Protein AF-A0A964AT27-F1 (afdb_monomer)

Sequence (491 aa):
MLPLLLLAPALAAPRFVADTEGDAELAEAVWQAAVYCTARAPRTHDTVTIARDLDPTRLAGRMDYDADGLFHISLRPGSSPYVLAHEVAHAWVHDGPPALVEGRTEALNLCVVENLPDRIPWVDGLQTDLERMPDLRTWVDPEPSSRGYDVVGQGLEAAARLFRALTRVLPREQLWSDRYVAWAPLEEDLLALGPQGERVVDALRGGAEAQRQLLIDPDHDGAINLVEAWQGTDPRRWDTDGDGWWDGAPPHPPEAVPLPGDGRHVCVPWIRADGAPADVLVRGNLRGFNHRTLTFRDRRPSETVRLTPELTRLDGGLWLEVAASDVVPNPFCHQGPRTLVIGRDTAAGTPLEELLRAVEQAQERADGLLSWDGRQVRVAVEEVPQDTVMLRAGSFQDPSPQVIVPEDRVRGGERTMRTLGALVVAWHRLGLSGDITHQSPAAAWALVFALLPDAQRGALVNATAREIRQWRRRAEACADGWAGLLSGEAC

Nearest PDB structures (foldseek):
  5nie-assembly1_A  TM=4.614E-01  e=4.318E-03  Homo sapiens
  1h19-assembly1_A  TM=4.049E-01  e=6.903E-03  Homo sapiens
  3cho-assembly1_A  TM=4.087E-01  e=1.048E-02  Homo sapiens
  7s62-assembly1_A  TM=1.628E-01  e=7.468E+00  Xenopus laevis

Solvent-accessible surface area (backbone atoms only — not comparable to full-atom values): 27031 Å² total; per-residue (Å²): 134,82,82,81,80,78,79,68,80,78,74,83,74,55,45,57,46,44,82,51,89,62,52,27,63,50,51,50,52,38,50,52,34,40,28,67,71,46,79,50,79,64,58,47,33,72,52,27,40,39,44,62,76,36,61,83,88,77,48,63,52,43,67,43,69,59,99,59,22,37,40,38,36,37,23,15,70,86,56,52,57,51,48,54,41,35,45,58,33,30,50,75,35,75,73,55,51,49,34,53,27,54,4,46,17,43,42,47,28,51,55,24,37,73,73,34,54,92,73,31,64,89,77,90,78,82,70,87,64,53,93,61,31,53,33,59,87,76,42,67,87,67,74,80,84,79,74,52,73,63,31,59,52,21,32,50,44,51,20,27,50,50,33,57,47,43,65,76,76,48,55,63,68,69,75,54,36,92,88,65,43,51,69,67,63,53,44,53,61,32,44,73,61,39,79,66,20,43,52,52,49,51,26,59,72,57,36,35,68,38,37,38,66,38,57,42,47,79,48,29,25,45,44,26,38,53,50,24,68,73,73,73,51,49,66,74,37,37,41,60,89,68,85,59,51,42,46,84,61,72,96,71,64,92,81,46,42,57,44,43,56,86,35,53,79,35,59,52,57,45,18,28,74,88,68,45,44,34,51,30,26,34,36,30,34,49,69,71,35,79,41,71,73,48,77,45,70,55,90,45,56,48,51,66,47,58,45,50,85,73,59,40,68,41,30,14,46,38,28,41,38,76,72,61,93,63,59,38,76,30,78,26,21,46,72,59,101,54,37,39,37,29,29,44,89,80,40,79,89,48,57,53,66,58,41,48,54,20,30,53,60,19,43,64,48,36,59,80,49,32,85,81,86,83,71,65,49,36,34,39,36,38,94,56,99,49,97,56,73,44,69,42,78,36,48,97,93,48,63,68,54,32,32,39,35,30,49,79,73,60,60,70,59,71,70,54,33,43,52,48,11,15,41,48,47,24,38,54,56,30,57,70,44,74,45,70,84,46,64,36,75,43,42,23,56,30,45,24,55,71,43,42,57,74,89,59,38,65,70,51,64,82,67,68,52,75,61,25,57,48,43,44,50,5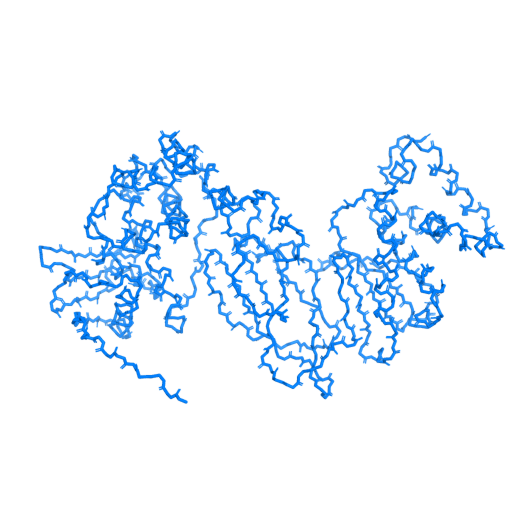1,19,70,56,12,89,54,25,55,34,25,54,50,70,69,50,90,96

Secondary structure (DSSP, 8-state):
----------PPPPEEEESSTTHHHHHHHHHHHHHHHHS----EEEEEEEE----TTT-SEEEEEETTEEEEEEE-TT--HHHHHHHHHTTTS-SS-HHHHHHHHHHHHHHHHHH-TTTS----------TT---TTT-----SSSS-HHHHHHHHHHHHHHHHHHTTTS-HHHHT-TT---HHHHHHHHHTTTHHHHHHHHHHHT-HHHHHHHH--SS-SS--HHHHHHHT--TT-SSSSSSSSPTTPPP--TT-EEE-TT---EE--EEETTSSBPEEEEEE-GGGS-EEEEEEE-S-TT-EE---TTGGGSSS-EEEEE--SSEEE-SSEEE-SSEEEEE-TT-TT--HHHHHHHHHHHHHHHHTTS---S--EEEEEE--S--S-EEEPP-SS----EEEEEGGGS-S-HHHHHHHHHHHHHHHHHHHT--GGG-SHHHHHHHHHHHS-HHHHHHHHTT--HHHHHHHHHHHHSTTHHHHHHHT---

Foldseek 3Di:
DDDDPPDDPPPDDAQEDEPDPPLRVLLSLLQVLLCVLQVDHAFDDNYAYEYQPDDPVFDQKEFDADPRFTRYIYGHVPRFSLVSSLRSLCSQAPDAQPLLRLQLSLVSSQSSCQVPVVRGPDDPDQDLDLPQEFLSQPDDDDGCPDRHPVHNSSSSNLSNLVVLLVVVPADSCLSRDPPDDYDVSVLVRLCVVPPLSVQVNVLSVVTSVSSNQQRHQQQLALQGNSNCVVVVADSNDQPRVLPQHGPPWDDDPPQKFWADLVFDWAAPFKQAPVQAFFFKFKWWCFNNHIDGTDGDGDPHLQDTDTDDPVRSNTRITMIIDTPDPGIDTRPQWDDDSQEIEGEPSPLVPQPSVLLVVLLVLLVVLVVVQAPDPSHHAAEYEDQDPDCDWAWDADDPRGRRIYIYHYSVQSDDDNLSSNLSSQLSNLRNLLVVLPDVVCRDPLNSLLSSLSSDDPVSNVVCVVVDDPSNVVNQVQQVVAPSRVHCVSPVHDD

Radius of gyration: 28.77 Å; Cα contacts (8 Å, |Δi|>4): 868; chains: 1; bounding box: 73×60×75 Å

Mean predicted aligned error: 9.56 Å

Structure (mmCIF, N/CA/C/O backbone):
data_AF-A0A964AT27-F1
#
_entry.id   AF-A0A964AT27-F1
#
loop_
_atom_site.group_PDB
_atom_site.id
_atom_site.type_symbol
_atom_site.label_atom_id
_atom_site.label_alt_id
_atom_site.label_comp_id
_atom_site.label_asym_id
_atom_site.label_entity_id
_atom_site.label_seq_id
_atom_site.pdbx_PDB_ins_code
_atom_site.Cartn_x
_atom_site.Cartn_y
_atom_site.Cartn_z
_atom_site.occupancy
_atom_site.B_iso_or_equiv
_atom_site.auth_seq_id
_atom_site.auth_comp_id
_atom_site.auth_asym_id
_atom_site.auth_atom_id
_atom_site.pdbx_PDB_model_num
ATOM 1 N N . MET A 1 1 ? 16.444 -33.700 -0.868 1.00 34.09 1 MET A N 1
ATOM 2 C CA . MET A 1 1 ? 16.674 -33.773 -2.326 1.00 34.09 1 MET A CA 1
ATOM 3 C C . MET A 1 1 ? 17.124 -32.395 -2.7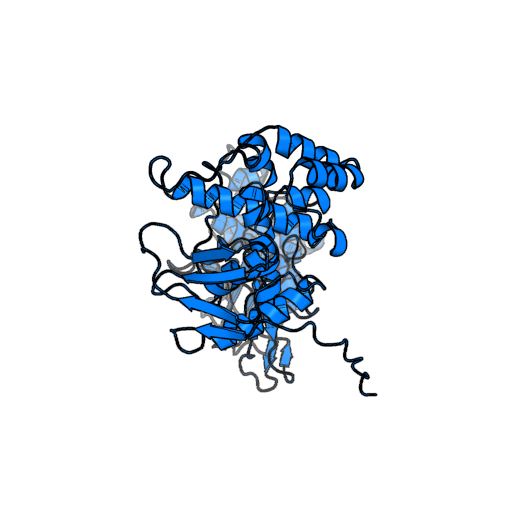72 1.00 34.09 1 MET A C 1
ATOM 5 O O . MET A 1 1 ? 16.331 -31.472 -2.688 1.00 34.09 1 MET A O 1
ATOM 9 N N . LEU A 1 2 ? 18.405 -32.238 -3.115 1.00 25.48 2 LEU A N 1
ATOM 10 C CA . LEU A 1 2 ? 18.949 -31.001 -3.688 1.00 25.48 2 LEU A CA 1
ATOM 11 C C . LEU A 1 2 ? 18.346 -30.818 -5.094 1.00 25.48 2 LEU A C 1
ATOM 13 O O . LEU A 1 2 ? 18.384 -31.790 -5.854 1.00 25.48 2 LEU A O 1
ATOM 17 N N . PRO A 1 3 ? 17.806 -29.647 -5.472 1.00 40.00 3 PRO A N 1
ATOM 18 C CA . PRO A 1 3 ? 17.416 -29.424 -6.851 1.00 40.00 3 PRO A CA 1
ATOM 19 C C . PRO A 1 3 ? 18.688 -29.255 -7.688 1.00 40.00 3 PRO A C 1
ATOM 21 O O . PRO A 1 3 ? 19.580 -28.471 -7.365 1.00 40.00 3 PRO A O 1
ATOM 24 N N . LEU A 1 4 ? 18.783 -30.056 -8.745 1.00 36.56 4 LEU A N 1
ATOM 25 C CA . LEU A 1 4 ? 19.836 -29.986 -9.743 1.00 36.56 4 LEU A CA 1
ATOM 26 C C . LEU A 1 4 ? 19.625 -28.687 -10.542 1.00 36.56 4 LEU A C 1
ATOM 28 O O . LEU A 1 4 ? 18.728 -28.614 -11.380 1.00 36.56 4 LEU A O 1
ATOM 32 N N . LEU A 1 5 ? 20.410 -27.650 -10.245 1.00 38.19 5 LEU A N 1
ATOM 33 C CA . LEU A 1 5 ? 20.507 -26.442 -11.064 1.00 38.19 5 LEU A CA 1
ATOM 34 C C . LEU A 1 5 ? 21.049 -26.839 -12.443 1.00 38.19 5 LEU A C 1
ATOM 36 O O . LEU A 1 5 ? 22.233 -27.139 -12.600 1.00 38.19 5 LEU A O 1
ATOM 40 N N . LEU A 1 6 ? 20.172 -26.867 -13.445 1.00 39.88 6 LEU A N 1
ATOM 41 C CA . LEU A 1 6 ? 20.575 -26.863 -14.845 1.00 39.88 6 LEU A CA 1
ATOM 42 C C . LEU A 1 6 ? 21.239 -25.507 -15.122 1.00 39.88 6 LEU A C 1
ATOM 44 O O . LEU A 1 6 ? 20.559 -24.492 -15.248 1.00 39.88 6 LEU A O 1
ATOM 48 N N . LEU A 1 7 ? 22.572 -25.494 -15.172 1.00 39.44 7 LEU A N 1
ATOM 49 C CA . LEU A 1 7 ? 23.363 -24.372 -15.674 1.00 39.44 7 LEU A CA 1
ATOM 50 C C . LEU A 1 7 ? 23.006 -24.156 -17.150 1.00 39.44 7 LEU A C 1
ATOM 52 O O . LEU A 1 7 ? 23.488 -24.874 -18.028 1.00 39.44 7 LEU A O 1
ATOM 56 N N . ALA A 1 8 ? 22.146 -23.175 -17.422 1.00 43.12 8 ALA A N 1
ATOM 57 C CA . ALA A 1 8 ? 22.093 -22.556 -18.739 1.00 43.12 8 ALA A CA 1
ATOM 58 C C . ALA A 1 8 ? 23.494 -21.997 -19.068 1.00 43.12 8 ALA A C 1
ATOM 60 O O . ALA A 1 8 ? 24.193 -21.553 -18.150 1.00 43.12 8 ALA A O 1
ATOM 61 N N . PRO A 1 9 ? 23.947 -22.023 -20.336 1.00 42.28 9 PRO A N 1
ATOM 62 C CA . PRO A 1 9 ? 25.187 -21.354 -20.703 1.00 42.28 9 PRO A CA 1
ATOM 63 C C . PRO A 1 9 ? 25.069 -19.883 -20.298 1.00 42.28 9 PRO A C 1
ATOM 65 O O . PRO A 1 9 ? 24.112 -19.215 -20.690 1.00 42.28 9 PRO A O 1
ATOM 68 N N . ALA A 1 10 ? 26.007 -19.401 -19.481 1.00 50.16 10 ALA A N 1
ATOM 69 C CA . ALA A 1 10 ? 26.086 -17.992 -19.129 1.00 50.16 10 ALA A CA 1
ATOM 70 C C . ALA A 1 10 ? 26.188 -17.192 -20.435 1.00 50.16 10 ALA A C 1
ATOM 72 O O . ALA A 1 10 ? 27.186 -17.293 -21.151 1.00 50.16 10 ALA A O 1
ATOM 73 N N . LEU A 1 11 ? 25.130 -16.458 -20.780 1.00 58.59 11 LEU A N 1
ATOM 74 C CA . LEU A 1 11 ? 25.191 -15.447 -21.828 1.00 58.59 11 LEU A CA 1
ATOM 75 C C . LEU A 1 11 ? 26.300 -14.475 -21.408 1.00 58.59 11 LEU A C 1
ATOM 77 O O . LEU A 1 11 ? 26.249 -13.940 -20.300 1.00 58.59 11 LEU A O 1
ATOM 81 N N . ALA A 1 12 ? 27.348 -14.350 -22.226 1.00 64.88 12 ALA A N 1
ATOM 82 C CA . ALA A 1 12 ? 28.563 -13.642 -21.839 1.00 64.88 12 ALA A CA 1
ATOM 83 C C . ALA A 1 12 ? 28.234 -12.184 -21.483 1.00 64.88 12 ALA A C 1
ATOM 85 O O . ALA A 1 12 ? 27.707 -11.443 -22.311 1.00 64.88 12 ALA A O 1
ATOM 86 N N . ALA A 1 13 ? 28.505 -11.802 -20.237 1.00 79.06 13 ALA A N 1
ATOM 87 C CA . ALA A 1 13 ? 28.407 -10.418 -19.798 1.00 79.06 13 ALA A CA 1
ATOM 88 C C . ALA A 1 13 ? 29.579 -9.607 -20.361 1.00 79.06 13 ALA A C 1
ATOM 90 O O . ALA A 1 13 ? 30.673 -10.165 -20.512 1.00 79.06 13 ALA A O 1
ATOM 91 N N . PRO A 1 14 ? 29.389 -8.307 -20.637 1.00 92.94 14 PRO A N 1
ATOM 92 C CA . PRO A 1 14 ? 30.503 -7.441 -20.970 1.00 92.94 14 PRO A CA 1
ATOM 93 C C . PRO A 1 14 ? 31.406 -7.267 -19.748 1.00 92.94 14 PRO A C 1
ATOM 95 O O . PRO A 1 14 ? 30.966 -7.340 -18.597 1.00 92.94 14 PRO A O 1
ATOM 98 N N . ARG A 1 15 ? 32.684 -6.984 -19.988 1.00 95.44 15 ARG A N 1
ATOM 99 C CA . ARG A 1 15 ? 33.593 -6.564 -18.926 1.00 95.44 15 ARG A CA 1
ATOM 100 C C . ARG A 1 15 ? 33.341 -5.093 -18.605 1.00 95.44 15 ARG A C 1
ATOM 102 O O . ARG A 1 15 ? 33.688 -4.222 -19.400 1.00 95.44 15 ARG A O 1
ATOM 109 N N . PHE A 1 16 ? 32.820 -4.804 -17.419 1.00 97.19 16 PHE A N 1
ATOM 110 C CA . PHE A 1 16 ? 32.715 -3.427 -16.944 1.00 97.19 16 PHE A CA 1
ATOM 111 C C . PHE A 1 16 ? 34.063 -2.909 -16.427 1.00 97.19 16 PHE A C 1
ATOM 113 O O . PHE A 1 16 ? 34.794 -3.606 -15.719 1.00 97.19 16 PHE A O 1
ATOM 120 N N . VAL A 1 17 ? 34.402 -1.672 -16.788 1.00 97.50 17 VAL A N 1
ATOM 121 C CA . VAL A 1 17 ? 35.583 -0.949 -16.299 1.00 97.50 17 VAL A CA 1
ATOM 122 C C . VAL A 1 17 ? 35.122 0.412 -15.806 1.00 97.50 17 VAL A C 1
ATOM 124 O O . VAL A 1 17 ? 34.594 1.192 -16.588 1.00 97.50 17 VAL A O 1
ATOM 127 N N . ALA A 1 18 ? 35.315 0.696 -14.522 1.00 97.00 18 ALA A N 1
ATOM 128 C CA . ALA A 1 18 ? 34.834 1.923 -13.902 1.00 97.00 18 ALA A CA 1
ATOM 129 C C . ALA A 1 18 ? 35.968 2.704 -13.240 1.00 97.00 18 ALA A C 1
ATOM 131 O O . ALA A 1 18 ? 36.867 2.105 -12.646 1.00 97.00 18 ALA A O 1
ATOM 132 N N . ASP A 1 19 ? 35.877 4.032 -13.286 1.00 92.31 19 ASP A N 1
ATOM 133 C CA . ASP A 1 19 ? 36.806 4.920 -12.573 1.00 92.31 19 ASP A CA 1
ATOM 134 C C . ASP A 1 19 ? 36.536 4.956 -11.060 1.00 92.31 19 ASP A C 1
ATOM 136 O O . ASP A 1 19 ? 37.418 5.274 -10.263 1.00 92.31 19 ASP A O 1
ATOM 140 N N . THR A 1 20 ? 35.303 4.640 -10.657 1.00 93.81 20 THR A N 1
ATOM 141 C CA . THR A 1 20 ? 34.868 4.635 -9.256 1.00 93.81 20 THR A CA 1
ATOM 142 C C . THR A 1 20 ? 34.854 3.211 -8.711 1.00 93.81 20 THR A C 1
ATOM 144 O O . THR A 1 20 ? 34.340 2.290 -9.348 1.00 93.81 20 THR A O 1
ATOM 147 N N . GLU A 1 21 ? 35.420 3.027 -7.517 1.00 92.81 21 GLU A N 1
ATOM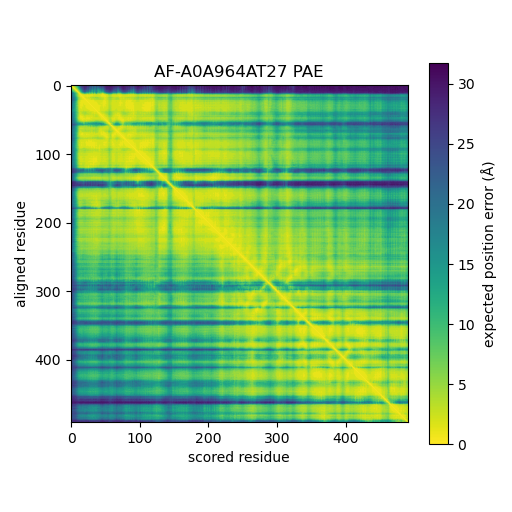 148 C CA . GLU A 1 21 ? 35.462 1.732 -6.836 1.00 92.81 21 GLU A CA 1
ATOM 149 C C . GLU A 1 21 ? 34.044 1.174 -6.621 1.00 92.81 21 GLU A C 1
ATOM 151 O O . GLU A 1 21 ? 33.142 1.885 -6.185 1.00 92.81 21 GLU A O 1
ATOM 156 N N . GLY A 1 22 ? 33.847 -0.107 -6.941 1.00 93.81 22 GLY A N 1
ATOM 157 C CA . GLY A 1 22 ? 32.572 -0.811 -6.775 1.00 93.81 22 GLY A CA 1
ATOM 158 C C . GLY A 1 22 ? 31.575 -0.668 -7.933 1.00 93.81 22 GLY A C 1
ATOM 159 O O . GLY A 1 22 ? 30.778 -1.582 -8.128 1.00 93.81 22 GLY A O 1
ATOM 160 N N . ASP A 1 23 ? 31.644 0.388 -8.754 1.00 96.19 23 ASP A N 1
ATOM 161 C CA . ASP A 1 23 ? 30.680 0.604 -9.853 1.00 96.19 23 ASP A CA 1
ATOM 162 C C . ASP A 1 23 ? 30.728 -0.527 -10.898 1.00 96.19 23 ASP A C 1
ATOM 164 O O . ASP A 1 23 ? 29.687 -0.995 -11.349 1.00 96.19 23 ASP A O 1
ATOM 168 N N . ALA A 1 24 ? 31.921 -1.025 -11.246 1.00 96.94 24 ALA A N 1
ATOM 169 C CA . ALA A 1 24 ? 32.057 -2.140 -12.189 1.00 96.94 24 ALA A CA 1
ATOM 170 C C . ALA A 1 24 ? 31.456 -3.450 -11.644 1.00 96.94 24 ALA A C 1
ATOM 172 O O . ALA A 1 24 ? 30.762 -4.160 -12.369 1.00 96.94 24 ALA A O 1
ATOM 173 N N . GLU A 1 25 ? 31.683 -3.751 -10.361 1.00 96.50 25 GLU A N 1
ATOM 174 C CA . GLU A 1 25 ? 31.128 -4.944 -9.707 1.00 96.50 25 GLU A CA 1
ATOM 175 C C . GLU A 1 25 ? 29.599 -4.849 -9.589 1.00 96.50 25 GLU A C 1
ATOM 177 O O . GLU A 1 25 ? 28.880 -5.829 -9.793 1.00 96.50 25 GLU A O 1
ATOM 182 N N . LEU A 1 26 ? 29.086 -3.656 -9.275 1.00 95.75 26 LEU A N 1
ATOM 183 C CA . LEU A 1 26 ? 27.655 -3.389 -9.239 1.00 95.75 26 LEU A CA 1
ATOM 184 C C . LEU A 1 26 ? 27.026 -3.533 -10.630 1.00 95.75 26 LEU A C 1
ATOM 186 O O . LEU A 1 26 ? 26.003 -4.200 -10.749 1.00 95.75 26 LEU A O 1
ATOM 190 N N . ALA A 1 27 ? 27.637 -2.969 -11.673 1.00 96.75 27 ALA A N 1
ATOM 191 C CA . ALA A 1 27 ? 27.141 -3.070 -13.043 1.00 96.75 27 ALA A CA 1
ATOM 192 C C . ALA A 1 27 ? 27.114 -4.521 -13.553 1.00 96.75 27 ALA A C 1
ATOM 194 O O . ALA A 1 27 ? 26.152 -4.924 -14.204 1.00 96.75 27 ALA A O 1
ATOM 195 N N . GLU A 1 28 ? 28.113 -5.337 -13.203 1.00 96.00 28 GLU A N 1
ATOM 196 C CA . GLU A 1 28 ? 28.112 -6.767 -13.525 1.00 96.00 28 GLU A CA 1
ATOM 197 C C . GLU A 1 28 ? 26.962 -7.505 -12.823 1.00 96.00 28 GLU A C 1
ATOM 199 O O . GLU A 1 28 ? 26.237 -8.273 -13.461 1.00 96.00 28 GLU A O 1
ATOM 204 N N . ALA A 1 29 ? 26.733 -7.231 -11.534 1.00 95.94 29 ALA A N 1
ATOM 205 C CA . ALA A 1 29 ? 25.603 -7.800 -10.801 1.00 95.94 29 ALA A CA 1
ATOM 206 C C . ALA A 1 29 ? 24.257 -7.371 -11.413 1.00 95.94 29 ALA A C 1
ATOM 208 O O . ALA A 1 29 ? 23.385 -8.215 -11.635 1.00 95.94 29 ALA A O 1
ATOM 209 N N . VAL A 1 30 ? 24.110 -6.080 -11.731 1.00 96.19 30 VAL A N 1
ATOM 210 C CA . VAL A 1 30 ? 22.935 -5.511 -12.409 1.00 96.19 30 VAL A CA 1
ATOM 211 C C . VAL A 1 30 ? 22.689 -6.204 -13.743 1.00 96.19 30 VAL A C 1
ATOM 213 O O . VAL A 1 30 ? 21.564 -6.615 -14.010 1.00 96.19 30 VAL A O 1
ATOM 216 N N . TRP A 1 31 ? 23.727 -6.389 -14.560 1.00 96.31 31 TRP A N 1
ATOM 217 C CA . TRP A 1 31 ? 23.613 -7.066 -15.848 1.00 96.31 31 TRP A CA 1
ATOM 218 C C . TRP A 1 31 ? 23.075 -8.490 -15.693 1.00 96.31 31 TRP A C 1
ATOM 220 O O . TRP A 1 31 ? 22.147 -8.883 -16.400 1.00 96.31 31 TRP A O 1
ATOM 230 N N . GLN A 1 32 ? 23.612 -9.263 -14.743 1.00 95.38 32 GLN A N 1
ATOM 231 C CA . GLN A 1 32 ? 23.130 -10.622 -14.474 1.00 95.38 32 GLN A CA 1
ATOM 232 C C . GLN A 1 32 ? 21.668 -10.633 -14.020 1.00 95.38 32 GLN A C 1
ATOM 234 O O . GLN A 1 32 ? 20.879 -11.449 -14.503 1.00 95.38 32 GLN A O 1
ATOM 239 N N . ALA A 1 33 ? 21.286 -9.709 -13.137 1.00 94.81 33 ALA A N 1
ATOM 240 C CA . ALA A 1 33 ? 19.902 -9.558 -12.705 1.00 94.81 33 ALA A CA 1
ATOM 241 C C . ALA A 1 33 ? 18.984 -9.164 -13.875 1.00 94.81 33 ALA A C 1
ATOM 243 O O . ALA A 1 33 ? 17.913 -9.742 -14.029 1.00 94.81 33 ALA A O 1
ATOM 244 N N . ALA A 1 34 ? 19.416 -8.267 -14.762 1.00 94.62 34 ALA A N 1
ATOM 245 C CA . ALA A 1 34 ? 18.650 -7.865 -15.939 1.00 94.62 34 ALA A CA 1
ATOM 246 C C . ALA A 1 34 ? 18.485 -9.020 -16.944 1.00 94.62 34 ALA A C 1
ATOM 248 O O . ALA A 1 34 ? 17.384 -9.240 -17.458 1.00 94.62 34 ALA A O 1
ATOM 249 N N . VAL A 1 35 ? 19.522 -9.838 -17.166 1.00 94.69 35 VAL A N 1
ATOM 250 C CA . VAL A 1 35 ? 19.409 -11.090 -17.939 1.00 94.69 35 VAL A CA 1
ATOM 251 C C . VAL A 1 35 ? 18.407 -12.036 -17.275 1.00 94.69 35 VAL A C 1
ATOM 253 O O . VAL A 1 35 ? 17.549 -12.600 -17.958 1.00 94.69 35 VAL A O 1
ATOM 256 N N . TYR A 1 36 ? 18.454 -12.181 -15.949 1.00 93.00 36 TYR A N 1
ATOM 257 C CA . TYR A 1 36 ? 17.492 -12.988 -15.199 1.00 93.00 36 TYR A CA 1
ATOM 258 C C . TYR A 1 36 ? 16.059 -12.445 -15.276 1.00 93.00 36 TYR A C 1
ATOM 260 O O . TYR A 1 36 ? 15.126 -13.241 -15.354 1.00 93.00 36 TYR A O 1
ATOM 268 N N . CYS A 1 37 ? 15.862 -11.129 -15.301 1.00 91.00 37 CYS A N 1
ATOM 269 C CA . CYS A 1 37 ? 14.553 -10.480 -15.404 1.00 91.00 37 CYS A CA 1
ATOM 270 C C . CYS A 1 37 ? 13.947 -10.596 -16.808 1.00 91.00 37 CYS A C 1
ATOM 272 O O . CYS A 1 37 ? 12.735 -10.734 -16.961 1.00 91.00 37 CYS A O 1
ATOM 274 N N . THR A 1 38 ? 14.787 -10.595 -17.843 1.00 91.94 38 THR A N 1
ATOM 275 C CA . THR A 1 38 ? 14.348 -10.513 -19.247 1.00 91.94 38 THR A CA 1
ATOM 276 C C . THR A 1 38 ? 14.437 -11.838 -19.996 1.00 91.94 38 THR A C 1
ATOM 278 O O . THR A 1 38 ? 13.727 -12.035 -20.973 1.00 91.94 38 THR A O 1
ATOM 281 N N . ALA A 1 39 ? 15.258 -12.784 -19.520 1.00 90.94 39 ALA A N 1
ATOM 282 C CA . ALA A 1 39 ? 15.632 -14.036 -20.197 1.00 90.94 39 ALA A CA 1
ATOM 283 C C . ALA A 1 39 ? 16.355 -13.775 -21.527 1.00 90.94 39 ALA A C 1
ATOM 285 O O . ALA A 1 39 ? 16.362 -14.617 -22.423 1.00 90.94 39 ALA A O 1
ATOM 286 N N . ARG A 1 40 ? 16.975 -12.597 -21.650 1.00 89.00 40 ARG A N 1
ATOM 287 C CA . ARG A 1 40 ? 17.676 -12.142 -22.845 1.00 89.00 40 ARG A CA 1
ATOM 288 C C . ARG A 1 40 ? 18.924 -11.372 -22.437 1.00 89.00 40 ARG A C 1
ATOM 290 O O . ARG A 1 40 ? 18.892 -10.605 -21.484 1.00 89.00 40 ARG A O 1
ATOM 297 N N . ALA A 1 41 ? 19.995 -11.530 -23.203 1.00 89.69 41 ALA A N 1
ATOM 298 C CA . ALA A 1 41 ? 21.124 -10.609 -23.179 1.00 89.69 41 ALA A CA 1
ATOM 299 C C . ALA A 1 41 ? 21.070 -9.728 -24.441 1.00 89.69 41 ALA A C 1
ATOM 301 O O . ALA A 1 41 ? 20.839 -10.262 -25.534 1.00 89.69 41 ALA A O 1
ATOM 302 N N . PRO A 1 42 ? 21.216 -8.400 -24.324 1.00 89.69 42 PRO A N 1
ATOM 303 C CA . PRO A 1 42 ? 21.265 -7.506 -25.466 1.00 89.69 42 PRO A CA 1
ATOM 304 C C . PRO A 1 42 ? 22.660 -7.527 -26.099 1.00 89.69 42 PRO A C 1
ATOM 306 O O . PRO A 1 42 ? 23.589 -8.157 -25.593 1.00 89.69 42 PRO A O 1
ATOM 309 N N . ARG A 1 43 ? 22.801 -6.834 -27.233 1.00 87.88 43 ARG A N 1
ATOM 310 C CA . ARG A 1 43 ? 24.113 -6.586 -27.838 1.00 87.88 43 ARG A CA 1
ATOM 311 C C . ARG A 1 43 ? 24.893 -5.582 -26.995 1.00 87.88 43 ARG A C 1
ATOM 313 O O . ARG A 1 43 ? 24.315 -4.638 -26.460 1.00 87.88 43 ARG A O 1
ATOM 320 N N . THR A 1 44 ? 26.192 -5.809 -26.884 1.00 91.88 44 THR A N 1
ATOM 321 C CA . THR A 1 44 ? 27.121 -4.980 -26.121 1.00 91.88 44 THR A CA 1
ATOM 322 C C . THR A 1 44 ? 28.528 -5.184 -26.653 1.00 91.88 44 THR A C 1
ATOM 324 O O . THR A 1 44 ? 28.858 -6.265 -27.149 1.00 91.88 44 THR A O 1
ATOM 327 N N . HIS A 1 45 ? 29.371 -4.173 -26.472 1.00 93.81 45 HIS A N 1
ATOM 328 C CA . HIS A 1 45 ? 30.812 -4.329 -26.620 1.00 93.81 45 HIS A CA 1
ATOM 329 C C . HIS A 1 45 ? 31.368 -5.284 -25.564 1.00 93.81 45 HIS A C 1
ATOM 331 O O . HIS A 1 45 ? 30.818 -5.400 -24.467 1.00 93.81 45 HIS A O 1
ATOM 337 N N . ASP A 1 46 ? 32.513 -5.904 -25.864 1.00 93.50 46 ASP A N 1
ATOM 338 C CA . ASP A 1 46 ? 33.244 -6.768 -24.925 1.00 93.50 46 ASP A CA 1
ATOM 339 C C . ASP A 1 46 ? 33.653 -6.024 -23.645 1.00 93.50 46 ASP A C 1
ATOM 341 O O . ASP A 1 46 ? 33.833 -6.632 -22.589 1.00 93.50 46 ASP A O 1
ATOM 345 N N . THR A 1 47 ? 33.853 -4.707 -23.738 1.00 95.69 47 THR A N 1
ATOM 346 C CA . THR A 1 47 ? 34.187 -3.838 -22.609 1.00 95.69 47 THR A CA 1
ATOM 347 C C . THR A 1 47 ? 33.270 -2.626 -22.597 1.00 95.69 47 THR A C 1
ATOM 349 O O . THR A 1 47 ? 33.183 -1.910 -23.591 1.00 95.69 47 THR A O 1
ATOM 352 N N . VAL A 1 48 ? 32.640 -2.377 -21.451 1.00 97.06 48 VAL A N 1
ATOM 353 C CA . VAL A 1 48 ? 31.810 -1.194 -21.203 1.00 97.06 48 VAL A CA 1
ATOM 354 C C . VAL A 1 48 ? 32.494 -0.340 -20.146 1.00 97.06 48 VAL A C 1
ATOM 356 O O . VAL A 1 48 ? 32.859 -0.831 -19.076 1.00 97.06 48 VAL A O 1
ATOM 359 N N . THR A 1 49 ? 32.690 0.939 -20.447 1.00 97.69 49 THR A N 1
ATOM 360 C CA . THR A 1 49 ? 33.338 1.881 -19.524 1.00 97.69 49 THR A CA 1
ATOM 361 C C . THR A 1 49 ? 32.307 2.665 -18.717 1.00 97.69 49 THR A C 1
ATOM 363 O O . THR A 1 49 ? 31.257 3.015 -19.243 1.00 97.69 49 THR A O 1
ATOM 366 N N . ILE A 1 50 ? 32.594 2.940 -17.444 1.00 97.50 50 ILE A N 1
ATOM 367 C CA . ILE A 1 50 ? 31.723 3.700 -16.541 1.00 97.50 50 ILE A CA 1
ATOM 368 C C . ILE A 1 50 ? 32.517 4.869 -15.959 1.00 97.50 50 ILE A C 1
ATOM 370 O O . ILE A 1 50 ? 33.516 4.664 -15.262 1.00 97.50 50 ILE A O 1
ATOM 374 N N . ALA A 1 51 ? 32.052 6.088 -16.211 1.00 95.25 51 ALA A N 1
ATOM 375 C CA . ALA A 1 51 ? 32.644 7.312 -15.686 1.00 95.25 51 ALA A CA 1
ATOM 376 C C . ALA A 1 51 ? 31.615 8.126 -14.896 1.00 95.25 51 ALA A C 1
ATOM 378 O O . ALA A 1 51 ? 30.413 8.053 -15.142 1.00 95.25 51 ALA A O 1
ATOM 379 N N . ARG A 1 52 ? 32.087 8.918 -13.927 1.00 92.81 52 ARG A N 1
ATOM 380 C CA . ARG A 1 52 ? 31.262 9.866 -13.157 1.00 92.81 52 ARG A CA 1
ATOM 381 C C . ARG A 1 52 ? 31.608 11.305 -13.529 1.00 92.81 52 ARG A C 1
ATOM 383 O O . ARG A 1 52 ? 32.084 12.071 -12.695 1.00 92.81 52 ARG A O 1
ATOM 390 N N . ASP A 1 53 ? 31.438 11.641 -14.800 1.00 88.31 53 ASP A N 1
ATOM 391 C CA . ASP A 1 53 ? 31.913 12.875 -15.434 1.00 88.31 53 ASP A CA 1
ATOM 392 C C . ASP A 1 53 ? 30.787 13.743 -16.026 1.00 88.31 53 ASP A C 1
ATOM 394 O O . ASP A 1 53 ? 31.051 14.775 -16.648 1.00 88.31 53 ASP A O 1
ATOM 398 N N . LEU A 1 54 ? 29.526 13.361 -15.805 1.00 84.69 54 LEU A N 1
ATOM 399 C CA . LEU A 1 54 ? 28.375 14.060 -16.363 1.00 84.69 54 LEU A CA 1
ATOM 400 C C . LEU A 1 54 ? 28.126 15.405 -15.659 1.00 84.69 54 LEU A C 1
ATOM 402 O O . LEU A 1 54 ? 28.179 15.503 -14.429 1.00 84.69 54 LEU A O 1
ATOM 406 N N . ASP A 1 55 ? 27.793 16.437 -16.444 1.00 74.94 55 ASP A N 1
ATOM 407 C CA . ASP A 1 55 ? 27.436 17.767 -15.934 1.00 74.94 55 ASP A CA 1
ATOM 408 C C . ASP A 1 55 ? 26.248 17.668 -14.951 1.00 74.94 55 ASP A C 1
ATOM 410 O O . ASP A 1 55 ? 25.159 17.223 -15.338 1.00 74.94 55 ASP A O 1
ATOM 414 N N . PRO A 1 56 ? 26.410 18.113 -13.687 1.00 65.25 56 PRO A N 1
ATOM 415 C CA . PRO A 1 56 ? 25.383 17.990 -12.658 1.00 65.25 56 PRO A CA 1
ATOM 416 C C . PRO A 1 56 ? 24.102 18.783 -12.931 1.00 65.25 56 PRO A C 1
ATOM 418 O O . PRO A 1 56 ? 23.110 18.575 -12.234 1.00 65.25 56 PRO A O 1
ATOM 421 N N . THR A 1 57 ? 24.097 19.661 -13.935 1.00 61.66 57 THR A N 1
ATOM 422 C CA . THR A 1 57 ? 22.946 20.492 -14.312 1.00 61.66 57 THR A CA 1
ATOM 423 C C . THR A 1 57 ? 22.054 19.888 -15.402 1.00 61.66 57 THR A C 1
ATOM 425 O O . THR A 1 57 ? 21.097 20.540 -15.812 1.00 61.66 57 THR A O 1
ATOM 428 N N . ARG A 1 58 ? 22.347 18.673 -15.895 1.00 61.84 58 ARG A N 1
ATOM 429 C CA . ARG A 1 58 ? 21.623 18.076 -17.036 1.00 61.84 58 ARG A CA 1
ATOM 430 C C . ARG A 1 58 ? 20.856 16.802 -16.689 1.00 61.84 58 ARG A C 1
ATOM 432 O O . ARG A 1 58 ? 19.636 16.844 -16.592 1.00 61.84 58 ARG A O 1
ATOM 439 N N . LEU A 1 59 ? 21.561 15.687 -16.492 1.00 68.12 59 LEU A N 1
ATOM 440 C CA . LEU A 1 59 ? 20.988 14.341 -16.331 1.00 68.12 59 LEU A CA 1
ATOM 441 C C . LEU A 1 59 ? 21.638 13.615 -15.146 1.00 68.12 59 LEU A C 1
ATOM 443 O O . LEU A 1 59 ? 22.660 14.071 -14.624 1.00 68.12 59 LEU A O 1
ATOM 447 N N . ALA A 1 60 ? 20.989 12.581 -14.608 1.00 76.62 60 ALA A N 1
ATOM 448 C CA . ALA A 1 60 ? 21.547 11.781 -13.509 1.00 76.62 60 ALA A CA 1
ATOM 449 C C . ALA A 1 60 ? 22.536 10.724 -14.033 1.00 76.62 60 ALA A C 1
ATOM 451 O O . ALA A 1 60 ? 23.550 10.451 -13.379 1.00 76.62 60 ALA A O 1
ATOM 452 N N . GLY A 1 61 ? 22.267 10.217 -15.234 1.00 84.94 61 GLY A N 1
ATOM 453 C CA . GLY A 1 61 ? 23.126 9.356 -16.024 1.00 84.94 61 GLY A CA 1
ATOM 454 C C . GLY A 1 61 ? 22.842 9.515 -17.519 1.00 84.94 61 GLY A C 1
ATOM 455 O O . GLY A 1 61 ? 21.971 10.291 -17.920 1.00 84.94 61 GLY A O 1
ATOM 456 N N . ARG A 1 62 ? 23.680 8.875 -18.330 1.00 87.44 62 ARG A N 1
ATOM 457 C CA . ARG A 1 62 ? 23.556 8.742 -19.777 1.00 87.44 62 ARG A CA 1
ATOM 458 C C . ARG A 1 62 ? 24.288 7.473 -20.203 1.00 87.44 62 ARG A C 1
ATOM 460 O O . ARG A 1 62 ? 25.411 7.230 -19.756 1.00 87.44 62 ARG A O 1
ATOM 467 N N . MET A 1 63 ? 23.715 6.740 -21.144 1.00 88.12 63 MET A N 1
ATOM 468 C CA . MET A 1 63 ? 24.391 5.677 -21.884 1.00 88.12 63 MET A CA 1
ATOM 469 C C . MET A 1 63 ? 24.866 6.156 -23.263 1.00 88.12 63 MET A C 1
ATOM 471 O O . MET A 1 63 ? 24.289 7.063 -23.859 1.00 88.12 63 MET A O 1
ATOM 475 N N . ASP A 1 64 ? 25.910 5.524 -23.789 1.00 90.38 64 ASP A N 1
ATOM 476 C CA . ASP A 1 64 ? 26.317 5.664 -25.183 1.00 90.38 64 ASP A CA 1
ATOM 477 C C . ASP A 1 64 ? 26.415 4.271 -25.831 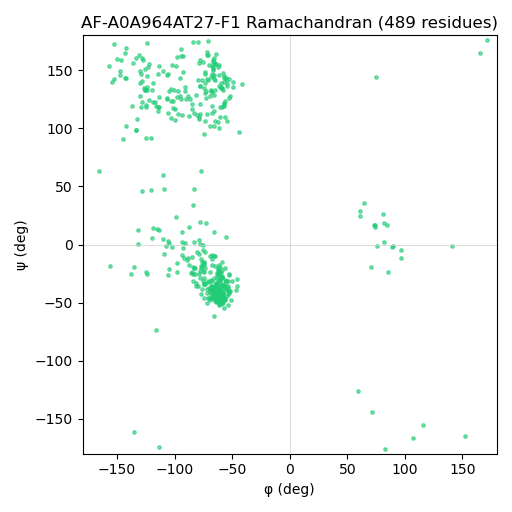1.00 90.38 64 ASP A C 1
ATOM 479 O O . ASP A 1 64 ? 26.986 3.323 -25.273 1.00 90.38 64 ASP A O 1
ATOM 483 N N . TYR A 1 65 ? 25.831 4.155 -27.024 1.00 89.19 65 TYR A N 1
ATOM 484 C CA . TYR A 1 65 ? 25.712 2.919 -27.794 1.00 89.19 65 TYR A CA 1
ATOM 485 C C . TYR A 1 65 ? 26.043 3.150 -29.270 1.00 89.19 65 TYR A C 1
ATOM 487 O O . TYR A 1 65 ? 25.942 4.263 -29.790 1.00 89.19 65 TYR A O 1
ATOM 495 N N . ASP A 1 66 ? 26.441 2.083 -29.954 1.00 90.12 66 ASP A N 1
ATOM 496 C CA . ASP A 1 66 ? 26.615 2.059 -31.404 1.00 90.12 66 ASP A CA 1
ATOM 497 C C . ASP A 1 66 ? 26.005 0.780 -32.013 1.00 90.12 66 ASP A C 1
ATOM 499 O O . ASP A 1 66 ? 25.162 0.120 -31.405 1.00 90.12 66 ASP A O 1
ATOM 503 N N . ALA A 1 67 ? 26.406 0.429 -33.239 1.00 86.81 67 ALA A N 1
ATOM 504 C CA . ALA A 1 67 ? 25.904 -0.755 -33.935 1.00 86.81 67 ALA A CA 1
ATOM 505 C C . ALA A 1 67 ? 26.220 -2.089 -33.221 1.00 86.81 67 ALA A C 1
ATOM 507 O O . ALA A 1 67 ? 25.488 -3.066 -33.419 1.00 86.81 67 ALA A O 1
ATOM 508 N N . ASP A 1 68 ? 27.274 -2.124 -32.403 1.00 86.81 68 ASP A N 1
ATOM 509 C CA . ASP A 1 68 ? 27.712 -3.291 -31.633 1.00 86.81 68 ASP A CA 1
ATOM 510 C C . ASP A 1 68 ? 27.119 -3.295 -30.206 1.00 86.81 68 ASP A C 1
ATOM 512 O O . ASP A 1 68 ? 27.148 -4.318 -29.517 1.00 86.81 68 ASP A O 1
ATOM 516 N N . GLY A 1 69 ? 26.471 -2.198 -29.798 1.00 89.19 69 GLY A N 1
ATOM 517 C CA . GLY A 1 69 ? 25.669 -2.078 -28.580 1.00 89.19 69 GLY A CA 1
ATOM 518 C C . GLY A 1 69 ? 26.245 -1.083 -27.577 1.00 89.19 69 GLY A C 1
ATOM 519 O O . GLY A 1 6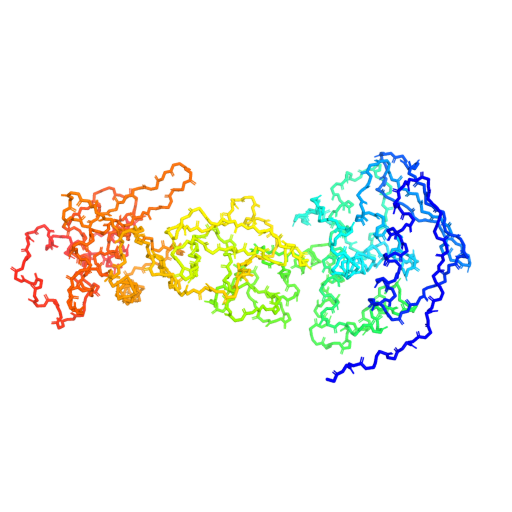9 ? 26.952 -0.148 -27.945 1.00 89.19 69 GLY A O 1
ATOM 520 N N . LEU A 1 70 ? 25.919 -1.273 -26.296 1.00 93.12 70 LEU A N 1
ATOM 521 C CA . LEU A 1 70 ? 26.416 -0.432 -25.203 1.00 93.12 70 LEU A CA 1
ATOM 522 C C . LEU A 1 70 ? 27.953 -0.481 -25.132 1.00 93.12 70 LEU A C 1
ATOM 524 O O . LEU A 1 70 ? 28.531 -1.569 -25.164 1.00 93.12 70 LEU A O 1
ATOM 528 N N . PHE A 1 71 ? 28.600 0.680 -24.985 1.00 95.06 71 PHE A N 1
ATOM 529 C CA . PHE A 1 71 ? 30.057 0.768 -24.785 1.00 95.06 71 PHE A CA 1
ATOM 530 C C . PHE A 1 71 ? 30.488 1.751 -23.686 1.00 95.06 71 PHE A C 1
ATOM 532 O O . PHE A 1 71 ? 31.603 1.637 -23.160 1.00 95.06 71 PHE A O 1
ATOM 539 N N . HIS A 1 72 ? 29.632 2.700 -23.301 1.00 96.19 72 HIS A N 1
ATOM 540 C CA . HIS A 1 72 ? 29.953 3.671 -22.256 1.00 96.19 72 HIS A CA 1
ATOM 541 C C . HIS A 1 72 ? 28.723 4.083 -21.440 1.00 96.19 72 HIS A C 1
ATOM 543 O O . HIS A 1 72 ? 27.613 4.164 -21.961 1.00 96.19 72 HIS A O 1
ATOM 549 N N . ILE A 1 73 ? 28.940 4.344 -20.151 1.00 95.75 73 ILE A N 1
ATOM 550 C CA . ILE A 1 73 ? 27.968 4.906 -19.216 1.00 95.75 73 ILE A CA 1
ATOM 551 C C . ILE A 1 73 ? 28.622 6.109 -18.529 1.00 95.75 73 ILE A C 1
ATOM 553 O O . ILE A 1 73 ? 29.652 5.970 -17.866 1.00 95.75 73 ILE A O 1
ATOM 557 N N . SER A 1 74 ? 27.998 7.279 -18.644 1.00 93.50 74 SER A N 1
ATOM 558 C CA . SER A 1 74 ? 28.380 8.494 -17.924 1.00 93.50 74 SER A CA 1
ATOM 559 C C . SER A 1 74 ? 27.362 8.774 -16.820 1.00 93.50 74 SER A C 1
ATOM 561 O O . SER A 1 74 ? 26.169 8.900 -17.077 1.00 93.50 74 SER A O 1
ATOM 563 N N . LEU A 1 75 ? 27.812 8.930 -15.582 1.00 92.38 75 LEU A N 1
ATOM 564 C CA . LEU A 1 75 ? 26.972 9.266 -14.435 1.00 92.38 75 LEU A CA 1
ATOM 565 C C . LEU A 1 75 ? 27.313 10.650 -13.896 1.00 92.38 75 LEU A C 1
ATOM 567 O O . LEU A 1 75 ? 28.449 11.120 -13.971 1.00 92.38 75 LEU A O 1
ATOM 571 N N . ARG A 1 76 ? 26.341 11.296 -13.259 1.00 90.00 76 ARG A N 1
ATOM 572 C CA . ARG A 1 76 ? 26.617 12.480 -12.448 1.00 90.00 76 ARG A CA 1
ATOM 573 C C . ARG A 1 76 ? 27.469 12.097 -11.224 1.00 90.00 76 ARG A C 1
ATOM 575 O O . ARG A 1 76 ? 27.228 11.055 -10.597 1.00 90.00 76 ARG A O 1
ATOM 582 N N . PRO A 1 77 ? 28.430 12.944 -10.813 1.00 89.31 77 PRO A N 1
ATOM 583 C CA . PRO A 1 77 ? 29.098 12.786 -9.527 1.00 89.31 77 PRO A CA 1
ATOM 584 C C . PRO A 1 77 ? 28.086 12.666 -8.377 1.00 89.31 77 PRO A C 1
ATOM 586 O O . PRO A 1 77 ? 27.192 13.499 -8.237 1.00 89.31 77 PRO A O 1
ATOM 589 N N . GLY A 1 78 ? 28.225 11.625 -7.552 1.00 86.12 78 GLY A N 1
ATOM 590 C CA . GLY A 1 78 ? 27.329 11.365 -6.420 1.00 86.12 78 GLY A CA 1
ATOM 591 C C . GLY A 1 78 ? 26.005 10.662 -6.754 1.00 86.12 78 GLY A C 1
ATOM 592 O O . GLY A 1 78 ? 25.223 10.435 -5.834 1.00 86.12 78 GLY A O 1
ATOM 593 N N . SER A 1 79 ? 25.747 10.287 -8.016 1.00 86.81 79 SER A N 1
ATOM 594 C CA . SER A 1 79 ? 24.578 9.465 -8.377 1.00 86.81 79 SER A CA 1
ATOM 595 C C . SER A 1 79 ? 24.533 8.152 -7.590 1.00 86.81 79 SER A C 1
ATOM 597 O O . SER A 1 79 ? 25.566 7.520 -7.353 1.00 86.81 79 SER A O 1
ATOM 599 N N . SER A 1 80 ? 23.334 7.724 -7.207 1.00 87.69 80 SER A N 1
ATOM 600 C CA . SER A 1 80 ? 23.124 6.509 -6.420 1.00 87.69 80 SER A CA 1
ATOM 601 C C . SER A 1 80 ? 23.370 5.228 -7.238 1.00 87.69 80 SER A C 1
ATOM 603 O O . SER A 1 80 ? 23.335 5.264 -8.472 1.00 87.69 80 SER A O 1
ATOM 605 N N . PRO A 1 81 ? 23.551 4.072 -6.570 1.00 90.75 81 PRO A N 1
ATOM 606 C CA . PRO A 1 81 ? 23.517 2.752 -7.209 1.00 90.75 81 PRO A CA 1
ATOM 607 C C . PRO A 1 81 ? 22.288 2.514 -8.100 1.00 90.75 81 PRO A C 1
ATOM 609 O O . PRO A 1 81 ? 22.388 1.819 -9.105 1.00 90.75 81 PRO A O 1
ATOM 612 N N . TYR A 1 82 ? 21.146 3.118 -7.754 1.00 88.25 82 TYR A N 1
ATOM 613 C CA . TYR A 1 82 ? 19.904 3.026 -8.523 1.00 88.25 82 TYR A CA 1
ATOM 614 C C . TYR A 1 82 ? 20.031 3.645 -9.912 1.00 88.25 82 TYR A C 1
ATOM 616 O O . TYR A 1 82 ? 19.592 3.054 -10.890 1.00 88.25 82 TYR A O 1
ATOM 624 N N . VAL A 1 83 ? 20.664 4.820 -10.003 1.00 89.38 83 VAL A N 1
ATOM 625 C CA . VAL A 1 83 ? 20.884 5.491 -11.289 1.00 89.38 83 VAL A CA 1
ATOM 626 C C . VAL A 1 83 ? 21.806 4.646 -12.160 1.00 89.38 83 VAL A C 1
ATOM 628 O O . VAL A 1 83 ? 21.502 4.438 -13.324 1.00 89.38 83 VAL A O 1
ATOM 631 N N . LEU A 1 84 ? 22.887 4.085 -11.604 1.00 93.75 84 LEU A N 1
ATOM 632 C CA . LEU A 1 84 ? 23.740 3.168 -12.369 1.00 93.75 84 LEU A CA 1
ATOM 633 C C . LEU A 1 84 ? 22.946 1.957 -12.881 1.00 93.75 84 LEU A C 1
ATOM 635 O O . LEU A 1 84 ? 23.103 1.570 -14.036 1.00 93.75 84 LEU A O 1
ATOM 639 N N . ALA A 1 85 ? 22.091 1.370 -12.043 1.00 93.88 85 ALA A N 1
ATOM 640 C CA . ALA A 1 85 ? 21.276 0.233 -12.448 1.00 93.88 85 ALA A CA 1
ATOM 641 C C . ALA A 1 85 ? 20.293 0.586 -13.581 1.00 93.88 85 ALA A C 1
ATOM 643 O O . ALA A 1 85 ? 20.183 -0.170 -14.548 1.00 93.88 85 ALA A O 1
ATOM 644 N N . HIS A 1 86 ? 19.674 1.769 -13.506 1.00 92.12 86 HIS A N 1
ATOM 645 C CA . HIS A 1 86 ? 18.836 2.330 -14.564 1.00 92.12 86 HIS A CA 1
ATOM 646 C C . HIS A 1 86 ? 19.621 2.502 -15.877 1.00 92.12 86 HIS A C 1
ATOM 648 O O . HIS A 1 86 ? 19.196 2.007 -16.919 1.00 92.12 86 HIS A O 1
ATOM 654 N N . GLU A 1 87 ? 20.815 3.104 -15.834 1.00 93.62 87 GLU A N 1
ATOM 655 C CA . GLU A 1 87 ? 21.628 3.306 -17.042 1.00 93.62 87 GLU A CA 1
ATOM 656 C C . GLU A 1 87 ? 22.087 1.990 -17.688 1.00 93.62 87 GLU A C 1
ATOM 658 O O . GLU A 1 87 ? 22.121 1.871 -18.912 1.00 93.62 87 GLU A O 1
ATOM 663 N N . VAL A 1 88 ? 22.403 0.962 -16.892 1.00 95.31 88 VAL A N 1
ATOM 664 C CA . VAL A 1 88 ? 22.722 -0.372 -17.431 1.00 95.31 88 VAL A CA 1
ATOM 665 C C . VAL A 1 88 ? 21.488 -1.009 -18.084 1.00 95.31 88 VAL A C 1
ATOM 667 O O . VAL A 1 88 ? 21.614 -1.678 -19.114 1.00 95.31 88 VAL A O 1
ATOM 670 N N . ALA A 1 89 ? 20.288 -0.797 -17.532 1.00 93.50 89 ALA A N 1
ATOM 671 C CA . ALA A 1 89 ? 19.045 -1.342 -18.076 1.00 93.50 89 ALA A CA 1
ATOM 672 C C . ALA A 1 89 ? 18.722 -0.808 -19.487 1.00 93.50 89 ALA A C 1
ATOM 674 O O . ALA A 1 89 ? 18.136 -1.543 -20.291 1.00 93.50 89 ALA A O 1
ATOM 675 N N . HIS A 1 90 ? 19.201 0.386 -19.858 1.00 92.44 90 HIS A N 1
ATOM 676 C CA . HIS A 1 90 ? 19.079 0.891 -21.230 1.00 92.44 90 HIS A CA 1
ATOM 677 C C . HIS A 1 90 ? 19.781 0.020 -22.287 1.00 92.44 90 HIS A C 1
ATOM 679 O O . HIS A 1 90 ? 19.415 0.070 -23.464 1.00 92.44 90 HIS A O 1
ATOM 685 N N . ALA A 1 91 ? 20.704 -0.874 -21.908 1.00 92.38 91 ALA A N 1
ATOM 686 C CA . ALA A 1 91 ? 21.238 -1.866 -22.847 1.00 92.38 91 ALA A CA 1
ATOM 687 C C . ALA A 1 91 ? 20.124 -2.727 -23.478 1.00 92.38 91 ALA A C 1
ATOM 689 O O . ALA A 1 91 ? 20.232 -3.149 -24.630 1.00 92.38 91 ALA A O 1
ATOM 690 N N . TRP A 1 92 ? 19.020 -2.960 -22.757 1.00 91.50 92 TRP A N 1
ATOM 691 C CA . TRP A 1 92 ? 17.851 -3.669 -23.280 1.00 91.50 92 TRP A CA 1
ATOM 692 C C . TRP A 1 92 ? 16.900 -2.767 -24.062 1.00 91.50 92 TRP A C 1
ATOM 694 O O . TRP A 1 92 ? 16.238 -3.270 -24.974 1.00 91.50 92 TRP A O 1
ATOM 704 N N . VAL A 1 93 ? 16.811 -1.486 -23.690 1.00 88.44 93 VAL A N 1
ATOM 705 C CA . VAL A 1 93 ? 15.810 -0.529 -24.174 1.00 88.44 93 VAL A CA 1
ATOM 706 C C . VAL A 1 93 ? 16.447 0.857 -24.349 1.00 88.44 93 VAL A C 1
ATOM 708 O O . VAL A 1 93 ? 16.639 1.584 -23.380 1.00 88.44 93 VAL A O 1
ATOM 711 N N . HIS A 1 94 ? 16.765 1.234 -25.589 1.00 87.44 94 HIS A N 1
ATOM 712 C CA . HIS A 1 94 ? 17.438 2.512 -25.895 1.00 87.44 94 HIS A CA 1
ATOM 713 C C . HIS A 1 94 ? 16.884 3.246 -27.124 1.00 87.44 94 HIS A C 1
ATOM 715 O O . HIS A 1 94 ? 16.976 4.468 -27.186 1.00 87.44 94 HIS A O 1
ATOM 721 N N . ASP A 1 95 ? 16.273 2.541 -28.080 1.00 85.88 95 ASP A N 1
ATOM 722 C CA . ASP A 1 95 ? 15.792 3.146 -29.326 1.00 85.88 95 ASP A CA 1
ATOM 723 C C . ASP A 1 95 ? 14.274 3.288 -29.328 1.00 85.88 95 ASP A C 1
ATOM 725 O O . ASP A 1 95 ? 13.601 2.276 -29.426 1.00 85.88 95 ASP A O 1
ATOM 729 N N . GLY A 1 96 ? 13.711 4.500 -29.307 1.00 89.38 96 GLY A N 1
ATOM 730 C CA . GLY A 1 96 ? 12.278 4.730 -29.547 1.00 89.38 96 GLY A CA 1
ATOM 731 C C . GLY A 1 96 ? 11.717 5.977 -28.852 1.00 89.38 96 GLY A C 1
ATOM 732 O O . GLY A 1 96 ? 12.486 6.845 -28.442 1.00 89.38 96 GLY A O 1
ATOM 733 N N . PRO A 1 97 ? 10.379 6.123 -28.744 1.00 90.88 97 PRO A N 1
ATOM 734 C CA . PRO A 1 97 ? 9.765 7.250 -28.045 1.00 90.88 97 PRO A CA 1
ATOM 735 C C . PRO A 1 97 ? 10.213 7.320 -26.573 1.00 90.88 97 PRO A C 1
ATOM 737 O O . PRO A 1 97 ? 10.142 6.287 -25.903 1.00 90.88 97 PRO A O 1
ATOM 740 N N . PRO A 1 98 ? 10.573 8.506 -26.039 1.00 87.88 98 PRO A N 1
ATOM 741 C CA . PRO A 1 98 ? 11.106 8.656 -24.680 1.00 87.88 98 PRO A CA 1
ATOM 742 C C . PRO A 1 98 ? 10.255 7.981 -23.602 1.00 87.88 98 PRO A C 1
ATOM 744 O O . PRO A 1 98 ? 10.762 7.177 -22.835 1.00 87.88 98 PRO A O 1
ATOM 747 N N . ALA A 1 99 ? 8.934 8.187 -23.611 1.00 89.94 99 ALA A N 1
ATOM 748 C CA . ALA A 1 99 ? 8.031 7.542 -22.652 1.00 89.94 99 ALA A CA 1
ATOM 749 C C . ALA A 1 99 ? 8.126 6.004 -22.649 1.00 89.94 99 ALA A C 1
ATOM 751 O O . ALA A 1 99 ? 7.982 5.369 -21.609 1.00 89.94 99 ALA A O 1
ATOM 752 N N . LEU A 1 100 ? 8.329 5.392 -23.820 1.00 91.56 100 LEU A N 1
ATOM 753 C CA . LEU A 1 100 ? 8.427 3.939 -23.938 1.00 91.56 100 LEU A CA 1
ATOM 754 C C . LEU A 1 100 ? 9.808 3.429 -23.543 1.00 91.56 100 LEU A C 1
ATOM 756 O O . LEU A 1 100 ? 9.897 2.344 -22.976 1.00 91.56 100 LEU A O 1
ATOM 760 N N . VAL A 1 101 ? 10.859 4.190 -23.854 1.00 90.50 101 VAL A N 1
ATOM 761 C CA . VAL A 1 101 ? 12.231 3.863 -23.459 1.00 90.50 101 VAL A CA 1
ATOM 762 C C . VAL A 1 101 ? 12.353 3.946 -21.943 1.00 90.50 101 VAL A C 1
ATOM 764 O O . VAL A 1 101 ? 12.551 2.927 -21.293 1.00 90.50 101 VAL A O 1
ATOM 767 N N . GLU A 1 102 ? 12.120 5.128 -21.381 1.00 88.56 102 GLU A N 1
ATOM 768 C CA . GLU A 1 102 ? 12.310 5.424 -19.961 1.00 88.56 102 GLU A CA 1
ATOM 769 C C . GLU A 1 102 ? 11.401 4.576 -19.069 1.00 88.56 102 GLU A C 1
ATOM 771 O O . GLU A 1 102 ? 11.861 3.954 -18.114 1.00 88.56 102 GLU A O 1
ATOM 776 N N . GLY A 1 103 ? 10.111 4.467 -19.410 1.00 90.12 103 GLY A N 1
ATOM 777 C CA . GLY A 1 103 ? 9.164 3.687 -18.613 1.00 90.12 103 GLY A CA 1
ATOM 778 C C . GLY A 1 103 ? 9.505 2.197 -18.573 1.00 90.12 103 GLY A C 1
ATOM 779 O O . GLY A 1 103 ? 9.415 1.555 -17.525 1.00 90.12 103 GLY A O 1
ATOM 780 N N . ARG A 1 104 ? 9.935 1.633 -19.706 1.00 91.06 104 ARG A N 1
ATOM 781 C CA . ARG A 1 104 ? 10.299 0.216 -19.798 1.00 91.06 104 ARG A CA 1
ATOM 782 C C . ARG A 1 104 ? 11.664 -0.069 -19.177 1.00 91.06 104 ARG A C 1
ATOM 784 O O . ARG A 1 104 ? 11.808 -1.108 -18.532 1.00 91.06 104 ARG A O 1
ATOM 791 N N . THR A 1 105 ? 12.637 0.827 -19.351 1.00 90.94 105 THR A N 1
ATOM 792 C CA . THR A 1 105 ? 13.924 0.777 -18.642 1.00 90.94 105 THR A CA 1
ATOM 793 C C . THR A 1 105 ? 13.690 0.787 -17.145 1.00 90.94 105 THR A C 1
ATOM 795 O O . THR A 1 105 ? 14.233 -0.062 -16.442 1.00 90.94 105 THR A O 1
ATOM 798 N N . GLU A 1 106 ? 12.817 1.670 -16.666 1.00 88.06 106 GLU A N 1
ATOM 799 C CA . GLU A 1 106 ? 12.490 1.729 -15.253 1.00 88.06 106 GLU A CA 1
ATOM 800 C C . GLU A 1 106 ? 11.840 0.422 -14.793 1.00 88.06 106 GLU A C 1
ATOM 802 O O . GLU A 1 106 ? 12.339 -0.196 -13.863 1.00 88.06 106 GLU A O 1
ATOM 807 N N . ALA A 1 107 ? 10.837 -0.109 -15.500 1.00 88.00 107 ALA A N 1
ATOM 808 C CA . ALA A 1 107 ? 10.256 -1.414 -15.163 1.00 88.00 107 ALA A CA 1
ATOM 809 C C . ALA A 1 107 ? 11.297 -2.554 -15.072 1.00 88.00 107 ALA A C 1
ATOM 811 O O . ALA A 1 107 ? 11.170 -3.434 -14.216 1.00 88.00 107 ALA A O 1
ATOM 812 N N . LEU A 1 108 ? 12.339 -2.540 -15.915 1.00 91.19 108 LEU A N 1
ATOM 813 C CA . LEU A 1 108 ? 13.443 -3.501 -15.833 1.00 91.19 108 LEU A CA 1
ATOM 814 C C . LEU A 1 108 ? 14.307 -3.244 -14.598 1.00 91.19 108 LEU A C 1
ATOM 816 O O . LEU A 1 108 ? 14.626 -4.178 -13.861 1.00 91.19 108 LEU A O 1
ATOM 820 N N . ASN A 1 109 ? 14.659 -1.982 -14.368 1.00 89.38 109 ASN A N 1
ATOM 821 C CA . ASN A 1 109 ? 15.429 -1.549 -13.216 1.00 89.38 109 ASN A CA 1
ATOM 822 C C . ASN A 1 109 ? 14.750 -1.968 -11.900 1.00 89.38 109 ASN A C 1
ATOM 824 O O . ASN A 1 109 ? 15.428 -2.441 -10.994 1.00 89.38 109 ASN A O 1
ATOM 828 N N . LEU A 1 110 ? 13.414 -1.925 -11.809 1.00 82.06 110 LEU A N 1
ATOM 829 C CA . LEU A 1 110 ? 12.714 -2.380 -10.600 1.00 82.06 110 LEU A CA 1
ATOM 830 C C . LEU A 1 110 ? 12.927 -3.873 -10.349 1.00 82.06 110 LEU A C 1
ATOM 832 O O . LEU A 1 110 ? 13.291 -4.264 -9.242 1.00 82.06 110 LEU A O 1
ATOM 836 N N . CYS A 1 111 ? 12.782 -4.701 -11.387 1.00 87.19 111 CYS A N 1
ATOM 837 C CA . CYS A 1 111 ? 13.059 -6.131 -11.270 1.00 87.19 111 CYS A CA 1
ATOM 838 C C . CYS A 1 111 ? 14.522 -6.384 -10.859 1.00 87.19 111 CYS A C 1
ATOM 840 O O . CYS A 1 111 ? 14.799 -7.258 -10.037 1.00 87.19 111 CYS A O 1
ATOM 842 N N . VAL A 1 112 ? 15.473 -5.600 -11.378 1.00 90.56 112 VAL A N 1
ATOM 843 C CA . VAL A 1 112 ? 16.884 -5.673 -10.968 1.00 90.56 112 VAL A CA 1
ATOM 844 C C . VAL A 1 112 ? 17.051 -5.345 -9.484 1.00 90.56 112 VAL A C 1
ATOM 846 O O . VAL A 1 112 ? 17.706 -6.103 -8.768 1.00 90.56 112 VAL A O 1
ATOM 849 N N . VAL A 1 113 ? 16.456 -4.248 -9.013 1.00 85.00 113 VAL A N 1
ATOM 850 C CA . VAL A 1 113 ? 16.530 -3.804 -7.613 1.00 85.00 113 VAL A CA 1
ATOM 851 C C . VAL A 1 113 ? 15.962 -4.864 -6.670 1.00 85.00 113 VAL A C 1
ATOM 853 O O . VAL A 1 113 ? 16.578 -5.162 -5.647 1.00 85.00 113 VAL A O 1
ATOM 856 N N . GLU A 1 114 ? 14.851 -5.503 -7.041 1.00 79.94 114 GLU A N 1
ATOM 857 C CA . GLU A 1 114 ? 14.262 -6.609 -6.276 1.00 79.94 114 GLU A CA 1
ATOM 858 C C . GLU A 1 114 ? 15.188 -7.829 -6.162 1.00 79.94 114 GLU A C 1
ATOM 860 O O . GLU A 1 114 ? 15.166 -8.528 -5.149 1.00 79.94 114 GLU A O 1
ATOM 865 N N . ASN A 1 115 ? 16.028 -8.077 -7.172 1.00 86.38 115 ASN A N 1
ATOM 866 C CA . ASN A 1 115 ? 16.990 -9.183 -7.181 1.00 86.38 115 ASN A CA 1
ATOM 867 C C . ASN A 1 115 ? 18.356 -8.811 -6.576 1.00 86.38 115 ASN A C 1
ATOM 869 O O . ASN A 1 115 ? 19.154 -9.701 -6.280 1.00 86.38 115 ASN A O 1
ATOM 873 N N . LEU A 1 116 ? 18.635 -7.521 -6.362 1.00 87.88 116 LEU A N 1
ATOM 874 C CA . LEU A 1 116 ? 19.884 -7.011 -5.783 1.00 87.88 116 LEU A CA 1
ATOM 875 C C . LEU A 1 116 ? 19.656 -6.054 -4.604 1.00 87.88 116 LEU A C 1
ATOM 877 O O . LEU A 1 116 ? 20.329 -5.017 -4.512 1.00 87.88 116 LEU A O 1
ATOM 881 N N . PRO A 1 117 ? 18.772 -6.386 -3.648 1.00 75.81 117 PRO A N 1
ATOM 882 C CA . PRO A 1 117 ? 18.353 -5.419 -2.650 1.00 75.81 117 PRO A CA 1
ATOM 883 C C . PRO A 1 117 ? 19.536 -4.963 -1.778 1.00 75.81 117 PRO A C 1
ATOM 885 O O . PRO A 1 117 ? 19.525 -3.837 -1.296 1.00 75.81 117 PRO A O 1
ATOM 888 N N . ASP A 1 118 ? 20.566 -5.799 -1.561 1.00 81.50 118 ASP A N 1
ATOM 889 C CA . ASP A 1 118 ? 21.731 -5.467 -0.710 1.00 81.50 118 ASP A CA 1
ATOM 890 C C . ASP A 1 118 ? 22.693 -4.475 -1.349 1.00 81.50 118 ASP A C 1
ATOM 892 O O . ASP A 1 118 ? 23.488 -3.846 -0.652 1.00 81.50 118 ASP A O 1
ATOM 896 N N . ARG A 1 119 ? 22.633 -4.352 -2.673 1.00 85.75 119 ARG A N 1
ATOM 897 C CA . ARG A 1 119 ? 23.582 -3.565 -3.456 1.00 85.75 119 ARG A CA 1
ATOM 898 C C . ARG A 1 119 ? 22.982 -2.255 -3.946 1.00 85.75 119 ARG A C 1
ATOM 900 O O . ARG A 1 119 ? 23.722 -1.298 -4.152 1.00 85.75 119 ARG A O 1
ATOM 907 N N . ILE A 1 120 ? 21.660 -2.203 -4.107 1.00 84.44 120 ILE A N 1
ATOM 908 C CA . ILE A 1 120 ? 20.948 -1.024 -4.595 1.00 84.44 120 ILE A CA 1
ATOM 909 C C . ILE A 1 120 ? 19.948 -0.585 -3.520 1.00 84.44 120 ILE A C 1
ATOM 911 O O . ILE A 1 120 ? 18.830 -1.101 -3.474 1.00 84.44 120 ILE A O 1
ATOM 915 N N . PRO A 1 121 ? 20.349 0.325 -2.609 1.00 69.88 121 PRO A N 1
ATOM 916 C CA . PRO A 1 121 ? 19.442 0.841 -1.601 1.00 69.88 121 PRO A CA 1
ATOM 917 C C . PRO A 1 121 ? 18.346 1.678 -2.259 1.00 69.88 121 PRO A C 1
ATOM 919 O O . PRO A 1 121 ? 18.559 2.311 -3.296 1.00 69.88 121 PRO A O 1
ATOM 922 N N . TRP A 1 122 ? 17.184 1.690 -1.616 1.00 62.50 122 TRP A N 1
ATOM 923 C CA . TRP A 1 122 ? 16.048 2.504 -2.021 1.00 62.50 122 TRP A CA 1
ATOM 924 C C . TRP A 1 122 ? 16.427 3.990 -2.084 1.00 62.50 122 TRP A C 1
ATOM 926 O O . TRP A 1 122 ? 17.172 4.482 -1.232 1.00 62.50 122 TRP A O 1
ATOM 936 N N . VAL A 1 123 ? 15.927 4.693 -3.100 1.00 56.28 123 VAL A N 1
ATOM 937 C CA . VAL A 1 123 ? 16.217 6.112 -3.324 1.00 56.28 123 VAL A CA 1
ATOM 938 C C . VAL A 1 123 ? 14.929 6.919 -3.207 1.00 56.28 123 VAL A C 1
ATOM 940 O O . VAL A 1 123 ? 13.967 6.688 -3.936 1.00 56.28 123 VAL A O 1
ATOM 943 N N . ASP A 1 124 ? 14.951 7.892 -2.298 1.00 44.97 124 ASP A N 1
ATOM 944 C CA . ASP A 1 124 ? 13.963 8.963 -2.187 1.00 44.97 124 ASP A CA 1
ATOM 945 C C . ASP A 1 124 ? 13.905 9.789 -3.483 1.00 44.97 124 ASP A C 1
ATOM 947 O O . ASP A 1 124 ? 14.945 10.214 -3.990 1.00 44.97 124 ASP A O 1
ATOM 951 N N . GLY A 1 125 ? 12.703 10.111 -3.980 1.00 49.38 125 GLY A N 1
ATOM 952 C CA . GLY A 1 125 ? 12.557 11.236 -4.920 1.00 49.38 125 GLY A CA 1
ATOM 953 C C . GLY A 1 125 ? 11.586 11.100 -6.090 1.00 49.38 125 GLY A C 1
ATOM 954 O O . GLY A 1 125 ? 11.443 12.072 -6.827 1.00 49.38 125 GLY A O 1
ATOM 955 N N . LEU A 1 126 ? 10.891 9.974 -6.276 1.00 53.50 126 LEU A N 1
ATOM 956 C CA . LEU A 1 126 ? 9.842 9.923 -7.304 1.00 53.50 126 LEU A CA 1
ATOM 957 C C . LEU A 1 126 ? 8.657 10.811 -6.892 1.00 53.50 126 LEU A C 1
ATOM 959 O O . LEU A 1 126 ? 8.172 10.721 -5.756 1.00 53.50 126 LEU A O 1
ATOM 963 N N . GLN A 1 127 ? 8.261 11.708 -7.798 1.00 59.81 127 GLN A N 1
ATOM 964 C CA . GLN A 1 127 ? 7.117 12.605 -7.638 1.00 59.81 127 GLN A CA 1
ATOM 965 C C . GLN A 1 127 ? 5.837 11.765 -7.571 1.00 59.81 127 GLN A C 1
ATOM 967 O O . GLN A 1 127 ? 5.650 10.865 -8.376 1.00 59.81 127 GLN A O 1
ATOM 972 N N . THR A 1 128 ? 4.956 12.035 -6.611 1.00 65.00 128 THR A N 1
ATOM 973 C CA . THR A 1 128 ? 3.633 11.383 -6.544 1.00 65.00 128 THR A CA 1
ATOM 974 C C . THR A 1 128 ? 2.580 12.133 -7.358 1.00 65.00 128 THR A C 1
ATOM 976 O O . THR A 1 128 ? 1.534 11.586 -7.691 1.00 65.00 128 THR A O 1
ATOM 979 N N . ASP A 1 129 ? 2.862 13.391 -7.694 1.00 76.88 129 ASP A N 1
ATOM 980 C CA . ASP A 1 129 ? 1.970 14.258 -8.447 1.00 76.88 129 ASP A CA 1
ATOM 981 C C . ASP A 1 129 ? 2.229 14.163 -9.959 1.00 76.88 129 ASP A C 1
ATOM 983 O O . ASP A 1 129 ? 3.376 14.207 -10.402 1.00 76.88 129 ASP A O 1
ATOM 987 N N . LEU A 1 130 ? 1.147 14.079 -10.736 1.00 88.00 130 LEU A N 1
ATOM 988 C CA . LEU A 1 130 ? 1.125 14.035 -12.200 1.00 88.00 130 LEU A CA 1
ATOM 989 C C . LEU A 1 130 ? 0.368 15.232 -12.822 1.00 88.00 130 LEU A C 1
ATOM 991 O O . LEU A 1 130 ? 0.026 15.197 -14.002 1.00 88.00 130 LEU A O 1
ATOM 995 N N . GLU A 1 131 ? 0.064 16.296 -12.068 1.00 87.94 131 GLU A N 1
ATOM 996 C CA . GLU A 1 131 ? -0.696 17.479 -12.524 1.00 87.94 131 GLU A CA 1
ATOM 997 C C . GLU A 1 131 ? -0.149 18.156 -13.792 1.00 87.94 131 GLU A C 1
ATOM 999 O O . GLU A 1 131 ? -0.898 18.744 -14.573 1.00 87.94 131 GLU A O 1
ATOM 1004 N N . ARG A 1 132 ? 1.164 18.101 -13.996 1.00 87.31 132 ARG A N 1
ATOM 1005 C CA . ARG A 1 132 ? 1.909 18.742 -15.086 1.00 87.31 132 ARG A CA 1
ATOM 1006 C C . ARG A 1 132 ? 2.531 17.730 -16.050 1.00 87.31 132 ARG A C 1
ATOM 1008 O O . ARG A 1 132 ? 3.372 18.133 -16.862 1.00 87.31 132 ARG A O 1
ATOM 1015 N N . MET A 1 133 ? 2.143 16.453 -15.984 1.00 89.25 133 MET A N 1
ATOM 1016 C CA . MET A 1 133 ? 2.681 15.432 -16.881 1.00 89.25 133 MET A CA 1
ATOM 1017 C C . MET A 1 133 ? 2.390 15.785 -18.354 1.00 89.25 133 MET A C 1
ATOM 1019 O O . MET A 1 133 ? 1.298 16.268 -18.679 1.00 89.25 133 MET A O 1
ATOM 1023 N N . PRO A 1 134 ? 3.347 15.576 -19.274 1.00 90.44 134 PRO A N 1
ATOM 1024 C CA . PRO A 1 134 ? 3.094 15.712 -20.700 1.00 90.44 134 PRO A CA 1
ATOM 1025 C C . PRO A 1 134 ? 2.226 14.555 -21.214 1.00 90.44 134 PRO A C 1
ATOM 1027 O O . PRO A 1 134 ? 2.099 13.513 -20.577 1.00 90.44 134 PRO A O 1
ATOM 1030 N N . ASP A 1 135 ? 1.676 14.714 -22.418 1.00 92.94 135 ASP A N 1
ATOM 1031 C CA . ASP A 1 135 ? 1.119 13.583 -23.161 1.00 92.94 135 ASP A CA 1
ATOM 1032 C C . ASP A 1 135 ? 2.265 12.653 -23.572 1.00 92.94 135 ASP A C 1
ATOM 1034 O O . ASP A 1 135 ? 3.091 13.019 -24.410 1.00 92.94 135 ASP A O 1
ATOM 1038 N N . LEU A 1 136 ? 2.292 11.444 -23.012 1.00 93.19 136 LEU A N 1
ATOM 1039 C CA . LEU A 1 136 ? 3.344 10.452 -23.222 1.00 93.19 136 LEU A CA 1
ATOM 1040 C C . LEU A 1 136 ? 3.562 10.122 -24.705 1.00 93.19 136 LEU A C 1
ATOM 1042 O O . LEU A 1 136 ? 4.690 9.851 -25.114 1.00 93.19 136 LEU A O 1
ATOM 1046 N N . ARG A 1 137 ? 2.516 10.177 -25.539 1.00 93.38 137 ARG A N 1
ATOM 1047 C CA . ARG A 1 137 ? 2.602 9.817 -26.963 1.00 93.38 137 ARG A CA 1
ATOM 1048 C C . ARG A 1 137 ? 3.322 10.850 -27.803 1.00 93.38 137 ARG A C 1
ATOM 1050 O O . ARG A 1 137 ? 3.958 10.503 -28.796 1.00 93.38 137 ARG A O 1
ATOM 1057 N N . THR A 1 138 ? 3.155 12.114 -27.437 1.00 91.00 138 THR A N 1
ATOM 1058 C CA . THR A 1 138 ? 3.742 13.257 -28.144 1.00 91.00 138 THR A CA 1
ATOM 1059 C C . THR A 1 138 ? 4.923 13.850 -27.384 1.00 91.00 138 THR A C 1
ATOM 1061 O O . THR A 1 138 ? 5.532 14.816 -27.848 1.00 91.00 138 THR A O 1
ATOM 1064 N N . TRP A 1 139 ? 5.266 13.263 -26.233 1.00 87.31 139 TRP A N 1
ATOM 1065 C CA . TRP A 1 139 ? 6.402 13.662 -25.430 1.00 87.31 139 TRP A CA 1
ATOM 1066 C C . TRP A 1 139 ? 7.697 13.398 -26.195 1.00 87.31 139 TRP A C 1
ATOM 1068 O O . TRP A 1 139 ? 8.149 12.271 -26.378 1.00 87.31 139 TRP A O 1
ATOM 1078 N N . VAL A 1 140 ? 8.272 14.495 -26.664 1.00 78.38 140 VAL A N 1
ATOM 1079 C CA . VAL A 1 140 ? 9.649 14.586 -27.127 1.00 78.38 140 VAL A CA 1
ATOM 1080 C C . VAL A 1 140 ? 10.461 15.147 -25.976 1.00 78.38 140 VAL A C 1
ATOM 1082 O O . VAL A 1 140 ? 10.068 16.172 -25.416 1.00 78.38 140 VAL A O 1
ATOM 1085 N N . ASP A 1 141 ? 11.534 14.450 -25.612 1.00 65.62 141 ASP A N 1
ATOM 1086 C CA . ASP A 1 141 ? 12.438 14.823 -24.529 1.00 65.62 141 ASP A CA 1
ATOM 1087 C C . ASP A 1 141 ? 12.947 16.258 -24.753 1.00 65.62 141 ASP A C 1
ATOM 1089 O O . ASP A 1 141 ? 13.706 16.506 -25.697 1.00 65.62 141 ASP A O 1
ATOM 1093 N N . PRO A 1 142 ? 12.468 17.256 -23.988 1.00 53.47 142 PRO A N 1
ATOM 1094 C CA . PRO A 1 142 ? 13.035 18.577 -24.066 1.00 53.47 142 PRO A CA 1
ATOM 1095 C C . PRO A 1 142 ? 14.244 18.575 -23.139 1.00 53.47 142 PRO A C 1
ATOM 1097 O O . PRO A 1 142 ? 14.070 18.493 -21.921 1.00 53.47 142 PRO A O 1
ATOM 1100 N N . GLU A 1 143 ? 15.449 18.766 -23.689 1.00 53.19 143 GLU A N 1
ATOM 1101 C CA . GLU A 1 143 ? 16.579 19.195 -22.861 1.00 53.19 143 GLU A CA 1
ATOM 1102 C C . GLU A 1 143 ? 16.082 20.278 -21.872 1.00 53.19 143 GLU A C 1
ATOM 1104 O O . GLU A 1 143 ? 15.298 21.137 -22.304 1.00 53.19 143 GLU A O 1
ATOM 1109 N N . PRO A 1 144 ? 16.496 20.270 -20.584 1.00 51.50 144 PRO A N 1
ATOM 1110 C CA . PRO A 1 144 ? 15.840 20.965 -19.456 1.00 51.50 144 PRO A CA 1
ATOM 1111 C C . PRO A 1 144 ? 15.587 22.488 -19.566 1.00 51.50 144 PRO A C 1
ATOM 1113 O O . PRO A 1 144 ? 15.159 23.131 -18.609 1.00 51.50 144 PRO A O 1
ATOM 1116 N N . SER A 1 145 ? 15.843 23.122 -20.702 1.00 46.47 145 SER A N 1
ATOM 1117 C CA . SER A 1 145 ? 15.983 24.562 -20.878 1.00 46.47 145 SER A CA 1
ATOM 1118 C C . SER A 1 145 ? 14.694 25.360 -21.146 1.00 46.47 145 SER A C 1
ATOM 1120 O O . SER A 1 145 ? 14.790 26.532 -21.503 1.00 46.47 145 SER A O 1
ATOM 1122 N N . SER A 1 146 ? 13.479 24.831 -20.926 1.00 45.69 146 SER A N 1
ATOM 1123 C CA . SER A 1 146 ? 12.275 25.704 -20.972 1.00 45.69 146 SER A CA 1
ATOM 1124 C C . SER A 1 146 ? 11.013 25.267 -20.214 1.00 45.69 146 SER A C 1
ATOM 1126 O O . SER A 1 146 ? 10.169 26.123 -19.951 1.00 45.69 146 SER A O 1
ATOM 1128 N N . ARG A 1 147 ? 10.845 23.988 -19.837 1.00 49.75 147 ARG A N 1
ATOM 1129 C CA . ARG A 1 147 ? 9.596 23.491 -19.205 1.00 49.75 147 ARG A CA 1
ATOM 1130 C C . ARG A 1 147 ? 9.652 23.284 -17.684 1.00 49.75 147 ARG A C 1
ATOM 1132 O O . ARG A 1 147 ? 8.618 23.011 -17.078 1.00 49.75 147 ARG A O 1
ATOM 1139 N N . GLY A 1 148 ? 10.808 23.523 -17.061 1.00 57.19 148 GLY A N 1
ATOM 1140 C CA . GLY A 1 148 ? 11.034 23.276 -15.635 1.00 57.19 148 GLY A CA 1
ATOM 1141 C C . GLY A 1 148 ? 11.197 21.781 -15.343 1.00 57.19 148 GLY A C 1
ATOM 1142 O O . GLY A 1 148 ? 10.559 20.949 -15.983 1.00 57.19 148 GLY A O 1
ATOM 1143 N N . TYR A 1 149 ? 12.064 21.452 -14.384 1.00 61.00 149 TYR A N 1
ATOM 1144 C CA . TYR A 1 149 ? 12.384 20.075 -13.981 1.00 61.00 149 TYR A CA 1
ATOM 1145 C C . TYR A 1 149 ? 11.142 19.226 -13.647 1.00 61.00 149 TYR A C 1
ATOM 1147 O O . TYR A 1 149 ? 11.164 18.014 -13.841 1.00 61.00 149 TYR A O 1
ATOM 1155 N N . ASP A 1 150 ? 10.040 19.862 -13.239 1.00 72.44 150 ASP A N 1
ATOM 1156 C CA . ASP A 1 150 ? 8.797 19.182 -12.870 1.00 72.44 150 ASP A CA 1
ATOM 1157 C C . ASP A 1 150 ? 8.133 18.443 -14.042 1.00 72.44 150 ASP A C 1
ATOM 1159 O O . ASP A 1 150 ? 7.689 17.320 -13.870 1.00 72.44 150 ASP A O 1
ATOM 1163 N N . VAL A 1 151 ? 8.076 19.016 -15.252 1.00 76.25 151 VAL A N 1
ATOM 1164 C CA . VAL A 1 151 ? 7.348 18.378 -16.376 1.00 76.25 151 VAL A CA 1
ATOM 1165 C C . VAL A 1 151 ? 8.059 17.112 -16.854 1.00 76.25 151 VAL A C 1
ATOM 1167 O O . VAL A 1 151 ? 7.412 16.119 -17.178 1.00 76.25 151 VAL A O 1
ATOM 1170 N N . VAL A 1 152 ? 9.393 17.145 -16.897 1.00 77.56 152 VAL A N 1
ATOM 1171 C CA . VAL A 1 152 ? 10.209 15.984 -17.280 1.00 77.56 152 VAL A CA 1
ATOM 1172 C C . VAL A 1 152 ? 10.109 14.902 -16.206 1.00 77.56 152 VAL A C 1
ATOM 1174 O O . VAL A 1 152 ? 9.834 13.754 -16.540 1.00 77.56 152 VAL A O 1
ATOM 1177 N N . GLY A 1 153 ? 10.233 15.273 -14.925 1.00 79.00 153 GLY A N 1
ATOM 1178 C CA . GLY A 1 153 ? 10.078 14.343 -13.803 1.00 79.00 153 GLY A CA 1
ATOM 1179 C C . GLY A 1 153 ? 8.721 13.635 -13.794 1.00 79.00 153 GLY A C 1
ATOM 1180 O O . GLY A 1 153 ? 8.673 12.412 -13.692 1.00 79.00 153 GLY A O 1
ATOM 1181 N N . GLN A 1 154 ? 7.627 14.371 -14.001 1.00 85.38 154 GLN A N 1
ATOM 1182 C CA . GLN A 1 154 ? 6.285 13.782 -14.042 1.00 85.38 154 GLN A CA 1
ATOM 1183 C C . GLN A 1 154 ? 6.040 12.934 -15.297 1.00 85.38 154 GLN A C 1
ATOM 1185 O O . GLN A 1 154 ? 5.300 11.957 -15.236 1.00 85.38 154 GLN A O 1
ATOM 1190 N N . GLY A 1 155 ? 6.661 13.270 -16.434 1.00 86.88 155 GLY A N 1
ATOM 1191 C CA . GLY A 1 155 ? 6.630 12.429 -17.636 1.00 86.88 155 GLY A CA 1
ATOM 1192 C C . GLY A 1 155 ? 7.339 11.089 -17.432 1.00 86.88 155 GLY A C 1
ATOM 1193 O O . GLY A 1 155 ? 6.785 10.049 -17.788 1.00 86.88 155 GLY A O 1
ATOM 1194 N N . LEU A 1 156 ? 8.520 11.114 -16.804 1.00 84.38 156 LEU A N 1
ATOM 1195 C CA . LEU A 1 156 ? 9.270 9.916 -16.418 1.00 84.38 156 LEU A CA 1
ATOM 1196 C C . LEU A 1 156 ? 8.482 9.061 -15.422 1.00 84.38 156 LEU A C 1
ATOM 1198 O O . LEU A 1 156 ? 8.333 7.860 -15.640 1.00 84.38 156 LEU A O 1
ATOM 1202 N N . GLU A 1 157 ? 7.915 9.672 -14.377 1.00 85.44 157 GLU A N 1
ATOM 1203 C CA . GLU A 1 157 ? 7.093 8.943 -13.410 1.00 85.44 157 GLU A CA 1
ATOM 1204 C C . GLU A 1 157 ? 5.874 8.321 -14.092 1.00 85.44 157 GLU A C 1
ATOM 1206 O O . GLU A 1 157 ? 5.639 7.128 -13.935 1.00 85.44 157 GLU A O 1
ATOM 1211 N N . ALA A 1 158 ? 5.118 9.079 -14.891 1.00 90.12 158 ALA A N 1
ATOM 1212 C CA . ALA A 1 158 ? 3.953 8.560 -15.604 1.00 90.12 158 ALA A CA 1
ATOM 1213 C C . ALA A 1 158 ? 4.312 7.382 -16.527 1.00 90.12 158 ALA A C 1
ATOM 1215 O O . ALA A 1 158 ? 3.607 6.369 -16.552 1.00 90.12 158 ALA A O 1
ATOM 1216 N N . ALA A 1 159 ? 5.429 7.480 -17.249 1.00 90.94 159 ALA A N 1
ATOM 1217 C CA . ALA A 1 159 ? 5.957 6.388 -18.057 1.00 90.94 159 ALA A CA 1
ATOM 1218 C C . ALA A 1 159 ? 6.294 5.153 -17.203 1.00 90.94 159 ALA A C 1
ATOM 1220 O O . ALA A 1 159 ? 5.895 4.037 -17.549 1.00 90.94 159 ALA A O 1
ATOM 1221 N N . ALA A 1 160 ? 6.961 5.343 -16.063 1.00 87.81 160 ALA A N 1
ATOM 1222 C CA . ALA A 1 160 ? 7.253 4.273 -15.117 1.00 87.81 160 ALA A CA 1
ATOM 1223 C C . ALA A 1 160 ? 5.967 3.626 -14.578 1.00 87.81 160 ALA A C 1
ATOM 1225 O O . ALA A 1 160 ? 5.847 2.401 -14.606 1.00 87.81 160 ALA A O 1
ATOM 1226 N N . ARG A 1 161 ? 4.966 4.420 -14.163 1.00 88.81 161 ARG A N 1
ATOM 1227 C CA . ARG A 1 161 ? 3.659 3.927 -13.680 1.00 88.81 161 ARG A CA 1
ATOM 1228 C C . ARG A 1 161 ? 2.979 3.042 -14.716 1.00 88.81 161 ARG A C 1
ATOM 1230 O O . ARG A 1 161 ? 2.516 1.951 -14.381 1.00 88.81 161 ARG A O 1
ATOM 1237 N N . LEU A 1 162 ? 2.959 3.493 -15.972 1.00 91.88 162 LEU A N 1
ATOM 1238 C CA . LEU A 1 162 ? 2.379 2.741 -17.079 1.00 91.88 162 LEU A CA 1
ATOM 1239 C C . LEU A 1 162 ? 3.052 1.373 -17.200 1.00 91.88 162 LEU A C 1
ATOM 1241 O O . LEU A 1 162 ? 2.373 0.354 -17.134 1.00 91.88 162 LEU A O 1
ATOM 1245 N N . PHE A 1 163 ? 4.378 1.320 -17.318 1.00 90.94 163 PHE A N 1
ATOM 1246 C CA . PHE A 1 163 ? 5.070 0.046 -17.514 1.00 90.94 163 PHE A CA 1
ATOM 1247 C C . PHE A 1 163 ? 5.053 -0.859 -16.275 1.00 90.94 163 PHE A C 1
ATOM 1249 O O . PHE A 1 163 ? 4.930 -2.072 -16.441 1.00 90.94 163 PHE A O 1
ATOM 1256 N N . ARG A 1 164 ? 5.055 -0.307 -15.051 1.00 87.00 164 ARG A N 1
ATOM 1257 C CA . ARG A 1 164 ? 4.782 -1.063 -13.809 1.00 87.00 164 ARG A CA 1
ATOM 1258 C C . ARG A 1 164 ? 3.407 -1.729 -13.820 1.00 87.00 164 ARG A C 1
ATOM 1260 O O . ARG A 1 164 ? 3.226 -2.794 -13.236 1.00 87.00 164 ARG A O 1
ATOM 1267 N N . ALA A 1 165 ? 2.409 -1.100 -14.431 1.00 88.56 165 ALA A N 1
ATOM 1268 C CA . ALA A 1 165 ? 1.107 -1.727 -14.610 1.00 88.56 165 ALA A CA 1
ATOM 1269 C C . ALA A 1 165 ? 1.169 -2.791 -15.713 1.00 88.56 165 ALA A C 1
ATOM 1271 O O . ALA A 1 165 ? 0.725 -3.917 -15.507 1.00 88.56 165 ALA A O 1
ATOM 1272 N N . LEU A 1 166 ? 1.789 -2.482 -16.856 1.00 89.50 166 LEU A N 1
ATOM 1273 C CA . LEU A 1 166 ? 1.880 -3.413 -17.983 1.00 89.50 166 LEU A CA 1
ATOM 1274 C C . LEU A 1 166 ? 2.614 -4.716 -17.646 1.00 89.50 166 LEU A C 1
ATOM 1276 O O . 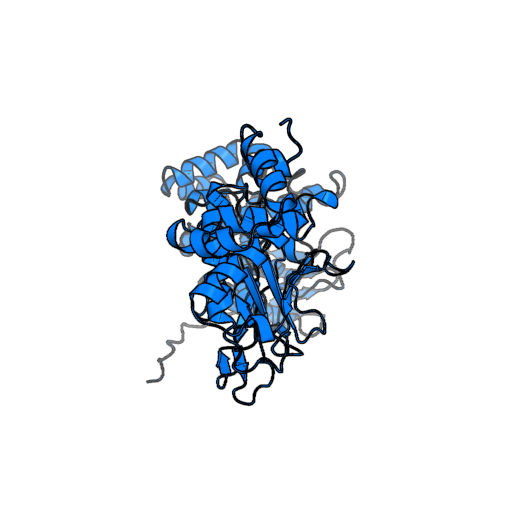LEU A 1 166 ? 2.238 -5.758 -18.178 1.00 89.50 166 LEU A O 1
ATOM 1280 N N . THR A 1 167 ? 3.589 -4.703 -16.731 1.00 87.44 167 THR A N 1
ATOM 1281 C CA . THR A 1 167 ? 4.265 -5.929 -16.262 1.00 87.44 167 THR A CA 1
ATOM 1282 C C . THR A 1 167 ? 3.317 -6.937 -15.608 1.00 87.44 167 THR A C 1
ATOM 1284 O O . THR A 1 167 ? 3.649 -8.118 -15.532 1.00 87.44 167 THR A O 1
ATOM 1287 N N . ARG A 1 168 ? 2.131 -6.500 -15.161 1.00 85.69 168 ARG A N 1
ATOM 1288 C CA . ARG A 1 168 ? 1.113 -7.359 -14.542 1.00 85.69 168 ARG A CA 1
ATOM 1289 C C . ARG A 1 168 ? 0.223 -8.079 -15.556 1.00 85.69 168 ARG A C 1
ATOM 1291 O O . ARG A 1 168 ? -0.406 -9.069 -15.195 1.00 85.69 168 ARG A O 1
ATOM 1298 N N . VAL A 1 169 ? 0.144 -7.590 -16.796 1.00 86.81 169 VAL A N 1
ATOM 1299 C CA . VAL A 1 169 ? -0.802 -8.096 -17.812 1.00 86.81 169 VAL A CA 1
ATOM 1300 C C . VAL A 1 169 ? -0.135 -8.560 -19.104 1.00 86.81 169 VAL A C 1
ATOM 1302 O O . VAL A 1 169 ? -0.690 -9.413 -19.794 1.00 86.81 169 VAL A O 1
ATOM 1305 N N . LEU A 1 170 ? 1.049 -8.041 -19.435 1.00 87.44 170 LEU A N 1
ATOM 1306 C CA . LEU A 1 170 ? 1.799 -8.465 -20.612 1.00 87.44 170 LEU A CA 1
ATOM 1307 C C . LEU A 1 170 ? 2.755 -9.616 -20.261 1.00 87.44 170 LEU A C 1
ATOM 1309 O O . LEU A 1 170 ? 3.520 -9.509 -19.299 1.00 87.44 170 LEU A O 1
ATOM 1313 N N . PRO A 1 171 ? 2.775 -10.700 -21.059 1.00 88.44 171 PRO A N 1
ATOM 1314 C CA . PRO A 1 171 ? 3.785 -11.742 -20.959 1.00 88.44 171 PRO A CA 1
ATOM 1315 C C . PRO A 1 171 ? 5.203 -11.176 -21.019 1.00 88.44 171 PRO A C 1
ATOM 1317 O O . PRO A 1 171 ? 5.515 -10.282 -21.812 1.00 88.44 171 PRO A O 1
ATOM 1320 N N . ARG A 1 172 ? 6.088 -11.772 -20.223 1.00 86.94 172 ARG A N 1
ATOM 1321 C CA . ARG A 1 172 ? 7.505 -11.411 -20.126 1.00 86.94 172 ARG A CA 1
ATOM 1322 C C . ARG A 1 172 ? 8.194 -11.361 -21.494 1.00 86.94 172 ARG A C 1
ATOM 1324 O O . ARG A 1 172 ? 8.998 -10.468 -21.744 1.00 86.94 172 ARG A O 1
ATOM 1331 N N . GLU A 1 173 ? 7.882 -12.297 -22.385 1.00 85.62 173 GLU A N 1
ATOM 1332 C CA . GLU A 1 173 ? 8.485 -12.393 -23.717 1.00 85.62 173 GLU A CA 1
ATOM 1333 C C . GLU A 1 173 ? 8.082 -11.220 -24.615 1.00 85.62 173 GLU A C 1
ATOM 1335 O O . GLU A 1 173 ? 8.901 -10.739 -25.394 1.00 85.62 173 GLU A O 1
ATOM 1340 N N . GLN A 1 174 ? 6.842 -10.736 -24.488 1.00 84.75 174 GLN A N 1
ATOM 1341 C CA . GLN A 1 174 ? 6.368 -9.553 -25.208 1.00 84.75 174 GLN A CA 1
ATOM 1342 C C . GLN A 1 174 ? 7.023 -8.302 -24.623 1.00 84.75 174 GLN A C 1
ATOM 1344 O O . GLN A 1 174 ? 7.672 -7.540 -25.349 1.00 84.75 174 GLN A O 1
ATOM 1349 N N . LEU A 1 175 ? 6.959 -8.170 -23.292 1.00 85.44 175 LEU A N 1
ATOM 1350 C CA . LEU A 1 175 ? 7.493 -7.031 -22.559 1.00 85.44 175 LEU A CA 1
ATOM 1351 C C . LEU A 1 175 ? 8.998 -6.861 -22.743 1.00 85.44 175 LEU A C 1
ATOM 1353 O O . LEU A 1 175 ? 9.442 -5.726 -22.708 1.00 85.44 175 LEU A O 1
ATOM 1357 N N . TRP A 1 176 ? 9.792 -7.912 -22.979 1.00 86.31 176 TRP A N 1
ATOM 1358 C CA . TRP A 1 176 ? 11.262 -7.827 -23.118 1.00 86.31 176 TRP A CA 1
ATOM 1359 C C . TRP A 1 176 ? 11.807 -8.200 -24.506 1.00 86.31 176 TRP A C 1
ATOM 1361 O O . TRP A 1 176 ? 13.023 -8.362 -24.674 1.00 86.31 176 TRP A O 1
ATOM 1371 N N . SER A 1 177 ? 10.930 -8.291 -25.510 1.00 80.81 177 SER A N 1
ATOM 1372 C CA . SER A 1 177 ? 11.322 -8.539 -26.903 1.00 80.81 177 SER A CA 1
ATOM 1373 C C . SER A 1 177 ? 12.217 -7.431 -27.484 1.00 80.81 177 SER A C 1
ATOM 1375 O O . SER A 1 177 ? 12.174 -6.272 -27.063 1.00 80.81 177 SER A O 1
ATOM 1377 N N . ASP A 1 178 ? 13.018 -7.795 -28.485 1.00 75.00 178 ASP A N 1
ATOM 1378 C CA . ASP A 1 178 ? 13.836 -6.894 -29.312 1.00 75.00 178 ASP A CA 1
ATOM 1379 C C . ASP A 1 178 ? 13.010 -6.090 -30.332 1.00 75.00 178 ASP A C 1
ATOM 1381 O O . ASP A 1 178 ? 13.460 -5.070 -30.844 1.00 75.00 178 ASP A O 1
ATOM 1385 N N . ARG A 1 179 ? 11.779 -6.535 -30.603 1.00 68.00 179 ARG A N 1
ATOM 1386 C CA . ARG A 1 179 ? 10.822 -5.916 -31.530 1.00 68.00 179 ARG A CA 1
ATOM 1387 C C . ARG A 1 179 ? 10.306 -4.556 -31.058 1.00 68.00 179 ARG A C 1
ATOM 1389 O O . ARG A 1 179 ? 9.694 -3.821 -31.830 1.00 68.00 179 ARG A O 1
ATOM 1396 N N . TYR A 1 180 ? 10.461 -4.269 -29.775 1.00 65.25 180 TYR A N 1
ATOM 1397 C CA . TYR A 1 180 ? 9.583 -3.346 -29.092 1.00 65.25 180 TYR A CA 1
ATOM 1398 C C . TYR A 1 180 ? 10.312 -2.093 -28.647 1.00 65.25 180 TYR A C 1
ATOM 1400 O O . TYR A 1 180 ? 11.145 -2.215 -27.766 1.00 65.25 180 TYR A O 1
ATOM 1408 N N . VAL A 1 181 ? 9.945 -0.933 -29.204 1.00 74.62 181 VAL A N 1
ATOM 1409 C CA . VAL A 1 181 ? 9.848 0.388 -28.542 1.00 74.62 181 VAL A CA 1
ATOM 1410 C C . VAL A 1 181 ? 9.055 1.328 -29.481 1.00 74.62 181 VAL A C 1
ATOM 1412 O O . VAL A 1 181 ? 9.555 2.305 -30.039 1.00 74.62 181 VAL A O 1
ATOM 1415 N N . ALA A 1 182 ? 7.791 1.008 -29.746 1.00 89.56 182 ALA A N 1
ATOM 1416 C CA . ALA A 1 182 ? 6.924 1.875 -30.542 1.00 89.56 182 ALA A CA 1
ATOM 1417 C C . ALA A 1 182 ? 5.474 1.762 -30.074 1.00 89.56 182 ALA A C 1
ATOM 1419 O O . ALA A 1 182 ? 5.036 0.706 -29.622 1.00 89.56 182 ALA A O 1
ATOM 1420 N N . TRP A 1 183 ? 4.717 2.852 -30.218 1.00 91.69 183 TRP A N 1
ATOM 1421 C CA . TRP A 1 183 ? 3.328 2.913 -29.761 1.00 91.69 183 TRP A CA 1
ATOM 1422 C C . TRP A 1 183 ? 2.408 1.944 -30.501 1.00 91.69 183 TRP A C 1
ATOM 1424 O O . TRP A 1 183 ? 1.540 1.352 -29.878 1.00 91.69 183 TRP A O 1
ATOM 1434 N N . ALA A 1 184 ? 2.585 1.767 -31.813 1.00 92.25 184 ALA A N 1
ATOM 1435 C CA . ALA A 1 184 ? 1.701 0.903 -32.594 1.00 92.25 184 ALA A CA 1
ATOM 1436 C C . ALA A 1 184 ? 1.792 -0.584 -32.176 1.00 92.25 184 ALA A C 1
ATOM 1438 O O . ALA A 1 184 ? 0.742 -1.158 -31.906 1.00 92.25 184 ALA A O 1
ATOM 1439 N N . PRO A 1 185 ? 2.989 -1.194 -32.034 1.00 90.50 185 PRO A N 1
ATOM 1440 C CA . PRO A 1 185 ? 3.112 -2.535 -31.454 1.00 90.50 185 PRO A CA 1
ATOM 1441 C C . PRO A 1 185 ? 2.553 -2.654 -30.028 1.00 90.50 185 PRO A C 1
ATOM 1443 O O . PRO A 1 185 ? 1.837 -3.606 -29.751 1.00 90.50 185 PRO A O 1
ATOM 1446 N N . LEU A 1 186 ? 2.805 -1.671 -29.147 1.00 90.88 186 LEU A N 1
ATOM 1447 C CA . LEU A 1 186 ? 2.217 -1.647 -27.796 1.00 90.88 186 LEU A CA 1
ATOM 1448 C C . LEU A 1 186 ? 0.690 -1.699 -27.839 1.00 90.88 186 LEU A C 1
ATOM 1450 O O . LEU A 1 186 ? 0.062 -2.455 -27.107 1.00 90.88 186 LEU A O 1
ATOM 1454 N N . GLU A 1 187 ? 0.082 -0.872 -28.685 1.00 93.06 187 GLU A N 1
ATOM 1455 C CA . GLU A 1 187 ? -1.369 -0.845 -28.830 1.00 93.06 187 GLU A CA 1
ATOM 1456 C C . GLU A 1 187 ? -1.919 -2.162 -29.373 1.00 93.06 187 GLU A C 1
ATOM 1458 O O . GLU A 1 187 ? -2.984 -2.577 -28.936 1.00 93.06 187 GLU A O 1
ATOM 1463 N N . GLU A 1 188 ? -1.221 -2.822 -30.298 1.00 92.56 188 GLU A N 1
ATOM 1464 C CA . GLU A 1 188 ? -1.618 -4.141 -30.802 1.00 92.56 188 GLU A CA 1
ATOM 1465 C C . GLU A 1 188 ? -1.653 -5.177 -29.668 1.00 92.56 188 GLU A C 1
ATOM 1467 O O . GLU A 1 188 ? -2.668 -5.857 -29.492 1.00 92.56 188 GLU A O 1
ATOM 1472 N N . ASP A 1 189 ? -0.593 -5.231 -28.856 1.00 90.56 189 ASP A N 1
ATOM 1473 C CA . ASP A 1 189 ? -0.503 -6.131 -27.703 1.00 90.56 189 ASP A CA 1
ATOM 1474 C C . ASP A 1 189 ? -1.583 -5.810 -26.654 1.00 90.56 189 ASP A C 1
ATOM 1476 O O . ASP A 1 189 ? -2.232 -6.712 -26.123 1.00 90.56 189 ASP A O 1
ATOM 1480 N N . LEU A 1 190 ? -1.844 -4.524 -26.395 1.00 91.88 190 LEU A N 1
ATOM 1481 C CA . LEU A 1 190 ? -2.916 -4.097 -25.496 1.00 91.88 190 LEU A CA 1
ATOM 1482 C C . LEU A 1 190 ? -4.293 -4.486 -26.028 1.00 91.88 190 LEU A C 1
ATOM 1484 O O . LEU A 1 190 ? -5.084 -5.056 -25.287 1.00 91.88 190 LEU A O 1
ATOM 1488 N N . LEU A 1 191 ? -4.600 -4.221 -27.298 1.00 94.56 191 LEU A N 1
ATOM 1489 C CA . LEU A 1 191 ? -5.894 -4.570 -27.894 1.00 94.56 191 LEU A CA 1
ATOM 1490 C C . LEU A 1 191 ? -6.157 -6.082 -27.842 1.00 94.56 191 LEU A C 1
ATOM 1492 O O . LEU A 1 191 ? -7.309 -6.498 -27.712 1.00 94.56 191 LEU A O 1
ATOM 1496 N N . ALA A 1 192 ? -5.110 -6.910 -27.866 1.00 92.94 192 ALA A N 1
ATOM 1497 C CA . ALA A 1 192 ? -5.235 -8.354 -27.680 1.00 92.94 192 ALA A CA 1
ATOM 1498 C C . ALA A 1 192 ? -5.744 -8.754 -26.276 1.00 92.94 192 ALA A C 1
ATOM 1500 O O . ALA A 1 192 ? -6.277 -9.854 -26.120 1.00 92.94 192 ALA A O 1
ATOM 1501 N N . LEU A 1 193 ? -5.664 -7.863 -25.277 1.00 90.31 193 LEU A N 1
ATOM 1502 C CA . LEU A 1 193 ? -6.264 -8.032 -23.943 1.00 90.31 193 LEU A CA 1
ATOM 1503 C C . LEU A 1 193 ? -7.784 -7.751 -23.923 1.00 90.31 193 LEU A C 1
ATOM 1505 O O . LEU A 1 193 ? -8.423 -7.831 -22.871 1.00 90.31 193 LEU A O 1
ATOM 1509 N N . GLY A 1 194 ? -8.391 -7.405 -25.065 1.00 93.88 194 GLY A N 1
ATOM 1510 C CA . GLY A 1 194 ? -9.831 -7.175 -25.196 1.00 93.88 194 GLY A CA 1
ATOM 1511 C C . GLY A 1 194 ? -10.306 -5.874 -24.525 1.00 93.88 194 GLY A C 1
ATOM 1512 O O . GLY A 1 194 ? -9.572 -4.885 -24.522 1.00 93.88 194 GLY A O 1
ATOM 1513 N N . PRO A 1 195 ? -11.511 -5.837 -23.916 1.00 92.19 195 PRO A N 1
ATOM 1514 C CA . PRO A 1 195 ? -12.110 -4.595 -23.403 1.00 92.19 195 PRO A CA 1
ATOM 1515 C C . PRO A 1 195 ? -11.299 -3.869 -22.320 1.00 92.19 195 PRO A C 1
ATOM 1517 O O . PRO A 1 195 ? -11.494 -2.677 -22.081 1.00 92.19 195 PRO A O 1
ATOM 1520 N N . GLN A 1 196 ? -10.430 -4.579 -21.594 1.00 88.00 196 GLN A N 1
ATOM 1521 C CA . GLN A 1 196 ? -9.504 -3.947 -20.652 1.00 88.00 196 GLN A CA 1
ATOM 1522 C C . GLN A 1 196 ? -8.409 -3.184 -21.401 1.00 88.00 196 GLN A C 1
ATOM 1524 O O . GLN A 1 196 ? -8.159 -2.028 -21.080 1.00 88.00 196 GLN A O 1
ATOM 1529 N N . GLY A 1 197 ? -7.818 -3.795 -22.425 1.00 91.12 197 GLY A N 1
ATOM 1530 C CA . GLY A 1 197 ? -6.795 -3.176 -23.258 1.00 91.12 197 GLY A CA 1
ATOM 1531 C C . GLY A 1 197 ? -7.306 -2.039 -24.138 1.00 91.12 197 GLY A C 1
ATOM 1532 O O . GLY A 1 197 ? -6.647 -1.008 -24.231 1.00 91.12 197 GLY A O 1
ATOM 1533 N N . GLU A 1 198 ? -8.509 -2.170 -24.706 1.00 94.25 198 GLU A N 1
ATOM 1534 C CA . GLU A 1 198 ? -9.177 -1.093 -25.458 1.00 94.25 198 GLU A CA 1
ATOM 1535 C C . GLU A 1 198 ? -9.285 0.192 -24.626 1.00 94.25 198 GLU A C 1
ATOM 1537 O O . GLU A 1 198 ? -8.917 1.265 -25.100 1.00 94.25 198 GLU A O 1
ATOM 1542 N N . ARG A 1 199 ? -9.676 0.078 -23.347 1.00 90.56 199 ARG A N 1
ATOM 1543 C CA . ARG A 1 199 ? -9.738 1.220 -22.420 1.00 90.56 199 ARG A CA 1
ATOM 1544 C C . ARG A 1 199 ? -8.377 1.880 -22.199 1.00 90.56 199 ARG A C 1
ATOM 1546 O O . ARG A 1 199 ? -8.305 3.107 -22.153 1.00 90.56 199 ARG A O 1
ATOM 1553 N N . VAL A 1 200 ? -7.306 1.090 -22.085 1.00 92.19 200 VAL A N 1
ATOM 1554 C CA . VAL A 1 200 ? -5.937 1.626 -21.969 1.00 92.19 200 VAL A CA 1
ATOM 1555 C C . VAL A 1 200 ? -5.565 2.393 -23.229 1.00 92.19 200 VAL A C 1
ATOM 1557 O O . VAL A 1 200 ? -5.087 3.520 -23.149 1.00 92.19 200 VAL A O 1
ATOM 1560 N N . VAL A 1 201 ? -5.809 1.804 -24.399 1.00 95.44 201 VAL A N 1
ATOM 1561 C CA . VAL A 1 201 ? -5.484 2.419 -25.690 1.00 95.44 201 VAL A CA 1
ATOM 1562 C C . VAL A 1 201 ? -6.263 3.717 -25.900 1.00 95.44 201 VAL A C 1
ATOM 1564 O O . VAL A 1 201 ? -5.676 4.714 -26.326 1.00 95.44 201 VAL A O 1
ATOM 1567 N N . ASP A 1 202 ? -7.549 3.745 -25.557 1.00 95.44 202 ASP A N 1
ATOM 1568 C CA . ASP A 1 202 ? -8.377 4.948 -25.641 1.00 95.44 202 ASP A CA 1
ATOM 1569 C C . ASP A 1 202 ? -7.865 6.057 -24.715 1.00 95.44 202 ASP A C 1
ATOM 1571 O O . ASP A 1 202 ? -7.715 7.201 -25.149 1.00 95.44 202 ASP A O 1
ATOM 1575 N N . ALA A 1 203 ? -7.515 5.725 -23.469 1.00 93.88 203 ALA A N 1
ATOM 1576 C CA . ALA A 1 203 ? -6.932 6.678 -22.527 1.00 93.88 203 ALA A CA 1
ATOM 1577 C C . ALA A 1 203 ? -5.563 7.197 -22.998 1.00 93.88 203 ALA A C 1
ATOM 1579 O O . ALA A 1 203 ? -5.321 8.404 -22.963 1.00 93.88 203 ALA A O 1
ATOM 1580 N N . LEU A 1 204 ? -4.697 6.323 -23.527 1.00 94.31 204 LEU A N 1
ATOM 1581 C CA . LEU A 1 204 ? -3.422 6.724 -24.125 1.00 94.31 204 LEU A CA 1
ATOM 1582 C C . LEU A 1 204 ? -3.640 7.689 -25.299 1.00 94.31 204 LEU A C 1
ATOM 1584 O O . LEU A 1 204 ? -2.918 8.674 -25.421 1.00 94.31 204 LEU A O 1
ATOM 1588 N N . ARG A 1 205 ? -4.646 7.462 -26.149 1.00 95.81 205 ARG A N 1
ATOM 1589 C CA . ARG A 1 205 ? -4.980 8.351 -27.278 1.00 95.81 205 ARG A CA 1
ATOM 1590 C C . ARG A 1 205 ? -5.701 9.638 -26.857 1.00 95.81 205 ARG A C 1
ATOM 1592 O O . ARG A 1 205 ? -5.710 10.593 -27.631 1.00 95.81 205 ARG A O 1
ATOM 1599 N N . GLY A 1 206 ? -6.277 9.679 -25.656 1.00 94.94 206 GLY A N 1
ATOM 1600 C CA . GLY A 1 206 ? -7.049 10.804 -25.118 1.00 94.94 206 GLY A CA 1
ATOM 1601 C C . GLY A 1 206 ? -6.224 12.010 -24.646 1.00 94.94 206 GLY A C 1
ATOM 1602 O O . GLY A 1 206 ? -6.802 13.002 -24.203 1.00 94.94 206 GLY A O 1
ATOM 1603 N N . GLY A 1 207 ? -4.894 11.947 -24.752 1.00 95.44 207 GLY A N 1
ATOM 1604 C CA . GLY A 1 207 ? -3.977 13.015 -24.351 1.00 95.44 207 GLY A CA 1
ATOM 1605 C C . GLY A 1 207 ? -3.658 13.027 -22.853 1.00 95.44 207 GLY A C 1
ATOM 1606 O O . GLY A 1 207 ? -4.085 12.153 -22.100 1.00 95.44 207 GLY A O 1
ATOM 1607 N N . ALA A 1 208 ? -2.896 14.038 -22.422 1.00 93.19 208 ALA A N 1
ATOM 1608 C CA . ALA A 1 208 ? -2.296 14.101 -21.085 1.00 93.19 208 ALA A CA 1
ATOM 1609 C C . ALA A 1 208 ? -3.301 13.928 -19.933 1.00 93.19 208 ALA A C 1
ATOM 1611 O O . ALA A 1 208 ? -3.023 13.188 -19.001 1.00 93.19 208 ALA A O 1
ATOM 1612 N N . GLU A 1 209 ? -4.485 14.550 -19.998 1.00 94.62 209 GLU A N 1
ATOM 1613 C CA . GLU A 1 209 ? -5.467 14.436 -18.908 1.00 94.62 209 GLU A CA 1
ATOM 1614 C C . GLU A 1 209 ? -6.064 13.027 -18.808 1.00 94.62 209 GLU A C 1
ATOM 1616 O O . GLU A 1 209 ? -6.197 12.497 -17.708 1.00 94.62 209 GLU A O 1
ATOM 1621 N N . ALA A 1 210 ? -6.385 12.386 -19.937 1.00 96.12 210 ALA A N 1
ATOM 1622 C CA . ALA A 1 210 ? -6.898 11.016 -19.930 1.00 96.12 210 ALA A CA 1
ATOM 1623 C C . ALA A 1 210 ? -5.836 10.024 -19.428 1.00 96.12 210 ALA A C 1
ATOM 1625 O O . ALA A 1 210 ? -6.142 9.133 -18.637 1.00 96.12 210 ALA A O 1
ATOM 1626 N N . GLN A 1 211 ? -4.578 10.220 -19.833 1.00 95.81 211 GLN A N 1
ATOM 1627 C CA . GLN A 1 211 ? -3.435 9.454 -19.334 1.00 95.81 211 GLN A CA 1
ATOM 1628 C C . GLN A 1 211 ? -3.212 9.683 -17.837 1.00 95.81 211 GLN A C 1
ATOM 1630 O O . GLN A 1 211 ? -3.001 8.726 -17.103 1.00 95.81 211 GLN A O 1
ATOM 1635 N N . ARG A 1 212 ? -3.323 10.925 -17.358 1.00 94.44 212 ARG A N 1
ATOM 1636 C CA . ARG A 1 212 ? -3.212 11.252 -15.934 1.00 94.44 212 ARG A CA 1
ATOM 1637 C C . ARG A 1 212 ? -4.269 10.521 -15.121 1.00 94.44 212 ARG A C 1
ATOM 1639 O O . ARG A 1 212 ? -3.922 9.824 -14.179 1.00 94.44 212 ARG A O 1
ATOM 1646 N N . GLN A 1 213 ? -5.541 10.606 -15.515 1.00 94.44 213 GLN A N 1
ATOM 1647 C CA . GLN A 1 213 ? -6.623 9.888 -14.829 1.00 94.44 213 GLN A CA 1
ATOM 1648 C C . GLN A 1 213 ? -6.412 8.373 -14.817 1.00 94.44 213 GLN A C 1
ATOM 1650 O O . GLN A 1 213 ? -6.879 7.703 -13.907 1.00 94.44 213 GLN A O 1
ATOM 1655 N N . LEU A 1 214 ? -5.711 7.825 -15.805 1.00 94.31 214 LEU A N 1
ATOM 1656 C CA . LEU A 1 214 ? -5.365 6.412 -15.840 1.00 94.31 214 LEU A CA 1
ATOM 1657 C C . LEU A 1 214 ? -4.220 6.050 -14.868 1.00 94.31 214 LEU A C 1
ATOM 1659 O O . LEU A 1 214 ? -4.170 4.924 -14.380 1.00 94.31 214 LEU A O 1
ATOM 1663 N N . LEU A 1 215 ? -3.293 6.981 -14.619 1.00 93.25 215 LEU A N 1
ATOM 1664 C CA . LEU A 1 215 ? -2.006 6.724 -13.957 1.00 93.25 215 LEU A CA 1
ATOM 1665 C C . LEU A 1 215 ? -1.888 7.286 -12.531 1.00 93.25 215 LEU A C 1
ATOM 1667 O O . LEU A 1 215 ? -0.898 7.013 -11.850 1.00 93.25 215 LEU A O 1
ATOM 1671 N N . ILE A 1 216 ? -2.853 8.076 -12.066 1.00 91.38 216 ILE A N 1
ATOM 1672 C CA . ILE A 1 216 ? -2.900 8.505 -10.663 1.00 91.38 216 ILE A CA 1
ATOM 1673 C C . ILE A 1 216 ? -3.243 7.335 -9.733 1.00 91.38 216 ILE A C 1
ATOM 1675 O O . ILE A 1 216 ? -3.875 6.367 -10.147 1.00 91.38 216 ILE A O 1
ATOM 1679 N N . ASP A 1 217 ? -2.808 7.478 -8.488 1.00 89.12 217 ASP A N 1
ATOM 1680 C CA . ASP A 1 217 ? -3.056 6.593 -7.347 1.00 89.12 217 ASP A CA 1
ATOM 1681 C C . ASP A 1 217 ? -3.662 7.494 -6.251 1.00 89.12 217 ASP A C 1
ATOM 1683 O O . ASP A 1 217 ? -2.917 8.243 -5.609 1.00 89.12 217 ASP A O 1
ATOM 1687 N N . PRO A 1 218 ? -5.003 7.623 -6.183 1.00 89.00 218 PRO A N 1
ATOM 1688 C CA . PRO A 1 218 ? -5.646 8.641 -5.351 1.00 89.00 218 PRO A CA 1
ATOM 1689 C C . PRO A 1 218 ? -5.692 8.322 -3.853 1.00 89.00 218 PRO A C 1
ATOM 1691 O O . PRO A 1 218 ? -5.902 9.246 -3.061 1.00 89.00 218 PRO A O 1
ATOM 1694 N N . ASP A 1 219 ? -5.552 7.059 -3.461 1.00 88.44 219 ASP A N 1
ATOM 1695 C CA . ASP A 1 219 ? -5.533 6.616 -2.062 1.00 88.44 219 ASP A CA 1
ATOM 1696 C C . ASP A 1 219 ? -4.145 6.179 -1.573 1.00 88.44 219 ASP A C 1
ATOM 1698 O O . ASP A 1 219 ? -3.979 5.933 -0.374 1.00 88.44 219 ASP A O 1
ATOM 1702 N N . HIS A 1 220 ? -3.145 6.227 -2.456 1.00 86.00 220 HIS A N 1
ATOM 1703 C CA . HIS A 1 220 ? -1.736 5.986 -2.172 1.00 86.00 220 HIS A CA 1
ATOM 1704 C C . HIS A 1 220 ? -1.454 4.557 -1.715 1.00 86.00 220 HIS A C 1
ATOM 1706 O O . HIS A 1 220 ? -0.581 4.323 -0.878 1.00 86.00 220 HIS A O 1
ATOM 1712 N N . ASP A 1 221 ? -2.164 3.585 -2.264 1.00 86.19 221 ASP A N 1
ATOM 1713 C CA . ASP A 1 221 ? -1.984 2.180 -1.924 1.00 86.19 221 ASP A CA 1
ATOM 1714 C C . ASP A 1 221 ? -0.998 1.439 -2.845 1.00 86.19 221 ASP A C 1
ATOM 1716 O O . ASP A 1 221 ? -0.609 0.297 -2.592 1.00 86.19 221 ASP A O 1
ATOM 1720 N N . GLY A 1 222 ? -0.474 2.129 -3.863 1.00 82.75 222 GLY A N 1
ATOM 1721 C CA . GLY A 1 222 ? 0.492 1.595 -4.819 1.00 82.75 222 GLY A CA 1
ATOM 1722 C C . GLY A 1 222 ? -0.148 0.942 -6.046 1.00 82.75 222 GLY A C 1
ATOM 1723 O O . GLY A 1 222 ? 0.583 0.504 -6.952 1.00 82.75 222 GLY A O 1
ATOM 1724 N N . ALA A 1 223 ? -1.477 0.896 -6.115 1.00 88.50 223 ALA A N 1
ATOM 1725 C CA . ALA A 1 223 ? -2.267 0.529 -7.272 1.00 88.50 223 ALA A CA 1
ATOM 1726 C C . ALA A 1 223 ? -2.850 1.795 -7.922 1.00 88.50 223 ALA A C 1
ATOM 1728 O O . ALA A 1 223 ? -3.762 2.446 -7.445 1.00 88.50 223 ALA A O 1
ATOM 1729 N N . ILE A 1 224 ? -2.323 2.150 -9.093 1.00 90.69 224 ILE A N 1
ATOM 1730 C CA . ILE A 1 224 ? -2.913 3.223 -9.904 1.00 90.69 224 ILE A CA 1
ATOM 1731 C C . ILE A 1 224 ? -4.297 2.808 -10.427 1.00 90.69 224 ILE A C 1
ATOM 1733 O O . ILE A 1 224 ? -4.522 1.619 -10.669 1.00 90.69 224 ILE A O 1
ATOM 1737 N N . ASN A 1 225 ? -5.138 3.781 -10.793 1.00 93.44 225 ASN A N 1
ATOM 1738 C CA . ASN A 1 225 ? -6.482 3.557 -11.351 1.00 93.44 225 ASN A CA 1
ATOM 1739 C C . ASN A 1 225 ? -6.534 2.481 -12.460 1.00 93.44 225 ASN A C 1
ATOM 1741 O O . ASN A 1 225 ? -7.519 1.754 -12.599 1.00 93.44 225 ASN A O 1
ATOM 1745 N N . LEU A 1 226 ? -5.489 2.383 -13.294 1.00 93.06 226 LEU A N 1
ATOM 1746 C CA . LEU A 1 226 ? -5.364 1.332 -14.309 1.00 93.06 226 LEU A CA 1
ATOM 1747 C C . LEU A 1 226 ? -5.332 -0.082 -13.713 1.00 93.06 226 LEU A C 1
ATOM 1749 O O . LEU A 1 226 ? -6.013 -0.974 -14.218 1.00 93.06 226 LEU A O 1
ATOM 1753 N N . VAL A 1 227 ? -4.513 -0.287 -12.681 1.00 91.50 227 VAL A N 1
ATOM 1754 C CA . VAL A 1 227 ? -4.341 -1.579 -12.007 1.00 91.50 227 VAL A CA 1
ATOM 1755 C C . VAL A 1 227 ? -5.625 -1.953 -11.283 1.00 91.50 227 VAL A C 1
ATOM 1757 O O . VAL A 1 227 ? -6.105 -3.077 -11.426 1.00 91.50 227 VAL A O 1
ATOM 1760 N N . GLU A 1 228 ? -6.233 -0.996 -10.600 1.00 93.38 228 GLU A N 1
ATOM 1761 C CA . GLU A 1 228 ? -7.482 -1.202 -9.876 1.00 93.38 228 GLU A CA 1
ATOM 1762 C C . GLU A 1 228 ? -8.651 -1.535 -10.797 1.00 93.38 228 GLU A C 1
ATOM 1764 O O . GLU A 1 228 ? -9.419 -2.462 -10.543 1.00 93.38 228 GLU A O 1
ATOM 1769 N N . ALA A 1 229 ? -8.740 -0.879 -11.958 1.00 91.62 229 ALA A N 1
ATOM 1770 C CA . ALA A 1 229 ? -9.737 -1.217 -12.969 1.00 91.62 229 ALA A CA 1
ATOM 1771 C C . ALA A 1 229 ? -9.585 -2.653 -13.511 1.00 91.62 229 ALA A C 1
ATOM 1773 O O . ALA A 1 229 ? -10.565 -3.229 -14.004 1.00 91.62 229 ALA A O 1
ATOM 1774 N N . TRP A 1 230 ? -8.379 -3.232 -13.463 1.00 90.25 230 TRP A N 1
ATOM 1775 C CA . TRP A 1 230 ? -8.149 -4.637 -13.806 1.00 90.25 230 TRP A CA 1
ATOM 1776 C C . TRP A 1 230 ? -8.487 -5.590 -12.661 1.00 90.25 230 TRP A C 1
ATOM 1778 O O . TRP A 1 230 ? -8.992 -6.680 -12.933 1.00 90.25 230 TRP A O 1
ATOM 1788 N N . GLN A 1 231 ? -8.225 -5.186 -11.418 1.00 90.19 231 GLN A N 1
ATOM 1789 C CA . GLN A 1 231 ? -8.460 -5.991 -10.216 1.00 90.19 231 GLN A CA 1
ATOM 1790 C C . GLN A 1 231 ? -9.909 -5.909 -9.708 1.00 90.19 231 GLN A C 1
ATOM 1792 O O . GLN A 1 231 ? -10.372 -6.824 -9.032 1.00 90.19 231 GLN A O 1
ATOM 1797 N N . GLY A 1 232 ? -10.655 -4.878 -10.107 1.00 92.56 232 GLY A N 1
ATOM 1798 C CA . GLY A 1 232 ? -12.014 -4.618 -9.638 1.00 92.56 232 GLY A CA 1
ATOM 1799 C C . GLY A 1 232 ? -12.066 -3.928 -8.274 1.00 92.56 232 GLY A C 1
ATOM 1800 O O . GLY A 1 232 ? -13.056 -4.110 -7.566 1.00 92.56 232 GLY A O 1
ATOM 1801 N N . THR A 1 233 ? -11.024 -3.174 -7.921 1.00 94.69 233 THR A N 1
ATOM 1802 C CA . THR A 1 233 ? -10.916 -2.419 -6.665 1.00 94.69 233 THR A CA 1
ATOM 1803 C C . THR A 1 233 ? -11.380 -0.961 -6.825 1.00 94.69 233 THR A C 1
ATOM 1805 O O . THR A 1 233 ? -11.709 -0.533 -7.940 1.00 94.69 233 THR A O 1
ATOM 1808 N N . ASP A 1 234 ? -11.558 -0.237 -5.715 1.00 95.44 234 ASP A N 1
ATOM 1809 C CA . ASP A 1 234 ? -12.071 1.139 -5.686 1.00 95.44 234 ASP A CA 1
ATOM 1810 C C . ASP A 1 234 ? -10.928 2.162 -5.541 1.00 95.44 234 ASP A C 1
ATOM 1812 O O . ASP A 1 234 ? -10.380 2.253 -4.448 1.00 95.44 234 ASP A O 1
ATOM 1816 N N . PRO A 1 235 ? -10.704 3.051 -6.536 1.00 93.62 235 PRO A N 1
ATOM 1817 C CA . PRO A 1 235 ? -9.570 3.989 -6.616 1.00 93.62 235 PRO A CA 1
ATOM 1818 C C . PRO A 1 235 ? -9.487 5.085 -5.566 1.00 93.62 235 PRO A C 1
ATOM 1820 O O . PRO A 1 235 ? -8.799 6.092 -5.731 1.00 93.62 235 PRO A O 1
ATOM 1823 N N . ARG A 1 236 ? -10.309 5.001 -4.533 1.00 93.31 236 ARG A N 1
ATOM 1824 C CA . ARG A 1 236 ? -10.312 5.937 -3.411 1.00 93.31 236 ARG A CA 1
ATOM 1825 C C . ARG A 1 236 ? -10.318 5.201 -2.082 1.00 93.31 236 ARG A C 1
ATOM 1827 O O . ARG A 1 236 ? -10.639 5.812 -1.056 1.00 93.31 236 ARG A O 1
ATOM 1834 N N . ARG A 1 237 ? -10.059 3.901 -2.098 1.00 91.56 237 ARG A N 1
ATOM 1835 C CA . ARG A 1 237 ? -10.087 3.025 -0.946 1.00 91.56 237 ARG A CA 1
ATOM 1836 C C . ARG A 1 237 ? -8.842 2.156 -0.953 1.00 91.56 237 ARG A C 1
ATOM 1838 O O . ARG A 1 237 ? -8.883 1.047 -1.447 1.00 91.56 237 ARG A O 1
ATOM 1845 N N . TRP A 1 238 ? -7.870 2.604 -0.161 1.00 89.25 238 TRP A N 1
ATOM 1846 C CA . TRP A 1 238 ? -6.624 1.886 0.116 1.00 89.25 238 TRP A CA 1
ATOM 1847 C C . TRP A 1 238 ? -6.813 0.399 0.443 1.00 89.25 238 TRP A C 1
ATOM 1849 O O . TRP A 1 238 ? -5.914 -0.380 0.201 1.00 89.25 238 TRP A O 1
ATOM 1859 N N . ASP A 1 239 ? -7.953 0.023 1.031 1.00 91.38 239 ASP A N 1
ATOM 1860 C CA . ASP A 1 239 ? -8.375 -1.355 1.303 1.00 91.38 239 ASP A CA 1
ATOM 1861 C C . ASP A 1 239 ? -9.843 -1.500 0.855 1.00 91.38 239 ASP A C 1
ATOM 1863 O O . ASP A 1 239 ? -10.784 -1.040 1.538 1.00 91.38 239 ASP A O 1
ATOM 1867 N N . THR A 1 240 ? -10.054 -2.056 -0.341 1.00 92.56 240 THR A N 1
ATOM 1868 C CA . THR A 1 240 ? -11.388 -2.143 -0.942 1.00 92.56 240 THR A CA 1
ATOM 1869 C C . THR A 1 240 ? -12.282 -3.165 -0.234 1.00 92.56 240 THR A C 1
ATOM 1871 O O . THR A 1 240 ? -13.474 -2.889 -0.001 1.00 92.56 240 THR A O 1
ATOM 1874 N N . ASP A 1 241 ? -11.746 -4.332 0.125 1.00 90.50 241 ASP A N 1
ATOM 1875 C CA . ASP A 1 241 ? -12.523 -5.443 0.689 1.00 90.50 241 ASP A CA 1
ATOM 1876 C C . ASP A 1 241 ? -12.601 -5.443 2.228 1.00 90.50 241 ASP A C 1
ATOM 1878 O O . ASP A 1 241 ? -13.488 -6.084 2.803 1.00 90.50 241 ASP A O 1
ATOM 1882 N N . GLY A 1 242 ? -11.793 -4.611 2.882 1.00 86.25 242 GLY A N 1
ATOM 1883 C CA . GLY A 1 242 ? -11.786 -4.380 4.319 1.00 86.25 242 GLY A CA 1
ATOM 1884 C C . GLY A 1 242 ? -11.010 -5.428 5.115 1.00 86.25 242 GLY A C 1
ATOM 1885 O O . GLY A 1 242 ? -11.275 -5.563 6.317 1.00 86.25 242 GLY A O 1
ATOM 1886 N N . ASP A 1 243 ? -10.123 -6.206 4.488 1.00 85.19 243 ASP A N 1
ATOM 1887 C CA . ASP A 1 243 ? -9.355 -7.258 5.164 1.00 85.19 243 ASP A CA 1
ATOM 1888 C C . ASP A 1 243 ? -8.150 -6.727 5.973 1.00 85.19 243 ASP A C 1
ATOM 1890 O O . ASP A 1 243 ? -7.561 -7.449 6.788 1.00 85.19 243 ASP A O 1
ATOM 1894 N N . GLY A 1 244 ? -7.851 -5.432 5.833 1.00 84.31 244 GLY A N 1
ATOM 1895 C CA . GLY A 1 244 ? -6.776 -4.714 6.504 1.00 84.31 244 GLY A CA 1
ATOM 1896 C C . GLY A 1 244 ? -5.502 -4.575 5.676 1.00 84.31 244 GLY A C 1
ATOM 1897 O O . GLY A 1 244 ? -4.628 -3.803 6.084 1.00 84.31 244 GLY A O 1
ATOM 1898 N N . TRP A 1 245 ? -5.387 -5.290 4.560 1.00 89.81 245 TRP A N 1
ATOM 1899 C CA . TRP A 1 245 ? -4.341 -5.131 3.560 1.00 89.81 245 TRP A CA 1
ATOM 1900 C C . TRP A 1 245 ? -4.789 -4.175 2.474 1.00 89.81 245 TRP A C 1
ATOM 1902 O O . TRP A 1 245 ? -5.964 -3.861 2.340 1.00 89.81 245 TRP A O 1
ATOM 1912 N N . TRP A 1 246 ? -3.817 -3.668 1.733 1.00 90.56 246 TRP A N 1
ATOM 1913 C CA . TRP A 1 246 ? -4.100 -2.724 0.675 1.00 90.56 246 TRP A CA 1
ATOM 1914 C C . TRP A 1 246 ? -4.252 -3.374 -0.683 1.00 90.56 246 TRP A C 1
ATOM 1916 O O . TRP A 1 246 ? -3.763 -4.495 -0.894 1.00 90.56 246 TRP A O 1
ATOM 1926 N N . ASP A 1 247 ? -4.864 -2.659 -1.624 1.00 89.75 247 ASP A N 1
ATOM 1927 C CA . ASP A 1 247 ? -5.084 -3.222 -2.943 1.00 89.75 247 ASP A CA 1
ATOM 1928 C C . ASP A 1 247 ? -3.734 -3.463 -3.650 1.00 89.75 247 ASP A C 1
ATOM 1930 O O . ASP A 1 247 ? -2.806 -2.653 -3.683 1.00 89.75 247 ASP A O 1
ATOM 1934 N N . GLY A 1 248 ? -3.551 -4.682 -4.163 1.00 79.56 248 GLY A N 1
ATOM 1935 C CA . GLY A 1 248 ? -2.286 -5.092 -4.774 1.00 79.56 248 GLY A CA 1
ATOM 1936 C C . GLY A 1 248 ? -1.133 -5.375 -3.799 1.00 79.56 248 GLY A C 1
ATOM 1937 O O . GLY A 1 248 ? 0.019 -5.457 -4.255 1.00 79.56 248 GLY A O 1
ATOM 1938 N N . ALA A 1 249 ? -1.405 -5.574 -2.503 1.00 86.25 249 ALA A N 1
ATOM 1939 C CA . ALA A 1 249 ? -0.433 -6.123 -1.559 1.00 86.25 249 ALA A CA 1
ATOM 1940 C C . ALA A 1 249 ? 0.221 -7.413 -2.112 1.00 86.25 249 ALA A C 1
ATOM 1942 O O . ALA A 1 249 ? -0.458 -8.275 -2.686 1.00 86.25 249 ALA A O 1
ATOM 1943 N N . PRO A 1 250 ? 1.554 -7.572 -1.992 1.00 80.69 250 PRO A N 1
ATOM 1944 C CA . PRO A 1 250 ? 2.229 -8.768 -2.473 1.00 80.69 250 PRO A CA 1
ATOM 1945 C C . PRO A 1 250 ? 1.892 -9.967 -1.574 1.00 80.69 250 PRO A C 1
ATOM 1947 O O . PRO A 1 250 ? 1.486 -9.787 -0.425 1.00 80.69 250 PRO A O 1
ATOM 1950 N N . PRO A 1 251 ? 2.132 -11.206 -2.038 1.00 84.56 251 PRO A N 1
ATOM 1951 C CA . PRO A 1 251 ? 2.019 -12.377 -1.182 1.00 84.56 251 PRO A CA 1
ATOM 1952 C C . PRO A 1 251 ? 2.851 -12.220 0.097 1.00 84.56 251 PRO A C 1
ATOM 1954 O O . PRO A 1 251 ? 4.059 -11.983 0.039 1.00 84.56 251 PRO A O 1
ATOM 1957 N N . HIS A 1 252 ? 2.210 -12.400 1.246 1.00 85.56 252 HIS A N 1
ATOM 1958 C CA . HIS A 1 252 ? 2.823 -12.298 2.567 1.00 85.56 252 HIS A CA 1
ATOM 1959 C C . HIS A 1 252 ? 2.525 -13.556 3.402 1.00 85.56 252 HIS A C 1
ATOM 1961 O O . HIS A 1 252 ? 1.584 -14.302 3.103 1.00 85.56 252 HIS A O 1
ATOM 1967 N N . PRO A 1 253 ? 3.309 -13.829 4.461 1.00 85.94 253 PRO A N 1
ATOM 1968 C CA . PRO A 1 253 ? 2.984 -14.891 5.409 1.00 85.94 253 PRO A CA 1
ATOM 1969 C C . PRO A 1 253 ? 1.602 -14.671 6.059 1.00 85.94 253 PRO A C 1
ATOM 1971 O O . PRO A 1 253 ? 1.222 -13.518 6.273 1.00 85.94 253 PRO A O 1
ATOM 1974 N N . PRO A 1 254 ? 0.843 -15.730 6.403 1.00 84.19 254 PRO A N 1
ATOM 1975 C CA . PRO A 1 254 ? -0.462 -15.601 7.065 1.00 84.19 254 PRO A CA 1
ATOM 1976 C C . PRO A 1 254 ? -0.416 -14.867 8.407 1.00 84.19 254 PRO A C 1
ATOM 1978 O O . PRO A 1 254 ? -1.402 -14.280 8.835 1.00 84.19 254 PRO A O 1
ATOM 1981 N N . GLU A 1 255 ? 0.721 -14.936 9.092 1.00 84.19 255 GLU A N 1
ATOM 1982 C CA . GLU A 1 255 ? 0.958 -14.237 10.342 1.00 84.19 255 GLU A CA 1
ATOM 1983 C C . GLU A 1 255 ? 1.246 -12.744 10.134 1.00 84.19 255 GLU A C 1
ATOM 1985 O O . GLU A 1 255 ? 1.094 -11.975 11.068 1.00 84.19 255 GLU A O 1
ATOM 1990 N N . ALA A 1 256 ? 1.625 -12.289 8.941 1.00 88.75 256 ALA A N 1
ATOM 1991 C CA . ALA A 1 256 ? 1.966 -10.888 8.734 1.00 88.75 256 ALA A CA 1
ATOM 1992 C C . ALA A 1 256 ? 0.833 -9.931 9.153 1.00 88.75 256 ALA A C 1
ATOM 1994 O O . ALA A 1 256 ? -0.348 -10.217 8.961 1.00 88.75 256 ALA A O 1
ATOM 1995 N N . VAL A 1 257 ? 1.203 -8.781 9.720 1.00 90.12 257 VAL A N 1
ATOM 1996 C CA . VAL A 1 257 ? 0.233 -7.769 10.161 1.00 90.12 257 VAL A CA 1
ATOM 1997 C C . VAL A 1 257 ? 0.396 -6.503 9.334 1.00 90.12 257 VAL A C 1
ATOM 1999 O O . VAL A 1 257 ? 1.463 -5.887 9.413 1.00 90.12 257 VAL A O 1
ATOM 2002 N N . PRO A 1 258 ? -0.629 -6.073 8.583 1.00 90.75 258 PRO A N 1
ATOM 2003 C CA . PRO A 1 258 ? -0.535 -4.859 7.789 1.00 90.75 258 PRO A CA 1
ATOM 2004 C C . PRO A 1 258 ? -0.414 -3.627 8.692 1.00 90.75 258 PRO A C 1
ATOM 2006 O O . PRO A 1 258 ? -0.997 -3.558 9.777 1.00 90.75 258 PRO A O 1
ATOM 2009 N N . LEU A 1 259 ? 0.362 -2.644 8.236 1.00 89.56 259 LEU A N 1
ATOM 2010 C CA . LEU A 1 259 ? 0.427 -1.298 8.793 1.00 89.56 259 LEU A CA 1
ATOM 2011 C C . LEU A 1 259 ? -0.444 -0.390 7.919 1.00 89.56 259 LEU A C 1
ATOM 2013 O O . LEU A 1 259 ? -0.041 -0.068 6.801 1.00 89.56 259 LEU A O 1
ATOM 2017 N N . PRO A 1 260 ? -1.622 0.028 8.403 1.00 87.38 260 PRO A N 1
ATOM 2018 C CA . PRO A 1 260 ? -2.565 0.758 7.574 1.00 87.38 260 PRO A CA 1
ATOM 2019 C C . PRO A 1 260 ? -2.052 2.127 7.123 1.00 87.38 260 PRO A C 1
ATOM 2021 O O . PRO A 1 260 ? -1.460 2.874 7.913 1.00 87.38 260 PRO A O 1
ATOM 2024 N N . GLY A 1 261 ? -2.364 2.479 5.873 1.00 82.88 261 GLY A N 1
ATOM 2025 C CA . GLY A 1 261 ? -2.025 3.769 5.263 1.00 82.88 261 GLY A CA 1
ATOM 2026 C C . GLY A 1 261 ? -2.662 4.979 5.955 1.00 82.88 261 GLY A C 1
ATOM 2027 O O . GLY A 1 261 ? -2.138 6.083 5.873 1.00 82.88 261 GLY A O 1
ATOM 2028 N N . ASP A 1 262 ? -3.732 4.788 6.731 1.00 83.19 262 ASP A N 1
ATOM 2029 C CA . ASP A 1 262 ? -4.373 5.847 7.529 1.00 83.19 262 ASP A CA 1
ATOM 2030 C C . ASP A 1 262 ? -3.585 6.237 8.803 1.00 83.19 262 ASP A C 1
ATOM 2032 O O . ASP A 1 262 ? -3.962 7.167 9.523 1.00 83.19 262 ASP A O 1
ATOM 2036 N N . GLY A 1 263 ? -2.485 5.533 9.098 1.00 83.75 263 GLY A N 1
ATOM 2037 C CA . GLY A 1 263 ? -1.645 5.780 10.266 1.00 83.75 263 GLY A CA 1
ATOM 2038 C C . GLY A 1 263 ? -2.265 5.333 11.594 1.00 83.75 263 GLY A C 1
ATOM 2039 O O . GLY A 1 263 ? -1.798 5.777 12.652 1.00 83.75 263 GLY A O 1
ATOM 2040 N N . ARG A 1 264 ? -3.298 4.476 11.577 1.00 86.81 264 ARG A N 1
ATOM 2041 C CA . ARG A 1 264 ? -3.879 3.897 12.798 1.00 86.81 264 ARG A CA 1
ATOM 2042 C C . ARG A 1 264 ? -2.875 3.004 13.527 1.00 86.81 264 ARG A C 1
ATOM 2044 O O . ARG A 1 264 ? -1.926 2.473 12.952 1.00 86.81 264 ARG A O 1
ATOM 2051 N N . HIS A 1 265 ? -3.089 2.857 14.831 1.00 89.12 265 HIS A N 1
ATOM 2052 C CA . HIS A 1 265 ? -2.230 2.040 15.680 1.00 89.12 265 HIS A CA 1
ATOM 2053 C C . HIS A 1 265 ? -2.505 0.551 15.477 1.00 89.12 265 HIS A C 1
ATOM 2055 O O . HIS A 1 265 ? -3.658 0.125 15.376 1.00 89.12 265 HIS A O 1
ATOM 2061 N N . VAL A 1 266 ? -1.430 -0.228 15.503 1.00 90.56 266 VAL A N 1
ATOM 2062 C CA . VAL A 1 266 ? -1.427 -1.672 15.301 1.00 90.56 266 VAL A CA 1
ATOM 2063 C C . VAL A 1 266 ? -0.709 -2.354 16.463 1.00 90.56 266 VAL A C 1
ATOM 2065 O O . VAL A 1 266 ? 0.354 -1.903 16.899 1.00 90.56 266 VAL A O 1
ATOM 2068 N N . CYS A 1 267 ? -1.287 -3.433 16.986 1.00 89.94 267 CYS A N 1
ATOM 2069 C CA . CYS A 1 267 ? -0.606 -4.297 17.947 1.00 89.94 267 CYS A CA 1
ATOM 2070 C C . CYS A 1 267 ? 0.540 -5.047 17.274 1.00 89.94 267 CYS A C 1
ATOM 2072 O O . CYS A 1 267 ? 0.381 -5.555 16.169 1.00 89.94 267 CYS A O 1
ATOM 2074 N N . VAL A 1 268 ? 1.640 -5.254 17.996 1.00 88.31 268 VAL A N 1
ATOM 2075 C CA . VAL A 1 268 ? 2.506 -6.399 17.701 1.00 88.31 268 VAL A CA 1
ATOM 2076 C C . VAL A 1 268 ? 1.832 -7.626 18.326 1.00 88.31 268 VAL A C 1
ATOM 2078 O O . VAL A 1 268 ? 1.775 -7.714 19.555 1.00 88.31 268 VAL A O 1
ATOM 2081 N N . PRO A 1 269 ? 1.274 -8.570 17.546 1.00 86.12 269 PRO A N 1
ATOM 2082 C CA . PRO A 1 269 ? 0.453 -9.646 18.105 1.00 86.12 269 PRO A CA 1
ATOM 2083 C C . PRO A 1 269 ? 1.290 -10.767 18.730 1.00 86.12 269 PRO A C 1
ATOM 2085 O O . PRO A 1 269 ? 0.731 -11.755 19.207 1.00 86.12 269 PRO A O 1
ATOM 2088 N N . TRP A 1 270 ? 2.616 -10.618 18.767 1.00 87.88 270 TRP A N 1
ATOM 2089 C CA . TRP A 1 270 ? 3.531 -11.605 19.322 1.00 87.88 270 TRP A CA 1
ATOM 2090 C C . TRP A 1 270 ? 4.508 -11.002 20.311 1.00 87.88 270 TRP A C 1
ATOM 2092 O O . TRP A 1 270 ? 4.999 -9.889 20.143 1.00 87.88 270 TRP A O 1
ATOM 2102 N N . ILE A 1 271 ? 4.855 -11.809 21.303 1.00 88.50 271 ILE A N 1
ATOM 2103 C CA . ILE A 1 271 ? 5.964 -11.561 22.219 1.00 88.50 271 ILE A CA 1
ATOM 2104 C C . ILE A 1 271 ? 6.815 -12.821 22.301 1.00 88.50 271 ILE A C 1
ATOM 2106 O O . ILE A 1 271 ? 6.374 -13.909 21.929 1.00 88.50 271 ILE A O 1
ATOM 2110 N N . ARG A 1 272 ? 8.039 -12.706 22.800 1.00 88.12 272 ARG A N 1
ATOM 2111 C CA . ARG A 1 272 ? 8.875 -13.876 23.073 1.00 88.12 272 ARG A CA 1
ATOM 2112 C C . ARG A 1 272 ? 8.270 -14.712 24.198 1.00 88.12 272 ARG A C 1
ATOM 2114 O O . ARG A 1 272 ? 7.632 -14.181 25.107 1.00 88.12 272 ARG A O 1
ATOM 2121 N N . ALA A 1 273 ? 8.526 -16.019 24.179 1.00 89.12 273 ALA A N 1
ATOM 2122 C CA . ALA A 1 273 ? 8.038 -16.939 25.210 1.00 89.12 273 ALA A CA 1
ATOM 2123 C C . ALA A 1 273 ? 8.510 -16.591 26.642 1.00 89.12 273 ALA A C 1
ATOM 2125 O O . ALA A 1 273 ? 7.870 -16.988 27.614 1.00 89.12 273 ALA A O 1
ATOM 2126 N N . ASP A 1 274 ? 9.608 -15.841 26.784 1.00 87.38 274 ASP A N 1
ATOM 2127 C CA . ASP A 1 274 ? 10.116 -15.322 28.062 1.00 87.38 274 ASP A CA 1
ATOM 2128 C C . ASP A 1 274 ? 9.439 -14.015 28.526 1.00 87.38 274 ASP A C 1
ATOM 2130 O O . ASP A 1 274 ? 9.792 -13.479 29.577 1.00 87.38 274 ASP A O 1
ATOM 2134 N N . GLY A 1 275 ? 8.460 -13.510 27.770 1.00 83.88 275 GLY A N 1
ATOM 2135 C CA . GLY A 1 275 ? 7.715 -12.288 28.064 1.00 83.88 275 GLY A CA 1
ATOM 2136 C C . GLY A 1 275 ? 8.343 -11.006 27.509 1.00 83.88 275 GLY A C 1
ATOM 2137 O O . GLY A 1 275 ? 7.760 -9.934 27.673 1.00 83.88 275 GLY A O 1
ATOM 2138 N N . ALA A 1 276 ? 9.510 -11.079 26.861 1.00 84.94 276 ALA A N 1
ATOM 2139 C CA . ALA A 1 276 ? 10.141 -9.916 26.241 1.00 84.94 276 ALA A CA 1
ATOM 2140 C C . ALA A 1 276 ? 9.479 -9.544 24.893 1.00 84.94 276 ALA A C 1
ATOM 2142 O O . ALA A 1 276 ? 8.855 -10.398 24.256 1.00 84.94 276 ALA A O 1
ATOM 2143 N N . PRO A 1 277 ? 9.629 -8.294 24.412 1.00 85.62 277 PRO A N 1
ATOM 2144 C CA . PRO A 1 277 ? 9.139 -7.902 23.091 1.00 85.62 277 PRO A CA 1
ATOM 2145 C C . PRO A 1 277 ? 9.730 -8.770 21.972 1.00 85.62 277 PRO A C 1
ATOM 2147 O O . PRO A 1 277 ? 10.900 -9.165 22.033 1.00 85.62 277 PRO A O 1
ATOM 2150 N N . ALA A 1 278 ? 8.925 -9.070 20.951 1.00 84.56 278 ALA A N 1
ATOM 2151 C CA . ALA A 1 278 ? 9.399 -9.784 19.771 1.00 84.56 278 ALA A CA 1
ATOM 2152 C C . ALA A 1 278 ? 10.268 -8.874 18.888 1.00 84.56 278 ALA A C 1
ATOM 2154 O O . ALA A 1 278 ? 10.034 -7.669 18.786 1.00 84.56 278 ALA A O 1
ATOM 2155 N N . ASP A 1 279 ? 11.264 -9.465 18.226 1.00 83.00 279 ASP A N 1
ATOM 2156 C CA . ASP A 1 279 ? 11.963 -8.798 17.130 1.00 83.00 279 ASP A CA 1
ATOM 2157 C C . ASP A 1 279 ? 11.073 -8.889 15.883 1.00 83.00 279 ASP A C 1
ATOM 2159 O O . ASP A 1 279 ? 10.700 -9.986 15.450 1.00 83.00 279 ASP A O 1
ATOM 2163 N N . VAL A 1 280 ? 10.710 -7.733 15.329 1.00 82.19 280 VAL A N 1
ATOM 2164 C CA . VAL A 1 280 ? 9.780 -7.625 14.204 1.00 82.19 280 VAL A CA 1
ATOM 2165 C C . VAL A 1 280 ? 10.495 -6.986 13.028 1.00 82.19 280 VAL A C 1
ATOM 2167 O O . VAL A 1 280 ? 11.284 -6.050 13.168 1.00 82.19 280 VAL A O 1
ATOM 2170 N N . LEU A 1 281 ? 10.224 -7.513 11.849 1.00 83.56 281 LEU A N 1
ATOM 2171 C CA . LEU A 1 281 ? 10.748 -7.037 10.593 1.00 83.56 281 LEU A CA 1
ATOM 2172 C C . LEU A 1 281 ? 9.655 -6.243 9.889 1.00 83.56 281 LEU A C 1
ATOM 2174 O O . LEU A 1 281 ? 8.566 -6.760 9.651 1.00 83.56 281 LEU A O 1
ATOM 2178 N N . VAL A 1 282 ? 9.950 -4.993 9.549 1.00 82.19 282 VAL A N 1
ATOM 2179 C CA . VAL A 1 282 ? 9.085 -4.202 8.676 1.00 82.19 282 VAL A CA 1
ATOM 2180 C C . VAL A 1 282 ? 9.372 -4.592 7.232 1.00 82.19 282 VAL A C 1
ATOM 2182 O O . VAL A 1 282 ? 10.527 -4.616 6.797 1.00 82.19 282 VAL A O 1
ATOM 2185 N N . ARG A 1 283 ? 8.308 -4.906 6.510 1.00 83.69 283 ARG A N 1
ATOM 2186 C CA . ARG A 1 283 ? 8.261 -5.227 5.085 1.00 83.69 283 ARG A CA 1
ATOM 2187 C C . ARG A 1 283 ? 7.279 -4.278 4.407 1.00 83.69 283 ARG A C 1
ATOM 2189 O O . ARG A 1 283 ? 6.596 -3.523 5.090 1.00 83.69 283 ARG A O 1
ATOM 2196 N N . GLY A 1 284 ? 7.179 -4.313 3.088 1.00 79.69 284 GLY A N 1
ATOM 2197 C CA . GLY A 1 284 ? 6.190 -3.526 2.351 1.00 79.69 284 GLY A CA 1
ATOM 2198 C C . GLY A 1 284 ? 6.400 -3.577 0.859 1.00 79.69 284 GLY A C 1
ATOM 2199 O O . GLY A 1 284 ? 7.400 -4.131 0.416 1.00 79.69 284 GLY A O 1
ATOM 2200 N N . ASN A 1 285 ? 5.498 -2.952 0.106 1.00 76.12 285 ASN A N 1
ATOM 2201 C CA . ASN A 1 285 ? 5.647 -2.719 -1.329 1.00 76.12 285 ASN A CA 1
ATOM 2202 C C . ASN A 1 285 ? 5.604 -1.216 -1.685 1.00 76.12 285 ASN A C 1
ATOM 2204 O O . ASN A 1 285 ? 4.903 -0.801 -2.605 1.00 76.12 285 ASN A O 1
ATOM 2208 N N . LEU A 1 286 ? 6.334 -0.369 -0.960 1.00 71.38 286 LEU A N 1
ATOM 2209 C CA . LEU A 1 286 ? 6.257 1.076 -1.175 1.00 71.38 286 LEU A CA 1
ATOM 2210 C C . LEU A 1 286 ? 6.599 1.455 -2.624 1.00 71.38 286 LEU A C 1
ATOM 2212 O O . LEU A 1 286 ? 7.686 1.170 -3.125 1.00 71.38 286 LEU A O 1
ATOM 2216 N N . ARG A 1 287 ? 5.648 2.114 -3.288 1.00 64.50 287 ARG A N 1
ATOM 2217 C CA . ARG A 1 287 ? 5.696 2.608 -4.668 1.00 64.50 287 ARG A CA 1
ATOM 2218 C C . ARG A 1 287 ? 5.883 1.493 -5.700 1.00 64.50 287 ARG A C 1
ATOM 2220 O O . ARG A 1 287 ? 6.462 1.715 -6.762 1.00 64.50 287 ARG A O 1
ATOM 2227 N N . GLY A 1 288 ? 5.400 0.289 -5.381 1.00 54.09 288 GLY A N 1
ATOM 2228 C CA . GLY A 1 288 ? 5.537 -0.899 -6.223 1.00 54.09 288 GLY A CA 1
ATOM 2229 C C . GLY A 1 288 ? 6.860 -1.648 -6.044 1.00 54.09 288 GLY A C 1
ATOM 2230 O O . GLY A 1 288 ? 7.195 -2.455 -6.905 1.00 54.09 288 GLY A O 1
ATOM 2231 N N . PHE A 1 289 ? 7.597 -1.396 -4.955 1.00 55.97 289 PHE A N 1
ATOM 2232 C CA . PHE A 1 289 ? 8.871 -2.052 -4.653 1.00 55.97 289 PHE A CA 1
ATOM 2233 C C . PHE A 1 289 ? 8.865 -2.732 -3.298 1.00 55.97 289 PHE A C 1
ATOM 2235 O O . PHE A 1 289 ? 8.520 -2.109 -2.294 1.00 55.97 289 PHE A O 1
ATOM 2242 N N . ASN A 1 290 ? 9.378 -3.959 -3.242 1.00 63.69 290 ASN A N 1
ATOM 2243 C CA . ASN A 1 290 ? 9.576 -4.651 -1.974 1.00 63.69 290 ASN A CA 1
ATOM 2244 C C . ASN A 1 290 ? 10.544 -3.872 -1.058 1.00 63.69 290 ASN A C 1
ATOM 2246 O O . ASN A 1 290 ? 11.750 -3.796 -1.305 1.00 63.69 290 ASN A O 1
ATOM 2250 N N . HIS A 1 291 ? 10.014 -3.288 0.017 1.00 60.16 291 HIS A N 1
ATOM 2251 C CA . HIS A 1 291 ? 10.781 -2.556 1.014 1.00 60.16 291 HIS A CA 1
ATOM 2252 C C . HIS A 1 291 ? 11.552 -3.534 1.906 1.00 60.16 291 HIS A C 1
ATOM 2254 O O . HIS A 1 291 ? 11.017 -4.532 2.399 1.00 60.16 291 HIS A O 1
ATOM 2260 N N . ARG A 1 292 ? 12.830 -3.223 2.151 1.00 59.09 292 ARG A N 1
ATOM 2261 C CA . ARG A 1 292 ? 13.699 -4.014 3.025 1.00 59.09 292 ARG A CA 1
ATOM 2262 C C . ARG A 1 292 ? 13.213 -4.069 4.468 1.00 59.09 292 ARG A C 1
ATOM 2264 O O . ARG A 1 292 ? 12.660 -3.120 5.011 1.00 59.09 292 ARG A O 1
ATOM 2271 N N . THR A 1 293 ? 13.609 -5.169 5.094 1.00 56.72 293 THR A N 1
ATOM 2272 C CA . THR A 1 293 ? 13.679 -5.432 6.528 1.00 56.72 293 THR A CA 1
ATOM 2273 C C . THR A 1 293 ? 14.281 -4.273 7.328 1.00 56.72 293 THR A C 1
ATOM 2275 O O . THR A 1 293 ? 15.499 -4.188 7.482 1.00 56.72 293 THR A O 1
ATOM 2278 N N . LEU A 1 294 ? 13.452 -3.413 7.912 1.00 57.25 294 LEU A N 1
ATOM 2279 C CA . LEU A 1 294 ? 13.874 -2.673 9.100 1.00 57.25 294 LEU A CA 1
ATOM 2280 C C . LEU A 1 294 ? 13.539 -3.548 10.300 1.00 57.25 294 LEU A C 1
ATOM 2282 O O . LEU A 1 294 ? 12.367 -3.785 10.587 1.00 57.25 294 LEU A O 1
ATOM 2286 N N . THR A 1 295 ? 14.561 -4.071 10.977 1.00 55.75 295 THR A N 1
ATOM 2287 C CA . THR A 1 295 ? 14.337 -4.746 12.254 1.00 55.75 295 THR A CA 1
ATOM 2288 C C . THR A 1 295 ? 14.034 -3.682 13.292 1.00 55.75 295 THR A C 1
ATOM 2290 O O . THR A 1 295 ? 14.919 -2.942 13.728 1.00 55.75 295 THR A O 1
ATOM 2293 N N . PHE A 1 296 ? 12.770 -3.600 13.678 1.00 65.00 296 PHE A N 1
ATOM 2294 C CA . PHE A 1 296 ? 12.348 -2.831 14.828 1.00 65.00 296 PHE A CA 1
ATOM 2295 C C . PHE A 1 296 ? 12.295 -3.775 16.025 1.00 65.00 296 PHE A C 1
ATOM 2297 O O . PHE A 1 296 ? 11.634 -4.814 15.995 1.00 65.00 296 PHE A O 1
ATOM 2304 N N . ARG A 1 297 ? 13.009 -3.410 17.090 1.00 61.09 297 ARG A N 1
ATOM 2305 C CA . ARG A 1 297 ? 12.801 -4.031 18.392 1.00 61.09 297 ARG A CA 1
ATOM 2306 C C . ARG A 1 297 ? 11.806 -3.173 19.148 1.00 61.09 297 ARG A C 1
ATOM 2308 O O . ARG A 1 297 ? 12.127 -2.049 19.543 1.00 61.09 297 ARG A O 1
ATOM 2315 N N . ASP A 1 298 ? 10.624 -3.735 19.337 1.00 62.84 298 ASP A N 1
ATOM 2316 C CA . ASP A 1 298 ? 9.637 -3.188 20.247 1.00 62.84 298 ASP A CA 1
ATOM 2317 C C . ASP A 1 298 ? 10.261 -3.016 21.644 1.00 62.84 298 ASP A C 1
ATOM 2319 O O . ASP A 1 298 ? 11.079 -3.824 22.096 1.00 62.84 298 ASP A O 1
ATOM 2323 N N . ARG A 1 299 ? 9.956 -1.898 22.305 1.00 66.62 299 ARG A N 1
ATOM 2324 C CA . ARG A 1 299 ? 10.517 -1.588 23.619 1.00 66.62 299 ARG A CA 1
ATOM 2325 C C . ARG A 1 299 ? 9.692 -2.221 24.730 1.00 66.62 299 ARG A C 1
ATOM 2327 O O . ARG A 1 299 ? 10.263 -2.426 25.806 1.00 66.62 299 ARG A O 1
ATOM 2334 N N . ARG A 1 300 ? 8.396 -2.510 24.517 1.00 78.69 300 ARG A N 1
ATOM 2335 C CA . ARG A 1 300 ? 7.499 -3.098 25.530 1.00 78.69 300 ARG A CA 1
ATOM 2336 C C . ARG A 1 300 ? 6.360 -3.913 24.905 1.00 78.69 300 ARG A C 1
ATOM 2338 O O . ARG A 1 300 ? 5.735 -3.422 23.983 1.00 78.69 300 ARG A O 1
ATOM 2345 N N . PRO A 1 301 ? 5.956 -5.047 25.507 1.00 79.00 301 PRO A N 1
ATOM 2346 C CA . PRO A 1 301 ? 4.825 -5.857 25.032 1.00 79.00 301 PRO A CA 1
ATOM 2347 C C . PRO A 1 301 ? 3.491 -5.116 24.826 1.00 79.00 301 PRO A C 1
ATOM 2349 O O . PRO A 1 301 ? 2.645 -5.564 24.058 1.00 79.00 301 PRO A O 1
ATOM 2352 N N . SER A 1 302 ? 3.271 -4.017 25.548 1.00 81.44 302 SER A N 1
ATOM 2353 C CA . SER A 1 302 ? 2.065 -3.185 25.469 1.00 81.44 302 SER A CA 1
ATOM 2354 C C . SER A 1 302 ? 2.162 -2.030 24.460 1.00 81.44 302 SER A C 1
ATOM 2356 O O . SER A 1 302 ? 1.228 -1.233 24.343 1.00 81.44 302 SER A O 1
ATOM 2358 N N . GLU A 1 303 ? 3.280 -1.887 23.746 1.00 83.31 303 GLU A N 1
ATOM 2359 C CA . GLU A 1 303 ? 3.462 -0.824 22.761 1.00 83.31 303 GLU A CA 1
ATOM 2360 C C . GLU A 1 303 ? 2.746 -1.158 21.443 1.00 83.31 303 GLU A C 1
ATOM 2362 O O . GLU A 1 303 ? 2.443 -2.305 21.118 1.00 83.31 303 GLU A O 1
ATOM 2367 N N . THR A 1 304 ? 2.425 -0.113 20.682 1.00 87.69 304 THR A N 1
ATOM 2368 C CA . THR A 1 304 ? 1.764 -0.240 19.380 1.00 87.69 304 THR A CA 1
ATOM 2369 C C . THR A 1 304 ? 2.575 0.482 18.328 1.00 87.69 304 THR A C 1
ATOM 2371 O O . THR A 1 304 ? 3.251 1.469 18.618 1.00 87.69 304 THR A O 1
ATOM 2374 N N . VAL A 1 305 ? 2.484 -0.003 17.099 1.00 87.44 305 VAL A N 1
ATOM 2375 C CA . VAL A 1 305 ? 3.197 0.537 15.945 1.00 87.44 305 VAL A CA 1
ATOM 2376 C C . VAL A 1 305 ? 2.211 1.301 15.072 1.00 87.44 305 VAL A C 1
ATOM 2378 O O . VAL A 1 305 ? 1.039 0.947 14.992 1.00 87.44 305 VAL A O 1
ATOM 2381 N N . ARG A 1 306 ? 2.669 2.369 14.423 1.00 87.06 306 ARG A N 1
ATOM 2382 C CA . ARG A 1 306 ? 1.904 3.076 13.392 1.00 87.06 306 ARG A CA 1
ATOM 2383 C C . ARG A 1 306 ? 2.836 3.712 12.377 1.00 87.06 306 ARG A C 1
ATOM 2385 O O . ARG A 1 306 ? 3.992 3.996 12.697 1.00 87.06 306 ARG A O 1
ATOM 2392 N N . LEU A 1 307 ? 2.305 4.012 11.199 1.00 83.88 307 LEU A N 1
ATOM 2393 C CA . LEU A 1 307 ? 2.997 4.854 10.232 1.00 83.88 307 LEU A CA 1
ATOM 2394 C C . LEU A 1 307 ? 3.019 6.311 10.705 1.00 83.88 307 LEU A C 1
ATOM 2396 O O . LEU A 1 307 ? 2.066 6.817 11.310 1.00 83.88 307 LEU A O 1
ATOM 2400 N N . THR A 1 308 ? 4.137 6.991 10.455 1.00 80.94 308 THR A N 1
ATOM 2401 C CA . THR A 1 308 ? 4.209 8.440 10.646 1.00 80.94 308 THR A CA 1
ATOM 2402 C C . THR A 1 308 ? 3.477 9.143 9.500 1.00 80.94 308 THR A C 1
ATOM 2404 O O . THR A 1 308 ? 3.362 8.562 8.420 1.00 80.94 308 THR A O 1
ATOM 2407 N N . PRO A 1 309 ? 3.010 10.393 9.681 1.00 80.69 309 PRO A N 1
ATOM 2408 C CA . PRO A 1 309 ? 2.317 11.137 8.626 1.00 80.69 309 PRO A CA 1
ATOM 2409 C C . PRO A 1 309 ? 3.102 11.289 7.313 1.00 80.69 309 PRO A C 1
ATOM 2411 O O . PRO A 1 309 ? 2.525 11.624 6.283 1.00 80.69 309 PRO A O 1
ATOM 2414 N N . GLU A 1 310 ? 4.423 11.128 7.353 1.00 77.00 310 GLU A N 1
ATOM 2415 C CA . GLU A 1 310 ? 5.291 11.126 6.178 1.00 77.00 310 GLU A CA 1
ATOM 2416 C C . GLU A 1 310 ? 5.198 9.796 5.421 1.00 77.00 310 GLU A C 1
ATOM 2418 O O . GLU A 1 310 ? 5.107 9.800 4.197 1.00 77.00 310 GLU A O 1
ATOM 2423 N N . LEU A 1 311 ? 5.175 8.671 6.146 1.00 76.69 311 LEU A N 1
ATOM 2424 C CA . LEU A 1 311 ? 5.078 7.330 5.568 1.00 76.69 311 LEU A CA 1
ATOM 2425 C C . LEU A 1 311 ? 3.670 7.014 5.052 1.00 76.69 311 LEU A C 1
ATOM 2427 O O . LEU A 1 311 ? 3.549 6.292 4.074 1.00 76.69 311 LEU A O 1
ATOM 2431 N N . THR A 1 312 ? 2.622 7.598 5.642 1.00 77.50 312 THR A N 1
ATOM 2432 C CA . THR A 1 312 ? 1.228 7.446 5.171 1.00 77.50 312 THR A CA 1
ATOM 2433 C C . THR A 1 312 ? 0.957 8.098 3.810 1.00 77.50 312 THR A C 1
ATOM 2435 O O . THR A 1 312 ? -0.139 7.976 3.288 1.00 77.50 312 THR A O 1
ATOM 2438 N N . ARG A 1 313 ? 1.904 8.873 3.264 1.00 75.06 313 ARG A N 1
ATOM 2439 C CA . ARG A 1 313 ? 1.782 9.523 1.942 1.00 75.06 313 ARG A CA 1
ATOM 2440 C C . ARG A 1 313 ? 2.626 8.843 0.869 1.00 75.06 313 ARG A C 1
ATOM 2442 O O . ARG A 1 313 ? 2.769 9.379 -0.228 1.00 75.06 313 ARG A O 1
ATOM 2449 N N . LEU A 1 314 ? 3.302 7.756 1.220 1.00 75.25 314 LEU A N 1
ATOM 2450 C CA . LEU A 1 314 ? 4.045 6.971 0.254 1.00 75.25 314 LEU A CA 1
ATOM 2451 C C . LEU A 1 314 ? 3.073 5.977 -0.361 1.00 75.25 314 LEU A C 1
ATOM 2453 O O . LEU A 1 314 ? 2.482 5.208 0.386 1.00 75.25 314 LEU A O 1
ATOM 2457 N N . ASP A 1 315 ? 2.971 5.984 -1.691 1.00 79.62 315 ASP A N 1
ATOM 2458 C CA . ASP A 1 315 ? 2.228 4.958 -2.423 1.00 79.62 315 ASP A CA 1
ATOM 2459 C C . ASP A 1 315 ? 2.677 3.566 -1.937 1.00 79.62 315 ASP A C 1
ATOM 2461 O O . ASP A 1 315 ? 3.876 3.349 -1.718 1.00 79.62 315 ASP A O 1
ATOM 2465 N N . GLY A 1 316 ? 1.754 2.624 -1.772 1.00 82.56 316 GLY A N 1
ATOM 2466 C CA . GLY A 1 316 ? 2.029 1.271 -1.289 1.00 82.56 316 GLY A CA 1
ATOM 2467 C C . GLY A 1 316 ? 1.549 1.022 0.139 1.00 82.56 316 GLY A C 1
ATOM 2468 O O . GLY A 1 316 ? 0.850 1.819 0.765 1.00 82.56 316 GLY A O 1
ATOM 2469 N N . GLY A 1 317 ? 2.017 -0.086 0.703 1.00 85.38 317 GLY A N 1
ATOM 2470 C CA . GLY A 1 317 ? 1.840 -0.359 2.122 1.00 85.38 317 GLY A CA 1
ATOM 2471 C C . GLY A 1 317 ? 3.045 -1.025 2.765 1.00 85.38 317 GLY A C 1
ATOM 2472 O O . GLY A 1 317 ? 3.988 -1.479 2.106 1.00 85.38 317 GLY A O 1
ATOM 2473 N N . LEU A 1 318 ? 3.010 -1.073 4.094 1.00 86.75 318 LEU A N 1
ATOM 2474 C CA . LEU A 1 318 ? 4.003 -1.733 4.935 1.00 86.75 318 LEU A CA 1
ATOM 2475 C C . LEU A 1 318 ? 3.314 -2.798 5.797 1.00 86.75 318 LEU A C 1
ATOM 2477 O O . LEU A 1 318 ? 2.131 -2.688 6.101 1.00 86.75 318 LEU A O 1
ATOM 2481 N N . TRP A 1 319 ? 4.050 -3.815 6.230 1.00 89.19 319 TRP A N 1
ATOM 2482 C CA . TRP A 1 319 ? 3.570 -4.815 7.182 1.00 89.19 319 TRP A CA 1
ATOM 2483 C C . TRP A 1 319 ? 4.664 -5.251 8.149 1.00 89.19 319 TRP A C 1
ATOM 2485 O O . TRP A 1 319 ? 5.854 -5.007 7.941 1.00 89.19 319 TRP A O 1
ATOM 2495 N N . LEU A 1 320 ? 4.240 -5.904 9.223 1.00 88.62 320 LEU A N 1
ATOM 2496 C CA . LEU A 1 320 ? 5.076 -6.479 10.261 1.00 88.62 320 LEU A CA 1
ATOM 2497 C C . LEU A 1 320 ? 5.166 -7.997 10.096 1.00 88.62 320 LEU A C 1
ATOM 2499 O O . LEU A 1 320 ? 4.150 -8.672 9.939 1.00 88.62 320 LEU A O 1
ATOM 2503 N N . GLU A 1 321 ? 6.377 -8.535 10.187 1.00 86.75 321 GLU A N 1
ATOM 2504 C CA . GLU A 1 321 ? 6.676 -9.969 10.120 1.00 86.75 321 GLU A CA 1
ATOM 2505 C C . GLU A 1 321 ? 7.570 -10.372 11.303 1.00 86.75 321 GLU A C 1
ATOM 2507 O O . GLU A 1 321 ? 8.498 -9.649 11.664 1.00 86.75 321 GLU A O 1
ATOM 2512 N N . VAL A 1 322 ? 7.319 -11.522 11.931 1.00 83.31 322 VAL A N 1
ATOM 2513 C CA . VAL A 1 322 ? 8.124 -11.980 13.076 1.00 83.31 322 VAL A CA 1
ATOM 2514 C C . VAL A 1 322 ? 9.498 -12.463 12.623 1.00 83.31 322 VAL A C 1
ATOM 2516 O O . VAL A 1 322 ? 9.606 -13.309 11.743 1.00 83.31 322 VAL A O 1
ATOM 2519 N N . ALA A 1 323 ? 10.562 -11.991 13.278 1.00 78.69 323 ALA A N 1
ATOM 2520 C CA . ALA A 1 323 ? 11.926 -12.442 12.994 1.00 78.69 323 ALA A CA 1
ATOM 2521 C C . ALA A 1 323 ? 12.306 -13.763 13.693 1.00 78.69 323 ALA A C 1
ATOM 2523 O O . ALA A 1 323 ? 13.230 -14.454 13.265 1.00 78.69 323 ALA A O 1
ATOM 2524 N N . ALA A 1 324 ? 11.656 -14.070 14.818 1.00 72.31 324 ALA A N 1
ATOM 2525 C CA . ALA A 1 324 ? 12.015 -15.142 15.742 1.00 72.31 324 ALA A CA 1
ATOM 2526 C C . ALA A 1 324 ? 11.061 -16.348 15.675 1.00 72.31 324 ALA A C 1
ATOM 2528 O O . ALA A 1 324 ? 9.854 -16.206 15.517 1.00 72.31 324 ALA A O 1
ATOM 2529 N N . SER A 1 325 ? 11.598 -17.553 15.871 1.00 74.50 325 SER A N 1
ATOM 2530 C CA . SER A 1 325 ? 10.811 -18.793 15.884 1.00 74.50 325 SER A CA 1
ATOM 2531 C C . SER A 1 325 ? 10.181 -19.132 17.246 1.00 74.50 325 SER A C 1
ATOM 2533 O O . SER A 1 325 ? 9.376 -20.055 17.321 1.00 74.50 325 SER A O 1
ATOM 2535 N N . ASP A 1 326 ? 10.559 -18.444 18.330 1.00 87.06 326 ASP A N 1
ATOM 2536 C CA . ASP A 1 326 ? 10.148 -18.716 19.719 1.00 87.06 326 ASP A CA 1
ATOM 2537 C C . ASP A 1 326 ? 9.189 -17.652 20.288 1.00 87.06 326 ASP A C 1
ATOM 2539 O O . ASP A 1 326 ? 9.353 -17.153 21.407 1.00 87.06 326 ASP A O 1
ATOM 2543 N N . VAL A 1 327 ? 8.158 -17.310 19.514 1.00 89.00 327 VAL A N 1
ATOM 2544 C CA . VAL A 1 327 ? 7.126 -16.348 19.920 1.00 89.00 327 VAL A CA 1
ATOM 2545 C C . VAL A 1 327 ? 5.816 -17.009 20.355 1.00 89.00 327 VAL A C 1
ATOM 2547 O O . VAL A 1 327 ? 5.477 -18.116 19.940 1.00 89.00 327 VAL A O 1
ATOM 2550 N N . VAL A 1 328 ? 5.062 -16.302 21.194 1.00 90.12 328 VAL A N 1
ATOM 2551 C CA . VAL A 1 328 ? 3.711 -16.648 21.654 1.00 90.12 328 VAL A CA 1
ATOM 2552 C C . VAL A 1 328 ? 2.761 -15.467 21.407 1.00 90.12 328 VAL A C 1
ATOM 2554 O O . VAL A 1 328 ? 3.237 -14.334 21.286 1.00 90.12 328 VAL A O 1
ATOM 2557 N N . PRO A 1 329 ? 1.431 -15.688 21.334 1.00 90.25 329 PRO A N 1
ATOM 2558 C CA . PRO A 1 329 ? 0.466 -14.596 21.214 1.00 90.25 329 PRO A CA 1
ATOM 2559 C C . PRO A 1 329 ? 0.634 -13.560 22.328 1.00 90.25 329 PRO A C 1
ATOM 2561 O O . PRO A 1 329 ? 0.805 -13.923 23.493 1.00 90.25 329 PRO A O 1
ATOM 2564 N N . ASN A 1 330 ? 0.573 -12.280 21.971 1.00 89.19 330 ASN A N 1
ATOM 2565 C CA . ASN A 1 330 ? 0.717 -11.171 22.901 1.00 89.19 330 ASN A CA 1
ATOM 2566 C C . ASN A 1 330 ? -0.531 -11.059 23.800 1.00 89.19 330 ASN A C 1
ATOM 2568 O O . ASN A 1 330 ? -1.603 -10.700 23.314 1.00 89.19 330 ASN A O 1
ATOM 2572 N N . PRO A 1 331 ? -0.434 -11.323 25.117 1.00 90.06 331 PRO A N 1
ATOM 2573 C CA . PRO A 1 331 ? -1.586 -11.226 26.002 1.00 90.06 331 PRO A CA 1
ATOM 2574 C C . PRO A 1 331 ? -1.930 -9.774 26.366 1.00 90.06 331 PRO A C 1
ATOM 2576 O O . PRO A 1 331 ? -3.006 -9.549 26.916 1.00 90.06 331 PRO A O 1
ATOM 2579 N N . PHE A 1 332 ? -1.054 -8.807 26.075 1.00 90.38 332 PHE A N 1
ATOM 2580 C CA . PHE A 1 332 ? -1.169 -7.407 26.492 1.00 90.38 332 PHE A CA 1
ATOM 2581 C C . PHE A 1 332 ? -1.752 -6.488 25.414 1.00 90.38 332 PHE A C 1
ATOM 2583 O O . PHE A 1 332 ? -2.179 -5.384 25.740 1.00 90.38 332 PHE A O 1
ATOM 2590 N N . CYS A 1 333 ? -1.802 -6.922 24.153 1.00 91.00 333 CYS A N 1
ATOM 2591 C CA . CYS A 1 333 ? -2.319 -6.122 23.046 1.00 91.00 333 CYS A CA 1
ATOM 2592 C C . CYS A 1 333 ? -3.206 -6.979 22.142 1.00 91.00 333 CYS A C 1
ATOM 2594 O O . CYS A 1 333 ? -2.744 -7.959 21.563 1.00 91.00 333 CYS A O 1
ATOM 2596 N N . HIS A 1 334 ? -4.478 -6.598 22.019 1.00 91.94 334 HIS A N 1
ATOM 2597 C CA . HIS A 1 334 ? -5.474 -7.292 21.204 1.00 91.94 334 HIS A CA 1
ATOM 2598 C C . HIS A 1 334 ? -6.090 -6.325 20.198 1.00 91.94 334 HIS A C 1
ATOM 2600 O O . HIS A 1 334 ? -6.511 -5.225 20.563 1.00 91.94 334 HIS A O 1
ATOM 2606 N N . GLN A 1 335 ? -6.179 -6.751 18.942 1.00 91.75 335 GLN A N 1
ATOM 2607 C CA . GLN A 1 335 ? -6.693 -5.940 17.844 1.00 91.75 335 GLN A CA 1
ATOM 2608 C C . GLN A 1 335 ? -7.828 -6.663 17.121 1.00 91.75 335 GLN A C 1
ATOM 2610 O O . GLN A 1 335 ? -7.723 -7.844 16.800 1.00 91.75 335 GLN A O 1
ATOM 2615 N N . GLY A 1 336 ? -8.910 -5.928 16.879 1.00 89.94 336 GLY A N 1
ATOM 2616 C CA . GLY A 1 336 ? -9.985 -6.296 15.964 1.00 89.94 336 GLY A CA 1
ATOM 2617 C C . GLY A 1 336 ? -10.027 -5.351 14.759 1.00 89.94 336 GLY A C 1
ATOM 2618 O O . GLY A 1 336 ? -9.169 -4.471 14.639 1.00 89.94 336 GLY A O 1
ATOM 2619 N N . PRO A 1 337 ? -11.040 -5.479 13.886 1.00 84.81 337 PRO A N 1
ATOM 2620 C CA . PRO A 1 337 ? -11.166 -4.646 12.690 1.00 84.81 337 PRO A CA 1
ATOM 2621 C C . PRO A 1 337 ? -11.216 -3.143 12.999 1.00 84.81 337 PRO A C 1
ATOM 2623 O O . PRO A 1 337 ? -10.677 -2.333 12.247 1.00 84.81 337 PRO A O 1
ATOM 2626 N N . ARG A 1 338 ? -11.836 -2.754 14.125 1.00 86.31 338 ARG A N 1
ATOM 2627 C CA . ARG A 1 338 ? -12.078 -1.343 14.480 1.00 86.31 338 ARG A CA 1
ATOM 2628 C C . ARG A 1 338 ? -11.672 -0.983 15.902 1.00 86.31 338 ARG A C 1
ATOM 2630 O O . ARG A 1 338 ? -11.849 0.162 16.322 1.00 86.31 338 ARG A O 1
ATOM 2637 N N . THR A 1 339 ? -11.152 -1.939 16.661 1.00 92.69 339 THR A N 1
ATOM 2638 C CA . THR A 1 339 ? -10.834 -1.779 18.080 1.00 92.69 339 THR A CA 1
ATOM 2639 C C . THR A 1 339 ? -9.411 -2.216 18.372 1.00 92.69 339 THR A C 1
ATOM 2641 O O . THR A 1 339 ? -8.938 -3.239 17.884 1.00 92.69 339 THR A O 1
ATOM 2644 N N . LEU A 1 340 ? -8.760 -1.460 19.245 1.00 94.00 340 LEU A N 1
ATOM 2645 C CA . LEU A 1 340 ? -7.450 -1.759 19.799 1.00 94.00 340 LEU A CA 1
ATOM 2646 C C . LEU A 1 340 ? -7.548 -1.745 21.326 1.00 94.00 340 LEU A C 1
ATOM 2648 O O . LEU A 1 340 ? -7.885 -0.713 21.908 1.00 94.00 340 LEU A O 1
ATOM 2652 N N . VAL A 1 341 ? -7.264 -2.876 21.975 1.00 94.50 341 VAL A N 1
ATOM 2653 C CA . VAL A 1 341 ? -7.277 -3.029 23.437 1.00 94.50 341 VAL A CA 1
ATOM 2654 C C . VAL A 1 341 ? -5.861 -3.297 23.932 1.00 94.50 341 VAL A C 1
ATOM 2656 O O . VAL A 1 341 ? -5.260 -4.311 23.591 1.00 94.50 341 VAL A O 1
ATOM 2659 N N . ILE A 1 342 ? -5.350 -2.397 24.768 1.00 92.62 342 ILE A N 1
ATOM 2660 C CA . ILE A 1 342 ? -3.991 -2.438 25.311 1.00 92.62 342 ILE A CA 1
ATOM 2661 C C . ILE A 1 342 ? -4.082 -2.542 26.832 1.00 92.62 342 ILE A C 1
ATOM 2663 O O . ILE A 1 342 ? -4.683 -1.684 27.475 1.00 92.62 342 ILE A O 1
ATOM 2667 N N . GLY A 1 343 ? -3.489 -3.574 27.421 1.00 89.44 343 GLY A N 1
ATOM 2668 C CA . GLY A 1 343 ? -3.264 -3.679 28.861 1.00 89.44 343 GLY A CA 1
ATOM 2669 C C . GLY A 1 343 ? -1.846 -3.261 29.239 1.00 89.44 343 GLY A C 1
ATOM 2670 O O . GLY A 1 343 ? -0.946 -3.249 28.404 1.00 89.44 343 GLY A O 1
ATOM 2671 N N . ARG A 1 344 ? -1.621 -2.936 30.515 1.00 81.88 344 ARG A N 1
ATOM 2672 C CA . ARG A 1 344 ? -0.252 -2.804 31.043 1.00 81.88 344 ARG A CA 1
ATOM 2673 C C . ARG A 1 344 ? 0.474 -4.148 31.048 1.00 81.88 344 ARG A C 1
ATOM 2675 O O . ARG A 1 344 ? -0.161 -5.193 31.130 1.00 81.88 344 ARG A O 1
ATOM 2682 N N . ASP A 1 345 ? 1.803 -4.109 31.119 1.00 69.94 345 ASP A N 1
ATOM 2683 C CA . ASP A 1 345 ? 2.661 -5.301 31.239 1.00 69.94 345 ASP A CA 1
ATOM 2684 C C . ASP A 1 345 ? 2.351 -6.158 32.497 1.00 69.94 345 ASP A C 1
ATOM 2686 O O . ASP A 1 345 ? 2.754 -7.314 32.588 1.00 69.94 345 ASP A O 1
ATOM 2690 N N . THR A 1 346 ? 1.609 -5.619 33.477 1.00 66.75 346 THR A N 1
ATOM 2691 C CA . THR A 1 346 ? 1.118 -6.338 34.670 1.00 66.75 346 THR A CA 1
ATOM 2692 C C . THR A 1 346 ? -0.232 -7.026 34.472 1.00 66.75 346 THR A C 1
ATOM 2694 O O . THR A 1 346 ? -0.613 -7.850 35.298 1.00 66.75 346 THR A O 1
ATOM 2697 N N . ALA A 1 347 ? -0.944 -6.747 33.379 1.00 60.88 347 ALA A N 1
ATOM 2698 C CA . ALA A 1 347 ? -2.300 -7.231 33.122 1.00 60.88 347 ALA A CA 1
ATOM 2699 C C . ALA A 1 347 ? -2.353 -8.702 32.657 1.00 60.88 347 ALA A C 1
ATOM 2701 O O . ALA A 1 347 ? -3.345 -9.135 32.068 1.00 60.88 347 ALA A O 1
ATOM 2702 N N . ALA A 1 348 ? -1.298 -9.488 32.896 1.00 64.06 348 ALA A N 1
ATOM 2703 C CA . ALA A 1 348 ? -1.270 -10.903 32.555 1.00 64.06 348 ALA A CA 1
ATOM 2704 C C . ALA A 1 348 ? -2.392 -11.648 33.305 1.00 64.06 348 ALA A C 1
ATOM 2706 O O . ALA A 1 348 ? -2.427 -11.674 34.534 1.00 64.06 348 ALA A O 1
ATOM 2707 N N . GLY A 1 349 ? -3.320 -12.253 32.555 1.00 71.94 349 GLY A N 1
ATOM 2708 C CA . GLY A 1 349 ? -4.512 -12.918 33.100 1.00 71.94 349 GLY A CA 1
ATOM 2709 C C . GLY A 1 349 ? -5.784 -12.063 33.102 1.00 71.94 349 GLY A C 1
ATOM 2710 O O . GLY A 1 349 ? -6.857 -12.580 33.415 1.00 71.94 349 GLY A O 1
ATOM 2711 N N . THR A 1 350 ? -5.702 -10.790 32.708 1.00 81.06 350 THR A N 1
ATOM 2712 C CA . THR A 1 350 ? -6.881 -9.967 32.422 1.00 81.06 350 THR A CA 1
ATOM 2713 C C . THR A 1 350 ? -7.517 -10.424 31.100 1.00 81.06 350 THR A C 1
ATOM 2715 O O . THR A 1 350 ? -6.806 -10.571 30.105 1.00 81.06 350 THR A O 1
ATOM 2718 N N . PRO A 1 351 ? -8.844 -10.641 31.036 1.00 88.31 351 PRO A N 1
ATOM 2719 C CA . PRO A 1 351 ? -9.536 -11.133 29.840 1.00 88.31 351 PRO A CA 1
ATOM 2720 C C . PRO A 1 351 ? -9.727 -10.026 28.780 1.00 88.31 351 PRO A C 1
ATOM 2722 O O . PRO A 1 351 ? -10.848 -9.647 28.438 1.00 88.31 351 PRO A O 1
ATOM 2725 N N . LEU A 1 352 ? -8.622 -9.489 28.251 1.00 91.81 352 LEU A N 1
ATOM 2726 C CA . LEU A 1 352 ? -8.624 -8.407 27.255 1.00 91.81 352 LEU A CA 1
ATOM 2727 C C . LEU A 1 352 ? -9.320 -8.804 25.948 1.00 91.81 352 LEU A C 1
ATOM 2729 O O . LEU A 1 352 ? -10.011 -7.985 25.350 1.00 91.81 352 LEU A O 1
ATOM 2733 N N . GLU A 1 353 ? -9.204 -10.064 25.538 1.00 91.44 353 GLU A N 1
ATOM 2734 C CA . GLU A 1 353 ? -9.877 -10.580 24.343 1.00 91.44 353 GLU A CA 1
ATOM 2735 C C . GLU A 1 353 ? -11.412 -10.593 24.502 1.00 91.44 353 GLU A C 1
ATOM 2737 O O . GLU A 1 353 ? -12.152 -10.291 23.565 1.00 91.44 353 GLU A O 1
ATOM 2742 N N . GLU A 1 354 ? -11.921 -10.887 25.704 1.00 93.38 354 GLU A N 1
ATOM 2743 C CA . GLU A 1 354 ? -13.361 -10.799 25.984 1.00 93.38 354 GLU A CA 1
ATOM 2744 C C . GLU A 1 354 ? -13.848 -9.351 25.941 1.00 93.38 354 GLU A C 1
ATOM 2746 O O . GLU A 1 354 ? -14.943 -9.080 25.439 1.00 93.38 354 GLU A O 1
ATOM 2751 N N . LEU A 1 355 ? -13.027 -8.416 26.432 1.00 94.69 355 LEU A N 1
ATOM 2752 C CA . LEU A 1 355 ? -13.303 -6.989 26.321 1.00 94.69 355 LEU A CA 1
ATOM 2753 C C . LEU A 1 355 ? -13.316 -6.546 24.854 1.00 94.69 355 LEU A C 1
ATOM 2755 O O . LEU A 1 355 ? -14.269 -5.884 24.451 1.00 94.69 355 LEU A O 1
ATOM 2759 N N . LEU A 1 356 ? -12.329 -6.953 24.048 1.00 95.31 356 LEU A N 1
ATOM 2760 C CA . LEU A 1 356 ? -12.292 -6.686 22.607 1.00 95.31 356 LEU A CA 1
ATOM 2761 C C . LEU A 1 356 ? -13.585 -7.162 21.931 1.00 95.31 356 LEU A C 1
ATOM 2763 O O . LEU A 1 356 ? -14.270 -6.369 21.285 1.00 95.31 356 LEU A O 1
ATOM 2767 N N . ARG A 1 357 ? -13.974 -8.425 22.154 1.00 95.12 357 ARG A N 1
ATOM 2768 C CA . ARG A 1 357 ? -15.218 -8.995 21.609 1.00 95.12 357 ARG A CA 1
ATOM 2769 C C . ARG A 1 357 ? -16.454 -8.204 22.039 1.00 95.12 357 ARG A C 1
ATOM 2771 O O . ARG A 1 357 ? -17.349 -7.969 21.229 1.00 95.12 357 ARG A O 1
ATOM 2778 N N . ALA A 1 358 ? -16.520 -7.779 23.299 1.00 95.31 358 ALA A N 1
ATOM 2779 C CA . ALA A 1 358 ? -17.639 -6.988 23.797 1.00 95.31 358 ALA A CA 1
ATOM 2780 C C . ALA A 1 358 ? -17.698 -5.575 23.191 1.00 95.31 358 ALA A C 1
ATOM 2782 O O . ALA A 1 358 ? -18.795 -5.057 22.973 1.00 95.31 358 ALA A O 1
ATOM 2783 N N . VAL A 1 359 ? -16.545 -4.950 22.933 1.00 96.19 359 VAL A N 1
ATOM 2784 C CA . VAL A 1 359 ? -16.459 -3.634 22.287 1.00 96.19 359 VAL A CA 1
ATOM 2785 C C . VAL A 1 359 ? -16.877 -3.732 20.821 1.00 96.19 359 VAL A C 1
ATOM 2787 O O . VAL A 1 359 ? -17.738 -2.959 20.415 1.00 96.19 359 VAL A O 1
ATOM 2790 N N . GLU A 1 360 ? -16.374 -4.705 20.056 1.00 95.06 360 GLU A N 1
ATOM 2791 C CA . GLU A 1 360 ? -16.754 -4.895 18.643 1.00 95.06 360 GLU A CA 1
ATOM 2792 C C . GLU A 1 360 ? -18.263 -5.143 18.478 1.00 95.06 360 GLU A C 1
ATOM 2794 O O . GLU A 1 360 ? -18.925 -4.463 17.696 1.00 95.06 360 GLU A O 1
ATOM 2799 N N . GLN A 1 361 ? -18.862 -6.001 19.313 1.00 93.75 361 GLN A N 1
ATOM 2800 C CA . GLN A 1 361 ? -20.320 -6.208 19.318 1.00 93.75 361 GLN A CA 1
ATOM 2801 C C . GLN A 1 361 ? -21.113 -4.935 19.652 1.00 93.75 361 GLN A C 1
ATOM 2803 O O . GLN A 1 361 ? -22.250 -4.756 19.207 1.00 93.75 361 GLN A O 1
ATOM 2808 N N . ALA A 1 362 ? -20.565 -4.067 20.506 1.00 94.44 362 ALA A N 1
ATOM 2809 C CA . ALA A 1 362 ? -21.182 -2.783 20.806 1.00 94.44 362 ALA A CA 1
ATOM 2810 C C . ALA A 1 362 ? -21.009 -1.788 19.650 1.00 94.44 362 ALA A C 1
ATOM 2812 O O . ALA A 1 362 ? -21.927 -1.002 19.410 1.00 94.44 362 ALA A O 1
ATOM 2813 N N . GLN A 1 363 ? -19.887 -1.837 18.922 1.00 92.75 363 GLN A N 1
ATOM 2814 C CA . GLN A 1 363 ? -19.680 -1.036 17.718 1.00 92.75 363 GLN A CA 1
ATOM 2815 C C . GLN A 1 363 ? -20.675 -1.414 16.617 1.00 92.75 363 GLN A C 1
ATOM 2817 O O . GLN A 1 363 ? -21.341 -0.526 16.103 1.00 92.75 363 GLN A O 1
ATOM 2822 N N . GLU A 1 364 ? -20.864 -2.707 16.332 1.00 91.69 364 GLU A N 1
ATOM 2823 C CA . GLU A 1 364 ? -21.837 -3.188 15.331 1.00 91.69 364 GLU A CA 1
ATOM 2824 C C . GLU A 1 364 ? -23.250 -2.644 15.581 1.00 91.69 364 GLU A C 1
ATOM 2826 O O . GLU A 1 364 ? -23.976 -2.274 14.662 1.00 91.69 364 GLU A O 1
ATOM 2831 N N . ARG A 1 365 ? -23.657 -2.553 16.851 1.00 91.44 365 ARG A N 1
ATOM 2832 C CA . ARG A 1 365 ? -24.948 -1.950 17.215 1.00 91.44 365 ARG A CA 1
ATOM 2833 C C . ARG A 1 365 ? -24.943 -0.434 17.103 1.00 91.44 365 ARG A C 1
ATOM 2835 O O . ARG A 1 365 ? -25.983 0.145 16.797 1.00 91.44 365 ARG A O 1
ATOM 2842 N N . ALA A 1 366 ? -23.813 0.203 17.398 1.00 91.56 366 ALA A N 1
ATOM 2843 C CA . ALA A 1 366 ? -23.663 1.641 17.248 1.00 91.56 366 ALA A CA 1
ATOM 2844 C C . ALA A 1 366 ? -23.784 2.062 15.782 1.00 91.56 366 ALA A C 1
ATOM 2846 O O . ALA A 1 366 ? -24.377 3.103 15.537 1.00 91.56 366 ALA A O 1
ATOM 2847 N N . ASP A 1 367 ? -23.327 1.248 14.829 1.00 87.75 367 ASP A N 1
ATOM 2848 C CA . ASP A 1 367 ? -23.417 1.555 13.393 1.00 87.75 367 ASP A CA 1
ATOM 2849 C C . ASP A 1 367 ? -24.868 1.703 12.900 1.00 87.75 367 ASP A C 1
ATOM 2851 O O . ASP A 1 367 ? -25.141 2.444 11.962 1.00 87.75 367 ASP A O 1
ATOM 2855 N N . GLY A 1 368 ? -25.827 1.046 13.564 1.00 87.12 368 GLY A N 1
ATOM 2856 C CA . GLY A 1 368 ? -27.259 1.218 13.292 1.00 87.12 368 GLY A CA 1
ATOM 2857 C C . GLY A 1 368 ? -27.893 2.461 13.933 1.00 87.12 368 GLY A C 1
ATOM 2858 O O . GLY A 1 368 ? -29.075 2.719 13.718 1.00 87.12 368 GLY A O 1
ATOM 2859 N N . LEU A 1 369 ? -27.151 3.197 14.763 1.00 87.81 369 LEU A N 1
ATOM 2860 C CA . LEU A 1 369 ? -27.644 4.336 15.552 1.00 87.81 369 LEU A CA 1
ATOM 2861 C C . LEU A 1 369 ? -26.855 5.629 15.312 1.00 87.81 369 LEU A C 1
ATOM 2863 O O . LEU A 1 369 ? -27.351 6.711 15.619 1.00 87.81 369 LEU A O 1
ATOM 2867 N N . LEU A 1 370 ? -25.611 5.505 14.856 1.00 87.12 370 LEU A N 1
ATOM 2868 C CA . LEU A 1 370 ? -24.606 6.553 14.765 1.00 87.12 370 LEU A CA 1
ATOM 2869 C C . LEU A 1 370 ? -23.794 6.346 13.488 1.00 87.12 370 LEU A C 1
ATOM 2871 O O . LEU A 1 370 ? -23.446 5.217 13.149 1.00 87.12 370 LEU A O 1
ATOM 2875 N N . SER A 1 371 ? -23.411 7.436 12.827 1.00 79.06 371 SER A N 1
ATOM 2876 C CA . SER A 1 371 ? -22.410 7.365 11.766 1.00 79.06 371 SER A CA 1
ATOM 2877 C C . SER A 1 371 ? -21.047 6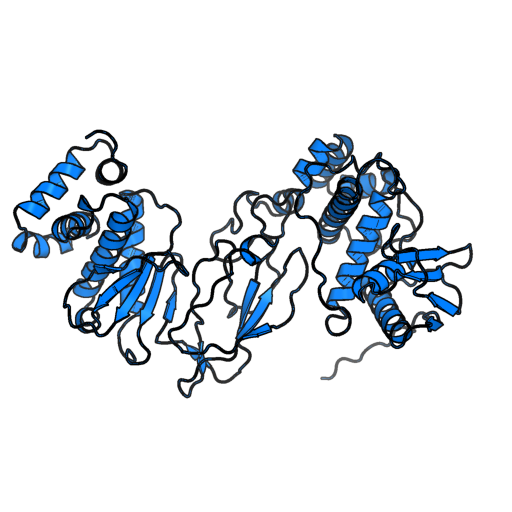.955 12.337 1.00 79.06 371 SER A C 1
ATOM 2879 O O . SER A 1 371 ? -20.677 7.303 13.465 1.00 79.06 371 SER A O 1
ATOM 2881 N N . TRP A 1 372 ? -20.276 6.198 11.560 1.00 75.19 372 TRP A N 1
ATOM 2882 C CA . TRP A 1 372 ? -18.870 5.938 11.849 1.00 75.19 372 TRP A CA 1
ATOM 2883 C C . TRP A 1 372 ? -17.986 6.888 11.056 1.00 75.19 372 TRP A C 1
ATOM 2885 O O . TRP A 1 372 ? -18.190 7.088 9.865 1.00 75.19 372 TRP A O 1
ATOM 2895 N N . ASP A 1 373 ? -17.028 7.501 11.744 1.00 72.06 373 ASP A N 1
ATOM 2896 C CA . ASP A 1 373 ? -16.075 8.457 11.182 1.00 72.06 373 ASP A CA 1
ATOM 2897 C C . ASP A 1 373 ? -14.765 7.782 10.742 1.00 72.06 373 ASP A C 1
ATOM 2899 O O . ASP A 1 373 ? -13.777 8.464 10.482 1.00 72.06 373 ASP A O 1
ATOM 2903 N N . GLY A 1 374 ? -14.740 6.444 10.702 1.00 76.50 374 GLY A N 1
ATOM 2904 C CA . GLY A 1 374 ? -13.559 5.650 10.361 1.00 76.50 374 GLY A CA 1
ATOM 2905 C C . GLY A 1 374 ? -12.517 5.557 11.479 1.00 76.50 374 GLY A C 1
ATOM 2906 O O . GLY A 1 374 ? -11.508 4.877 11.313 1.00 76.50 374 GLY A O 1
ATOM 2907 N N . ARG A 1 375 ? -12.721 6.205 12.638 1.00 82.75 375 ARG A N 1
ATOM 2908 C CA . ARG A 1 375 ? -11.721 6.190 13.715 1.00 82.75 375 ARG A CA 1
ATOM 2909 C C . ARG A 1 375 ? -11.742 4.882 14.500 1.00 82.75 375 ARG A C 1
ATOM 2911 O O . ARG A 1 375 ? -12.797 4.373 14.883 1.00 82.75 375 ARG A O 1
ATOM 2918 N N . GLN A 1 376 ? -10.543 4.373 14.781 1.00 89.19 376 GLN A N 1
ATOM 2919 C CA . GLN A 1 376 ? -10.315 3.200 15.622 1.00 89.19 376 GLN A CA 1
ATOM 2920 C C . GLN A 1 376 ? -10.678 3.498 17.090 1.00 89.19 376 GLN A C 1
ATOM 2922 O O . GLN A 1 376 ? -10.234 4.495 17.669 1.00 89.19 376 GLN A O 1
ATOM 2927 N N . VAL A 1 377 ? -11.428 2.598 17.732 1.00 92.62 377 VAL A N 1
ATOM 2928 C CA . VAL A 1 377 ? -11.705 2.665 19.174 1.00 92.62 377 VAL A CA 1
ATOM 2929 C C . VAL A 1 377 ? -10.499 2.140 19.943 1.00 92.62 377 VAL A C 1
ATOM 2931 O O . VAL A 1 377 ? -10.234 0.940 19.970 1.00 92.62 377 VAL A O 1
ATOM 2934 N N . ARG A 1 378 ? -9.771 3.043 20.602 1.00 93.31 378 ARG A N 1
ATOM 2935 C CA . ARG A 1 378 ? -8.609 2.698 21.430 1.00 93.31 378 ARG A CA 1
ATOM 2936 C C . ARG A 1 378 ? -9.008 2.562 22.892 1.00 93.31 378 ARG A C 1
ATOM 2938 O O . ARG A 1 378 ? -9.584 3.486 23.469 1.00 93.31 378 ARG A O 1
ATOM 2945 N N . VAL A 1 379 ? -8.653 1.438 23.503 1.00 94.88 379 VAL A N 1
ATOM 2946 C CA . VAL A 1 379 ? -8.941 1.108 24.900 1.00 94.88 379 VAL A CA 1
ATOM 2947 C C . VAL A 1 379 ? -7.630 0.843 25.629 1.00 94.88 379 VAL A C 1
ATOM 2949 O O . VAL A 1 379 ? -6.855 -0.007 25.202 1.00 94.88 379 VAL A O 1
ATOM 2952 N N . ALA A 1 380 ? -7.379 1.560 26.721 1.00 92.38 380 ALA A N 1
ATOM 2953 C CA . ALA A 1 380 ? -6.289 1.262 27.648 1.00 92.38 380 ALA A CA 1
ATOM 2954 C C . ALA A 1 380 ? -6.858 0.674 28.935 1.00 92.38 380 ALA A C 1
ATOM 2956 O O . ALA A 1 380 ? -7.697 1.297 29.585 1.00 92.38 380 ALA A O 1
ATOM 2957 N N . VAL A 1 381 ? -6.375 -0.504 29.315 1.00 92.06 381 VAL A N 1
ATOM 2958 C CA . VAL A 1 381 ? -6.667 -1.140 30.594 1.00 92.06 381 VAL A CA 1
ATOM 2959 C C . VAL A 1 381 ? -5.532 -0.833 31.564 1.00 92.06 381 VAL A C 1
ATOM 2961 O O . VAL A 1 381 ? -4.396 -1.271 31.375 1.00 92.06 381 VAL A O 1
ATOM 2964 N N . GLU A 1 382 ? -5.835 -0.039 32.589 1.00 88.50 382 GLU A N 1
ATOM 2965 C CA . GLU A 1 382 ? -4.845 0.511 33.516 1.00 88.50 382 GLU A CA 1
ATOM 2966 C C . GLU A 1 382 ? -5.244 0.287 34.981 1.00 88.50 382 GLU A C 1
ATOM 2968 O O . GLU A 1 382 ? -6.420 0.335 35.344 1.00 88.50 382 GLU A O 1
ATOM 2973 N N . GLU A 1 383 ? -4.244 0.145 35.852 1.00 85.25 383 GLU A N 1
ATOM 2974 C CA . GLU A 1 383 ? -4.413 0.336 37.293 1.00 85.25 383 GLU A CA 1
ATOM 2975 C C . GLU A 1 383 ? -4.519 1.837 37.591 1.00 85.25 383 GLU A C 1
ATOM 2977 O O . GLU A 1 383 ? -3.513 2.545 37.715 1.00 85.25 383 GLU A O 1
ATOM 2982 N N . VAL A 1 384 ? -5.748 2.340 37.671 1.00 80.94 384 VAL A N 1
ATOM 2983 C CA . VAL A 1 384 ? -6.035 3.734 38.020 1.00 80.94 384 VAL A CA 1
ATOM 2984 C C . VAL A 1 384 ? -6.769 3.811 39.360 1.00 80.94 384 VAL A C 1
ATOM 2986 O O . VAL A 1 384 ? -7.597 2.952 39.643 1.00 80.94 384 VAL A O 1
ATOM 2989 N N . PRO A 1 385 ? -6.544 4.861 40.176 1.00 73.88 385 PRO A N 1
ATOM 2990 C CA . PRO A 1 385 ? -7.281 5.055 41.431 1.00 73.88 385 PRO A CA 1
ATOM 2991 C C . PRO A 1 385 ? -8.781 5.330 41.243 1.00 73.88 385 PRO A C 1
ATOM 2993 O O . PRO A 1 385 ? -9.511 5.459 42.220 1.00 73.88 385 PRO A O 1
ATOM 2996 N N . GLN A 1 386 ? -9.214 5.556 40.002 1.00 67.69 386 GLN A N 1
ATOM 2997 C CA . GLN A 1 386 ? -10.575 5.936 39.655 1.00 67.69 386 GLN A CA 1
ATOM 2998 C C . GLN A 1 386 ? -11.326 4.711 39.131 1.00 67.69 386 GLN A C 1
ATOM 3000 O O . GLN A 1 386 ? -11.019 4.234 38.047 1.00 67.69 386 GLN A O 1
ATOM 3005 N N . ASP A 1 387 ? -12.389 4.290 39.818 1.00 74.75 387 ASP A N 1
ATOM 3006 C CA . ASP A 1 387 ? -13.228 3.135 39.433 1.00 74.75 387 ASP A CA 1
ATOM 3007 C C . ASP A 1 387 ? -14.142 3.408 38.212 1.00 74.75 387 ASP A C 1
ATOM 3009 O O . ASP A 1 387 ? -15.167 2.751 38.001 1.00 74.75 387 ASP A O 1
ATOM 3013 N N . THR A 1 388 ? -13.839 4.439 37.416 1.00 81.94 388 THR A N 1
ATOM 3014 C CA . THR A 1 388 ? -14.724 4.942 36.358 1.00 81.94 388 THR A CA 1
ATOM 3015 C C . THR A 1 388 ? -14.061 4.854 34.991 1.00 81.94 388 THR A C 1
ATOM 3017 O O . THR A 1 388 ? -12.929 5.288 34.810 1.00 81.94 388 THR A O 1
ATOM 3020 N N . VAL A 1 389 ? -14.806 4.335 34.012 1.00 85.38 389 VAL A N 1
ATOM 3021 C CA . VAL A 1 389 ? -14.425 4.390 32.595 1.00 85.38 389 VAL A CA 1
ATOM 3022 C C . VAL A 1 389 ? -14.506 5.834 32.120 1.00 85.38 389 VAL A C 1
ATOM 3024 O O . VAL A 1 389 ? -15.519 6.495 32.359 1.00 85.38 389 VAL A O 1
ATOM 3027 N N . MET A 1 390 ? -13.469 6.314 31.443 1.00 86.94 390 MET A N 1
ATOM 3028 C CA . MET A 1 390 ? -13.397 7.700 30.982 1.00 86.94 390 MET A CA 1
ATOM 3029 C C . MET A 1 390 ? -12.653 7.831 29.665 1.00 86.94 390 MET A C 1
ATOM 3031 O O . MET A 1 390 ? -11.837 6.985 29.312 1.00 86.94 390 MET A O 1
ATOM 3035 N N . LEU A 1 391 ? -12.899 8.931 28.964 1.00 87.38 391 LEU A N 1
ATOM 3036 C CA . LEU A 1 391 ? -12.129 9.308 27.791 1.00 87.38 391 LEU A CA 1
ATOM 3037 C C . LEU A 1 391 ? -10.917 10.149 28.203 1.00 87.38 391 LEU A C 1
ATOM 3039 O O . LEU A 1 391 ? -11.058 11.166 28.881 1.00 87.38 391 LEU A O 1
ATOM 3043 N N . ARG A 1 392 ? -9.731 9.748 27.759 1.00 88.31 392 ARG A N 1
ATOM 3044 C CA . ARG A 1 392 ? -8.504 10.536 27.838 1.00 88.31 392 ARG A CA 1
ATOM 3045 C C . ARG A 1 392 ? -8.244 11.143 26.463 1.00 88.31 392 ARG A C 1
ATOM 3047 O O . ARG A 1 392 ? -8.171 10.423 25.467 1.00 88.31 392 ARG A O 1
ATOM 3054 N N . ALA A 1 393 ? -8.128 12.467 26.410 1.00 83.19 393 ALA A N 1
ATOM 3055 C CA . ALA A 1 393 ? -7.718 13.153 25.191 1.00 83.19 393 ALA A CA 1
ATOM 3056 C C . ALA A 1 393 ? -6.311 12.700 24.779 1.00 83.19 393 ALA A C 1
ATOM 3058 O O . ALA A 1 393 ? -5.468 12.420 25.638 1.00 83.19 393 ALA A O 1
ATOM 3059 N N . GLY A 1 394 ? -6.070 12.641 23.471 1.00 74.94 394 GLY A N 1
ATOM 3060 C CA . GLY A 1 394 ? -4.740 12.379 22.944 1.00 74.94 394 GLY A CA 1
ATOM 3061 C C . GLY A 1 394 ? -3.742 13.484 23.306 1.00 74.94 394 GLY A C 1
ATOM 3062 O O . GLY A 1 394 ? -4.104 14.588 23.720 1.00 74.94 394 GLY A O 1
ATOM 3063 N N . SER A 1 395 ? -2.459 13.177 23.151 1.00 77.31 395 SER A N 1
ATOM 3064 C CA . SER A 1 395 ? -1.374 14.151 23.270 1.00 77.31 395 SER A CA 1
ATOM 3065 C C . SER A 1 395 ? -1.166 14.914 21.955 1.00 77.31 395 SER A C 1
ATOM 3067 O O . SER A 1 395 ? -1.739 14.574 20.926 1.00 77.31 395 SER A O 1
ATOM 3069 N N . PHE A 1 396 ? -0.280 15.916 21.944 1.00 71.56 396 PHE A N 1
ATOM 3070 C CA . PHE A 1 396 ? 0.126 16.570 20.690 1.00 71.56 396 PHE A CA 1
ATOM 3071 C C . PHE A 1 396 ? 0.790 15.594 19.697 1.00 71.56 396 PHE A C 1
ATOM 3073 O O . PHE A 1 396 ? 0.675 15.767 18.490 1.00 71.56 396 PHE A O 1
ATOM 3080 N N . GLN A 1 397 ? 1.480 14.566 20.202 1.00 66.50 397 GLN A N 1
ATOM 3081 C CA . GLN A 1 397 ? 2.197 13.573 19.390 1.00 66.50 397 GLN A CA 1
ATOM 3082 C C . GLN A 1 397 ? 1.294 12.425 18.910 1.00 66.50 397 GLN A C 1
ATOM 3084 O O . GLN A 1 397 ? 1.593 11.774 17.910 1.00 66.50 397 GLN A O 1
ATOM 3089 N N . ASP A 1 398 ? 0.198 12.177 19.624 1.00 70.88 398 ASP A N 1
ATOM 3090 C CA . ASP A 1 398 ? -0.833 11.196 19.291 1.00 70.88 398 ASP A CA 1
ATOM 3091 C C . ASP A 1 398 ? -2.188 11.770 19.724 1.00 70.88 398 ASP A C 1
ATOM 3093 O O . ASP A 1 398 ? -2.575 11.600 20.885 1.00 70.88 398 ASP A O 1
ATOM 3097 N N . PRO A 1 399 ? -2.883 12.500 18.833 1.00 73.94 399 PRO A N 1
ATOM 3098 C CA . PRO A 1 399 ? -4.128 13.186 19.163 1.00 73.94 399 PRO A CA 1
ATOM 3099 C C . PRO A 1 399 ? -5.316 12.227 19.310 1.00 73.94 399 PRO A C 1
ATOM 3101 O O . PRO A 1 399 ? -6.399 12.658 19.711 1.00 73.94 399 PRO A O 1
ATOM 3104 N N . SER A 1 400 ? -5.135 10.939 19.008 1.00 78.81 400 SER A N 1
ATOM 3105 C CA . SER A 1 400 ? -6.212 9.956 19.016 1.00 78.81 400 SER A CA 1
ATOM 3106 C C . SER A 1 400 ? -6.703 9.728 20.450 1.00 78.81 400 SER A C 1
ATOM 3108 O O . SER A 1 400 ? -5.918 9.291 21.299 1.00 78.81 400 SER A O 1
ATOM 3110 N N . PRO A 1 401 ? -7.984 9.994 20.758 1.00 86.69 401 PRO A N 1
ATOM 3111 C CA . PRO A 1 401 ? -8.500 9.813 22.105 1.00 86.69 401 PRO A CA 1
ATOM 3112 C C . PRO A 1 401 ? -8.533 8.328 22.478 1.00 86.69 401 PRO A C 1
ATOM 3114 O O . PRO A 1 401 ? -8.781 7.460 21.640 1.00 86.69 401 PRO A O 1
ATOM 3117 N N . GLN A 1 402 ? -8.317 8.041 23.758 1.00 90.62 402 GLN A N 1
ATOM 3118 C CA . GLN A 1 402 ? -8.283 6.682 24.287 1.00 90.62 402 GLN A CA 1
ATOM 3119 C C . GLN A 1 402 ? -9.266 6.542 25.445 1.00 90.62 402 GLN A C 1
ATOM 3121 O O . GLN A 1 402 ? -9.318 7.387 26.338 1.00 90.62 402 GLN A O 1
ATOM 3126 N N . VAL A 1 403 ? -10.050 5.468 25.449 1.00 93.19 403 VAL A N 1
ATOM 3127 C CA . VAL A 1 403 ? -10.925 5.141 26.575 1.00 93.19 403 VAL A CA 1
ATOM 3128 C C . VAL A 1 403 ? -10.122 4.367 27.612 1.00 93.19 403 VAL A C 1
ATOM 3130 O O . VAL A 1 403 ? -9.587 3.299 27.324 1.00 93.19 403 VAL A O 1
ATOM 3133 N N . ILE A 1 404 ? -10.050 4.900 28.825 1.00 92.50 404 ILE A N 1
ATOM 3134 C CA . ILE A 1 404 ? -9.385 4.259 29.954 1.00 92.50 404 ILE A CA 1
ATOM 3135 C C . ILE A 1 404 ? -10.398 3.395 30.688 1.00 92.50 404 ILE A C 1
ATOM 3137 O O . ILE A 1 404 ? -11.459 3.872 31.104 1.00 92.50 404 ILE A O 1
ATOM 3141 N N . VAL A 1 405 ? -10.057 2.125 30.852 1.00 92.69 405 VAL A N 1
ATOM 3142 C CA . VAL A 1 405 ? -10.835 1.132 31.578 1.00 92.69 405 VAL A CA 1
ATOM 3143 C C . VAL A 1 405 ? -10.014 0.667 32.784 1.00 92.69 405 VAL A C 1
ATOM 3145 O O . VAL A 1 405 ? -8.924 0.129 32.605 1.00 92.69 405 VAL A O 1
ATOM 3148 N N . PRO A 1 406 ? -10.513 0.855 34.014 1.00 89.88 406 PRO A N 1
ATOM 3149 C CA . PRO A 1 406 ? -9.845 0.332 35.200 1.00 89.88 406 PRO A CA 1
ATOM 3150 C C . PRO A 1 406 ? -9.748 -1.200 35.160 1.00 89.88 406 PRO A C 1
ATOM 3152 O O . PRO A 1 406 ? -10.711 -1.875 34.789 1.00 89.88 406 PRO A O 1
ATOM 3155 N N . GLU A 1 407 ? -8.596 -1.764 35.523 1.00 87.88 407 GLU A N 1
ATOM 3156 C CA . GLU A 1 407 ? -8.348 -3.212 35.413 1.00 87.88 407 GLU A CA 1
ATOM 3157 C C . GLU A 1 407 ? -9.337 -4.067 36.228 1.00 87.88 407 GLU A C 1
ATOM 3159 O O . GLU A 1 407 ? -9.775 -5.130 35.785 1.00 87.88 407 GLU A O 1
ATOM 3164 N N . ASP A 1 408 ? -9.760 -3.589 37.397 1.00 85.44 408 ASP A N 1
ATOM 3165 C CA . ASP A 1 408 ? -10.748 -4.245 38.259 1.00 85.44 408 ASP A CA 1
ATOM 3166 C C . ASP A 1 408 ? -12.134 -4.368 37.598 1.00 85.44 408 ASP A C 1
ATOM 3168 O O . ASP A 1 408 ? -12.899 -5.282 37.913 1.00 85.44 408 ASP A O 1
ATOM 3172 N N . ARG A 1 409 ? -12.446 -3.492 36.632 1.00 85.75 409 ARG A N 1
ATOM 3173 C CA . ARG A 1 409 ? -13.691 -3.515 35.847 1.00 85.75 409 ARG A CA 1
ATOM 3174 C C . ARG A 1 409 ? -13.665 -4.574 34.756 1.00 85.75 409 ARG A C 1
ATOM 3176 O O . ARG A 1 409 ? -14.729 -5.038 34.346 1.00 85.75 409 ARG A O 1
ATOM 3183 N N . VAL A 1 410 ? -12.478 -5.001 34.331 1.00 86.25 410 VAL A N 1
ATOM 3184 C CA . VAL A 1 410 ? -12.267 -6.090 33.363 1.00 86.25 410 VAL A CA 1
ATOM 3185 C C . VAL A 1 410 ? -12.294 -7.447 34.081 1.00 86.25 410 VAL A C 1
ATOM 3187 O O . VAL A 1 410 ? -11.583 -8.385 33.742 1.00 86.25 410 VAL A O 1
ATOM 3190 N N . ARG A 1 411 ? -13.124 -7.563 35.122 1.00 78.25 411 ARG A N 1
ATOM 3191 C CA . ARG A 1 411 ? -13.303 -8.772 35.925 1.00 78.25 411 ARG A CA 1
ATOM 3192 C C . ARG A 1 411 ? -14.798 -9.011 36.079 1.00 78.25 411 ARG A C 1
ATOM 3194 O O . ARG A 1 411 ? -15.506 -8.276 36.763 1.00 78.25 411 ARG A O 1
ATOM 3201 N N . GLY A 1 412 ? -15.317 -10.025 35.398 1.00 74.88 412 GLY A N 1
ATOM 3202 C CA . GLY A 1 412 ? -16.736 -10.350 35.468 1.00 74.88 412 GLY A CA 1
ATOM 3203 C C . GLY A 1 412 ? -17.179 -11.292 34.364 1.00 74.88 412 GLY A C 1
ATOM 3204 O O . GLY A 1 412 ? -16.477 -11.489 33.383 1.00 74.88 412 GLY A O 1
ATOM 3205 N N . GLY A 1 413 ? -18.366 -11.874 34.534 1.00 83.88 413 GLY A N 1
ATOM 3206 C CA . GLY A 1 413 ? -18.962 -12.717 33.503 1.00 83.88 413 GLY A CA 1
ATOM 3207 C C . GLY A 1 413 ? -19.434 -11.915 32.289 1.00 83.88 413 GLY A C 1
ATOM 3208 O O . GLY A 1 413 ? -19.478 -10.683 32.297 1.00 83.88 413 GLY A O 1
ATOM 3209 N N . GLU A 1 414 ? -19.896 -12.634 31.273 1.00 86.88 414 GLU A N 1
ATOM 3210 C CA . GLU A 1 414 ? -20.289 -12.105 29.963 1.00 86.88 414 GLU A CA 1
ATOM 3211 C C . GLU A 1 414 ? -21.188 -10.851 30.017 1.00 86.88 414 GLU A C 1
ATOM 3213 O O . GLU A 1 414 ? -21.011 -9.901 29.256 1.00 86.88 414 GLU A O 1
ATOM 3218 N N . ARG A 1 415 ? -22.143 -10.796 30.956 1.00 86.75 415 ARG A N 1
ATOM 3219 C CA . ARG A 1 415 ? -23.032 -9.635 31.126 1.00 86.75 415 ARG A CA 1
ATOM 3220 C C . ARG A 1 415 ? -22.276 -8.353 31.497 1.00 86.75 415 ARG A C 1
ATOM 3222 O O . ARG A 1 415 ? -22.622 -7.278 31.000 1.00 86.75 415 ARG A O 1
ATOM 3229 N N . THR A 1 416 ? -21.285 -8.466 32.378 1.00 88.69 416 THR A N 1
ATOM 3230 C CA . THR A 1 416 ? -20.440 -7.343 32.798 1.00 88.69 416 THR A CA 1
ATOM 3231 C C . THR A 1 416 ? -19.617 -6.855 31.615 1.00 88.69 416 THR A C 1
ATOM 3233 O O . THR A 1 416 ? -19.654 -5.662 31.324 1.00 88.69 416 THR A O 1
ATOM 3236 N N . MET A 1 417 ? -18.991 -7.773 30.868 1.00 91.38 417 MET A N 1
ATOM 3237 C CA . MET A 1 417 ? -18.207 -7.434 29.676 1.00 91.38 417 MET A CA 1
ATOM 3238 C C . MET A 1 417 ? -19.044 -6.740 28.606 1.00 91.38 417 MET A C 1
ATOM 3240 O O . MET A 1 417 ? -18.651 -5.680 28.134 1.00 91.38 417 MET A O 1
ATOM 3244 N N . ARG A 1 418 ? -20.249 -7.237 28.289 1.00 92.06 418 ARG A N 1
ATOM 3245 C CA . ARG A 1 418 ? -21.143 -6.566 27.324 1.00 92.06 418 ARG A CA 1
ATOM 3246 C C . ARG A 1 418 ? -21.509 -5.141 27.749 1.00 92.06 418 ARG A C 1
ATOM 3248 O O . ARG A 1 418 ? -21.556 -4.240 26.916 1.00 92.06 418 ARG A O 1
ATOM 3255 N N . THR A 1 419 ? -21.762 -4.927 29.041 1.00 92.06 419 THR A N 1
ATOM 3256 C CA . THR A 1 419 ? -22.060 -3.587 29.577 1.00 92.06 419 THR A CA 1
ATOM 3257 C C . THR A 1 419 ? -20.838 -2.677 29.490 1.00 92.06 419 THR A C 1
ATOM 3259 O O . THR A 1 419 ? -20.964 -1.509 29.132 1.00 92.06 419 THR A O 1
ATOM 3262 N N . LEU A 1 420 ? -19.656 -3.215 29.791 1.00 93.69 420 LEU A N 1
ATOM 3263 C CA . LEU A 1 420 ? -18.395 -2.495 29.707 1.00 93.69 420 LEU A CA 1
ATOM 3264 C C . LEU A 1 420 ? -18.046 -2.120 28.261 1.00 93.69 420 LEU A C 1
ATOM 3266 O O . LEU A 1 420 ? -17.728 -0.963 28.012 1.00 93.69 420 LEU A O 1
ATOM 3270 N N . GLY A 1 421 ? -18.196 -3.041 27.306 1.00 95.25 421 GLY A N 1
ATOM 3271 C CA . GLY A 1 421 ? -18.003 -2.775 25.879 1.00 95.25 421 GLY A CA 1
ATOM 3272 C C . GLY A 1 421 ? -18.928 -1.669 25.363 1.00 95.25 421 GLY A C 1
ATOM 3273 O O . GLY A 1 421 ? -18.468 -0.722 24.729 1.00 95.25 421 GLY A O 1
ATOM 3274 N N . ALA A 1 422 ? -20.214 -1.706 25.734 1.00 95.12 422 ALA A N 1
ATOM 3275 C CA . ALA A 1 422 ? -21.153 -0.626 25.422 1.00 95.12 422 ALA A CA 1
ATOM 3276 C C . ALA A 1 422 ? -20.740 0.718 26.046 1.00 95.12 422 ALA A C 1
ATOM 3278 O O . ALA A 1 422 ? -20.890 1.761 25.412 1.00 95.12 422 ALA A O 1
ATOM 3279 N N . LEU A 1 423 ? -20.214 0.708 27.276 1.00 94.38 423 LEU A N 1
ATOM 3280 C CA . LEU A 1 423 ? -19.746 1.918 27.956 1.00 94.38 423 LEU A CA 1
ATOM 3281 C C . LEU A 1 423 ? -18.502 2.506 27.281 1.00 94.38 423 LEU A C 1
ATOM 3283 O O . LEU A 1 423 ? -18.409 3.725 27.151 1.00 94.38 423 LEU A O 1
ATOM 3287 N N . VAL A 1 424 ? -17.587 1.654 26.816 1.00 95.56 424 VAL A N 1
ATOM 3288 C CA . VAL A 1 424 ? -16.413 2.061 26.035 1.00 95.56 424 VAL A CA 1
ATOM 3289 C C . VAL A 1 424 ? -16.838 2.741 24.736 1.00 95.56 424 VAL A C 1
ATOM 3291 O O . VAL A 1 424 ? -16.425 3.872 24.480 1.00 95.56 424 VAL A O 1
ATOM 3294 N N . VAL A 1 425 ? -17.709 2.097 23.952 1.00 94.56 425 VAL A N 1
ATOM 3295 C CA . VAL A 1 425 ? -18.211 2.670 22.694 1.00 94.56 425 VAL A CA 1
ATOM 3296 C C . VAL A 1 425 ? -18.943 3.983 22.957 1.00 94.56 425 VAL A C 1
ATOM 3298 O O . VAL A 1 425 ? -18.697 4.964 22.261 1.00 94.56 425 VAL A O 1
ATOM 3301 N N . ALA A 1 426 ? -19.776 4.054 23.998 1.00 93.25 426 ALA A N 1
ATOM 3302 C CA . ALA A 1 426 ? -20.478 5.282 24.346 1.00 93.25 426 ALA A CA 1
ATOM 3303 C C . ALA A 1 426 ? -19.516 6.446 24.641 1.00 93.25 426 ALA A C 1
ATOM 3305 O O . ALA A 1 426 ? -19.672 7.524 24.070 1.00 93.25 426 ALA A O 1
ATOM 3306 N N . TRP A 1 427 ? -18.502 6.232 25.486 1.00 93.00 427 TRP A N 1
ATOM 3307 C CA . TRP A 1 427 ? -17.500 7.258 25.793 1.00 93.00 427 TRP A CA 1
ATOM 3308 C C . TRP A 1 427 ? -16.699 7.690 24.571 1.00 93.00 427 TRP A C 1
ATOM 3310 O O . TRP A 1 427 ? -16.458 8.883 24.399 1.00 93.00 427 TRP A O 1
ATOM 3320 N N . HIS A 1 428 ? -16.318 6.743 23.715 1.00 91.44 428 HIS A N 1
ATOM 3321 C CA . HIS A 1 428 ? -15.615 7.057 22.480 1.00 91.44 428 HIS A CA 1
ATOM 3322 C C . HIS A 1 428 ? -16.469 7.952 21.569 1.00 91.44 428 HIS A C 1
ATOM 3324 O O . HIS A 1 428 ? -16.034 9.035 21.189 1.00 91.44 428 HIS A O 1
ATOM 3330 N N . ARG A 1 429 ? -17.723 7.563 21.296 1.00 89.38 429 ARG A N 1
ATOM 3331 C CA . ARG A 1 429 ? -18.631 8.307 20.405 1.00 89.38 429 ARG A CA 1
ATOM 3332 C C . ARG A 1 429 ? -18.983 9.699 20.934 1.00 89.38 429 ARG A C 1
ATOM 3334 O O . ARG A 1 429 ? -18.976 10.658 20.171 1.00 89.38 429 ARG A O 1
ATOM 3341 N N . LEU A 1 430 ? -19.227 9.831 22.238 1.00 88.62 430 LEU A N 1
ATOM 3342 C CA . LEU A 1 430 ? -19.469 11.131 22.878 1.00 88.62 430 LEU A CA 1
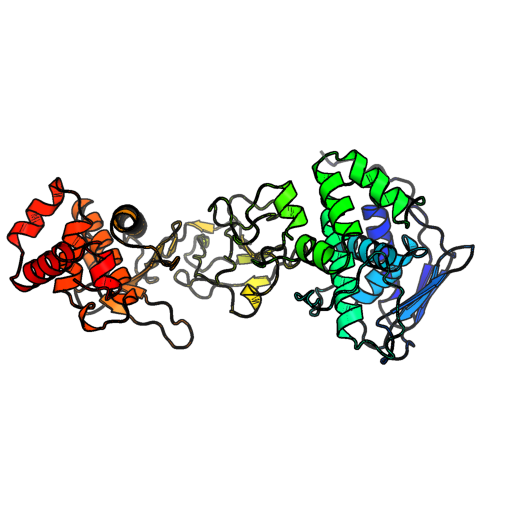ATOM 3343 C C . LEU A 1 430 ? -18.216 12.014 22.890 1.00 88.62 430 LEU A C 1
ATOM 3345 O O . LEU A 1 430 ? -18.309 13.235 22.826 1.00 88.62 430 LEU A O 1
ATOM 3349 N N . GLY A 1 431 ? -17.033 11.406 22.954 1.00 84.19 431 GLY A N 1
ATOM 3350 C CA . GLY A 1 431 ? -15.763 12.102 22.789 1.00 84.19 431 GLY A CA 1
ATOM 3351 C C . GLY A 1 431 ? -15.615 12.778 21.434 1.00 84.19 431 GLY A C 1
ATOM 3352 O O . GLY A 1 431 ? -15.136 13.908 21.345 1.00 84.19 431 GLY A O 1
ATOM 3353 N N . LEU A 1 432 ? -16.051 12.079 20.389 1.00 82.00 432 LEU A N 1
ATOM 3354 C CA . LEU A 1 432 ? -15.924 12.509 19.002 1.00 82.00 432 LEU A CA 1
ATOM 3355 C C . LEU A 1 432 ? -16.895 13.626 18.606 1.00 82.00 432 LEU A C 1
ATOM 3357 O O . LEU A 1 432 ? -16.636 14.301 17.615 1.00 82.00 432 LEU A O 1
ATOM 3361 N N . SER A 1 433 ? -17.956 13.889 19.380 1.00 79.75 433 SER A N 1
ATOM 3362 C CA . SER A 1 433 ? -18.905 14.962 19.046 1.00 79.75 433 SER A CA 1
ATOM 3363 C C . SER A 1 433 ? -18.325 16.373 19.189 1.00 79.75 433 SER A C 1
ATOM 3365 O O . SER A 1 433 ? -18.988 17.338 18.828 1.00 79.75 433 SER A O 1
ATOM 3367 N N . GLY A 1 434 ? -17.136 16.538 19.781 1.00 75.12 434 GLY A N 1
ATOM 3368 C CA . GLY A 1 434 ? -16.494 17.846 19.989 1.00 75.12 434 GLY A CA 1
ATOM 3369 C C . GLY A 1 434 ? -17.167 18.744 21.041 1.00 75.12 434 GLY A C 1
ATOM 3370 O O . GLY A 1 434 ? -16.522 19.639 21.582 1.00 75.12 434 GLY A O 1
ATOM 3371 N N . ASP A 1 435 ? -18.429 18.483 21.387 1.00 82.50 435 ASP A N 1
ATOM 3372 C CA . ASP A 1 435 ? -19.150 19.140 22.477 1.00 82.50 435 ASP A CA 1
ATOM 3373 C C . ASP A 1 435 ? -18.831 18.492 23.837 1.00 82.50 435 ASP A C 1
ATOM 3375 O O . ASP A 1 435 ? -19.222 17.361 24.135 1.00 82.50 435 ASP A O 1
ATOM 3379 N N . ILE A 1 436 ? -18.152 19.242 24.707 1.00 80.31 436 ILE A N 1
ATOM 3380 C CA . ILE A 1 436 ? -17.791 18.791 26.056 1.00 80.31 436 ILE A CA 1
ATOM 3381 C C . ILE A 1 436 ? -19.011 18.477 26.937 1.00 80.31 436 ILE A C 1
ATOM 3383 O O . ILE A 1 436 ? -18.910 17.685 27.873 1.00 80.31 436 ILE A O 1
ATOM 3387 N N . THR A 1 437 ? -20.185 19.043 26.642 1.00 82.06 437 THR A N 1
ATOM 3388 C CA . THR A 1 437 ? -21.418 18.760 27.389 1.00 82.06 437 THR A CA 1
ATOM 3389 C C . THR A 1 437 ? -21.930 17.338 27.151 1.00 82.06 437 THR A C 1
ATOM 3391 O O . THR A 1 437 ? -22.613 16.777 28.014 1.00 82.06 437 THR A O 1
ATOM 3394 N N . HIS A 1 438 ? -21.563 16.725 26.021 1.00 84.12 438 HIS A N 1
ATOM 3395 C CA . HIS A 1 438 ? -21.869 15.330 25.708 1.00 84.12 438 HIS A CA 1
ATOM 3396 C C . HIS A 1 438 ? -20.978 14.363 26.503 1.00 84.12 438 HIS A C 1
ATOM 3398 O O . HIS A 1 438 ? -21.381 13.235 26.781 1.00 84.12 438 HIS A O 1
ATOM 3404 N N . GLN A 1 439 ? -19.808 14.808 26.969 1.00 84.25 439 GLN A N 1
ATOM 3405 C CA . GLN A 1 439 ? -18.818 13.991 27.679 1.00 84.25 439 GLN A CA 1
ATOM 3406 C C . GLN A 1 439 ? -19.132 13.848 29.182 1.00 84.25 439 GLN A C 1
ATOM 3408 O O . GLN A 1 439 ? -18.272 14.029 30.044 1.00 84.25 439 GLN A O 1
ATOM 3413 N N . SER A 1 440 ? -20.387 13.526 29.518 1.00 86.62 440 SER A N 1
ATOM 3414 C CA . SER A 1 440 ? -20.833 13.308 30.901 1.00 86.62 440 SER A CA 1
ATOM 3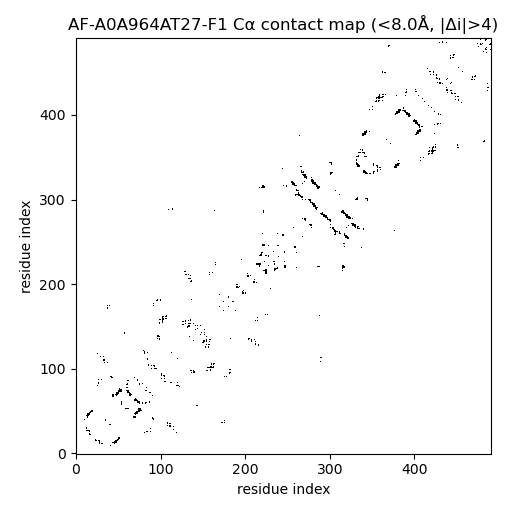415 C C . SER A 1 440 ? -21.162 11.834 31.179 1.00 86.62 440 SER A C 1
ATOM 3417 O O . SER A 1 440 ? -21.683 11.143 30.297 1.00 86.62 440 SER A O 1
ATOM 3419 N N . PRO A 1 441 ? -20.979 11.343 32.423 1.00 86.81 441 PRO A N 1
ATOM 3420 C CA . PRO A 1 441 ? -21.374 9.981 32.787 1.00 86.81 441 PRO A CA 1
ATOM 3421 C C . PRO A 1 441 ? -22.850 9.678 32.491 1.00 86.81 441 PRO A C 1
ATOM 3423 O O . PRO A 1 441 ? -23.188 8.570 32.081 1.00 86.81 441 PRO A O 1
ATOM 3426 N N . ALA A 1 442 ? -23.742 10.660 32.663 1.00 88.62 442 ALA A N 1
ATOM 3427 C CA . ALA A 1 442 ? -25.168 10.491 32.394 1.00 88.62 442 ALA A CA 1
ATOM 3428 C C . ALA A 1 442 ? -25.470 10.296 30.898 1.00 88.62 442 ALA A C 1
ATOM 3430 O O . ALA A 1 442 ? -26.319 9.469 30.561 1.00 88.62 442 ALA A O 1
ATOM 3431 N N . ALA A 1 443 ? -24.776 11.022 30.016 1.00 89.31 443 ALA A N 1
ATOM 3432 C CA . ALA A 1 443 ? -24.886 10.844 28.569 1.00 89.31 443 ALA A CA 1
ATOM 3433 C C . ALA A 1 443 ? -24.338 9.476 28.139 1.00 89.31 443 ALA A C 1
ATOM 3435 O O . ALA A 1 443 ? -25.015 8.748 27.412 1.00 89.31 443 ALA A O 1
ATOM 3436 N N . ALA A 1 444 ? -23.174 9.078 28.669 1.00 90.06 444 ALA A N 1
ATOM 3437 C CA . ALA A 1 444 ? -22.572 7.775 28.390 1.00 90.06 444 ALA A CA 1
ATOM 3438 C C . ALA A 1 444 ? -23.516 6.628 28.775 1.00 90.06 444 ALA A C 1
ATOM 3440 O O . ALA A 1 444 ? -23.839 5.783 27.944 1.00 90.06 444 ALA A O 1
ATOM 3441 N N . TRP A 1 445 ? -24.060 6.637 29.996 1.00 90.12 445 TRP A N 1
ATOM 3442 C CA . TRP A 1 445 ? -25.020 5.619 30.435 1.00 90.12 445 TRP A CA 1
ATOM 3443 C C . TRP A 1 445 ? -26.355 5.654 29.677 1.00 90.12 445 TRP A C 1
ATOM 3445 O O . TRP A 1 445 ? -27.002 4.614 29.528 1.00 90.12 445 TRP A O 1
ATOM 3455 N N . ALA A 1 446 ? -26.779 6.819 29.179 1.00 90.94 446 ALA A N 1
ATOM 3456 C CA . ALA A 1 446 ? -27.949 6.921 28.312 1.00 90.94 446 ALA A CA 1
ATOM 3457 C C . ALA A 1 446 ? -27.714 6.236 26.958 1.00 90.94 446 ALA A C 1
ATOM 3459 O O . ALA A 1 446 ? -28.588 5.495 26.506 1.00 90.94 446 ALA A O 1
ATOM 3460 N N . LEU A 1 447 ? -26.536 6.418 26.354 1.00 92.06 447 LEU A N 1
ATOM 3461 C CA . LEU A 1 447 ? -26.163 5.758 25.103 1.00 92.06 447 LEU A CA 1
ATOM 3462 C C . LEU A 1 447 ? -25.929 4.249 25.301 1.00 92.06 447 LEU A C 1
ATOM 3464 O O . LEU A 1 447 ? -26.400 3.451 24.494 1.00 92.06 447 LEU A O 1
ATOM 3468 N N . VAL A 1 448 ? -25.337 3.825 26.426 1.00 92.94 448 VAL A N 1
ATOM 3469 C CA . VAL A 1 448 ? -25.230 2.397 26.803 1.00 92.94 448 VAL A CA 1
ATOM 3470 C C . VAL A 1 448 ? -26.589 1.700 26.766 1.00 92.94 448 VAL A C 1
ATOM 3472 O O . VAL A 1 448 ? -26.694 0.565 26.304 1.00 92.94 448 VAL A O 1
ATOM 3475 N N . PHE A 1 449 ? -27.650 2.371 27.221 1.00 90.19 449 PHE A N 1
ATOM 3476 C CA . PHE A 1 449 ? -28.998 1.806 27.188 1.00 90.19 449 PHE A CA 1
ATOM 3477 C C . PHE A 1 449 ? -29.457 1.487 25.757 1.00 90.19 449 PHE A C 1
ATOM 3479 O O . PHE A 1 449 ? -30.113 0.468 25.546 1.00 90.19 449 PHE A O 1
ATOM 3486 N N . ALA A 1 450 ? -29.096 2.325 24.781 1.00 89.31 450 ALA A N 1
ATOM 3487 C CA . ALA A 1 450 ? -29.411 2.100 23.374 1.00 89.31 450 ALA A CA 1
ATOM 3488 C C . ALA A 1 450 ? -28.573 0.957 22.772 1.00 89.31 450 ALA A C 1
ATOM 3490 O O . ALA A 1 450 ? -29.117 0.130 22.043 1.00 89.31 450 ALA A O 1
ATOM 3491 N N . LEU A 1 451 ? -27.294 0.855 23.154 1.00 92.31 451 LEU A N 1
ATOM 3492 C CA . LEU A 1 451 ? -26.340 -0.145 22.648 1.00 92.31 451 LEU A CA 1
ATOM 3493 C C . LEU A 1 451 ? -26.525 -1.559 23.230 1.00 92.31 451 LEU A C 1
ATOM 3495 O O . LEU A 1 451 ? -25.975 -2.533 22.708 1.00 92.31 451 LEU A O 1
ATOM 3499 N N . LEU A 1 452 ? -27.278 -1.713 24.320 1.00 90.62 452 LEU A N 1
ATOM 3500 C CA . LEU A 1 452 ? -27.535 -3.022 24.922 1.00 90.62 452 LEU A CA 1
ATOM 3501 C C . LEU A 1 452 ? -28.823 -3.675 24.397 1.00 90.62 452 LEU A C 1
ATOM 3503 O O . LEU A 1 452 ? -29.802 -2.970 24.136 1.00 90.62 452 LEU A O 1
ATOM 3507 N N . PRO A 1 453 ? -28.879 -5.022 24.323 1.00 83.88 453 PRO A N 1
ATOM 3508 C CA . PRO A 1 453 ? -30.091 -5.748 23.956 1.00 83.88 453 PRO A CA 1
ATOM 3509 C C . PRO A 1 453 ? -31.182 -5.582 25.017 1.00 83.88 453 PRO A C 1
ATOM 3511 O O . PRO A 1 453 ? -30.881 -5.478 26.211 1.00 83.88 453 PRO A O 1
ATOM 3514 N N . ASP A 1 454 ? -32.450 -5.677 24.612 1.00 80.25 454 ASP A N 1
ATOM 3515 C CA . ASP A 1 454 ? -33.609 -5.498 25.502 1.00 80.25 454 ASP A CA 1
ATOM 3516 C C . ASP A 1 454 ? -33.565 -6.375 26.759 1.00 80.25 454 ASP A C 1
ATOM 3518 O O . ASP A 1 454 ? -33.792 -5.891 27.870 1.00 80.25 454 ASP A O 1
ATOM 3522 N N . ALA A 1 455 ? -33.162 -7.640 26.613 1.00 78.12 455 ALA A N 1
ATOM 3523 C CA . ALA A 1 455 ? -33.027 -8.578 27.728 1.00 78.12 455 ALA A CA 1
ATOM 3524 C C . ALA A 1 455 ? -32.025 -8.113 28.808 1.00 78.12 455 ALA A C 1
ATOM 3526 O O . ALA A 1 455 ? -32.119 -8.516 29.968 1.00 78.12 455 ALA A O 1
ATOM 3527 N N . GLN A 1 456 ? -31.062 -7.255 28.455 1.00 76.25 456 GLN A N 1
ATOM 3528 C CA . GLN A 1 456 ? -30.056 -6.736 29.384 1.00 76.25 456 GLN A CA 1
ATOM 3529 C C . GLN A 1 456 ? -30.406 -5.353 29.941 1.00 76.25 456 GLN A C 1
ATOM 3531 O O . GLN A 1 456 ? -29.985 -5.049 31.063 1.00 76.25 456 GLN A O 1
ATOM 3536 N N . ARG A 1 457 ? -31.238 -4.569 29.237 1.00 78.25 457 ARG A N 1
ATOM 3537 C CA . ARG A 1 457 ? -31.708 -3.241 29.674 1.00 78.25 457 ARG A CA 1
ATOM 3538 C C . ARG A 1 457 ? -32.409 -3.289 31.031 1.00 78.25 457 ARG A C 1
ATOM 3540 O O . ARG A 1 457 ? -32.226 -2.381 31.836 1.00 78.25 457 ARG A O 1
ATOM 3547 N N . GLY A 1 458 ? -33.129 -4.372 31.337 1.00 65.44 458 GLY A N 1
ATOM 3548 C CA . GLY A 1 458 ? -33.878 -4.531 32.592 1.00 65.44 458 GLY A CA 1
ATOM 3549 C C . GLY A 1 458 ? -33.052 -4.359 33.879 1.00 65.44 458 GLY A C 1
ATOM 3550 O O . GLY A 1 458 ? -33.576 -3.843 34.861 1.00 65.44 458 GLY A O 1
ATOM 3551 N N . ALA A 1 459 ? -31.755 -4.700 33.885 1.00 60.94 459 ALA A N 1
ATOM 3552 C CA . ALA A 1 459 ? -30.905 -4.441 35.060 1.00 60.94 459 ALA A CA 1
ATOM 3553 C C . ALA A 1 459 ? -30.440 -2.987 35.175 1.00 60.94 459 ALA A C 1
ATOM 3555 O O . ALA A 1 459 ? -30.177 -2.528 36.282 1.00 60.94 459 ALA A O 1
ATOM 3556 N N . LEU A 1 460 ? -30.368 -2.258 34.060 1.00 65.12 460 LEU A N 1
ATOM 3557 C CA . LEU A 1 460 ? -30.052 -0.829 34.067 1.00 65.12 460 LEU A CA 1
ATOM 3558 C C . LEU A 1 460 ? -31.258 0.017 34.472 1.00 65.12 460 LEU A C 1
ATOM 3560 O O . LEU A 1 460 ? -31.082 1.079 35.063 1.00 65.12 460 LEU A O 1
ATOM 3564 N N . VAL A 1 461 ? -32.481 -0.454 34.199 1.00 57.25 461 VAL A N 1
ATOM 3565 C CA . VAL A 1 461 ? -33.732 0.241 34.559 1.00 57.25 461 VAL A CA 1
ATOM 3566 C C . VAL A 1 461 ? -33.793 0.549 36.061 1.00 57.25 461 VAL A C 1
ATOM 3568 O O . VAL A 1 461 ? -34.163 1.666 36.426 1.00 57.25 461 VAL A O 1
ATOM 3571 N N . ASN A 1 462 ? -33.331 -0.372 36.914 1.00 52.62 462 ASN A N 1
ATOM 3572 C CA . ASN A 1 462 ? -33.283 -0.180 38.370 1.00 52.62 462 ASN A CA 1
ATOM 3573 C C . ASN A 1 462 ? -32.279 0.901 38.828 1.00 52.62 462 ASN A C 1
ATOM 3575 O O . ASN A 1 462 ? -32.339 1.327 39.978 1.00 52.62 462 ASN A O 1
ATOM 3579 N N . ALA A 1 463 ? -31.389 1.372 37.948 1.00 52.47 463 ALA A N 1
ATOM 3580 C CA . ALA A 1 463 ? -30.305 2.306 38.261 1.00 52.47 463 ALA A CA 1
ATOM 3581 C C . ALA A 1 463 ? -30.486 3.728 37.676 1.00 52.47 463 ALA A C 1
ATOM 3583 O O . ALA A 1 463 ? -29.580 4.553 37.787 1.00 52.47 463 ALA A O 1
ATOM 3584 N N . THR A 1 464 ? -31.610 4.064 37.023 1.00 62.22 464 THR A N 1
ATOM 3585 C CA . THR A 1 464 ? -31.656 5.311 36.225 1.00 62.22 464 THR A CA 1
ATOM 3586 C C . THR A 1 464 ? -31.898 6.592 37.037 1.00 62.22 464 THR A C 1
ATOM 3588 O O . THR A 1 464 ? -33.004 6.886 37.502 1.00 62.22 464 THR A O 1
ATOM 3591 N N . ALA A 1 465 ? -30.868 7.435 37.114 1.00 74.31 465 ALA A N 1
ATOM 3592 C CA . ALA A 1 465 ? -30.964 8.826 37.548 1.00 74.31 465 ALA A CA 1
ATOM 3593 C C . ALA A 1 465 ? -31.797 9.681 36.564 1.00 74.31 465 ALA A C 1
ATOM 3595 O O . ALA A 1 465 ? -31.936 9.359 35.380 1.00 74.31 465 ALA A O 1
ATOM 3596 N N . ARG A 1 466 ? -32.355 10.804 37.044 1.00 83.94 466 ARG A N 1
ATOM 3597 C CA . ARG A 1 466 ? -33.158 11.755 36.241 1.00 83.94 466 ARG A CA 1
ATOM 3598 C C . ARG A 1 466 ? -32.428 12.233 34.978 1.00 83.94 466 ARG A C 1
ATOM 3600 O O . ARG A 1 466 ? -33.064 12.382 33.938 1.00 83.94 466 ARG A O 1
ATOM 3607 N N . GLU A 1 467 ? -31.121 12.439 35.078 1.00 84.25 467 GLU A N 1
ATOM 3608 C CA . GLU A 1 467 ? -30.257 12.971 34.017 1.00 84.25 467 GLU A CA 1
ATOM 3609 C C . GLU A 1 467 ? -30.106 11.993 32.844 1.00 84.25 467 GLU A C 1
ATOM 3611 O O . GLU A 1 467 ? -30.212 12.398 31.691 1.00 84.25 467 GLU A O 1
ATOM 3616 N N . ILE A 1 468 ? -29.989 10.688 33.114 1.00 86.50 468 ILE A N 1
ATOM 3617 C CA . ILE A 1 468 ? -29.937 9.644 32.072 1.00 86.50 468 ILE A CA 1
ATOM 3618 C C . ILE A 1 468 ? -31.234 9.650 31.249 1.00 86.50 468 ILE A C 1
ATOM 3620 O O . ILE A 1 468 ? -31.211 9.596 30.020 1.00 86.50 468 ILE A O 1
ATOM 3624 N N . ARG A 1 469 ? -32.394 9.768 31.916 1.00 87.50 469 ARG A N 1
ATOM 3625 C CA . ARG A 1 469 ? -33.694 9.870 31.225 1.00 87.50 469 ARG A CA 1
ATOM 3626 C C . ARG A 1 469 ? -33.807 11.137 30.383 1.00 87.50 469 ARG A C 1
ATOM 3628 O O . ARG A 1 469 ? -34.482 11.119 29.361 1.00 87.50 469 ARG A O 1
ATOM 3635 N N . GLN A 1 470 ? -33.190 12.233 30.817 1.00 89.56 470 GLN A N 1
ATOM 3636 C CA . GLN A 1 470 ? -33.184 13.477 30.056 1.00 89.56 470 GLN A CA 1
ATOM 3637 C C . GLN A 1 470 ? -32.382 13.328 28.762 1.00 89.56 470 GLN A C 1
ATOM 3639 O O . GLN A 1 470 ? -32.896 13.699 27.714 1.00 89.56 470 GLN A O 1
ATOM 3644 N N . TRP A 1 471 ? -31.191 12.729 28.815 1.00 91.38 471 TRP A N 1
ATOM 3645 C CA . TRP A 1 471 ? -30.384 12.451 27.622 1.00 91.38 471 TRP A CA 1
ATOM 3646 C C . TRP A 1 471 ? -31.103 11.560 26.614 1.00 91.38 471 TRP A C 1
ATOM 3648 O O . TRP A 1 471 ? -31.158 11.895 25.436 1.00 91.38 471 TRP A O 1
ATOM 3658 N N . ARG A 1 472 ? -31.744 10.483 27.080 1.00 90.38 472 ARG A N 1
ATOM 3659 C CA . ARG A 1 472 ? -32.538 9.610 26.203 1.00 90.38 472 ARG A CA 1
ATOM 3660 C C . ARG A 1 472 ? -33.661 10.359 25.490 1.00 90.38 472 ARG A C 1
ATOM 3662 O O . ARG A 1 472 ? -33.788 10.237 24.282 1.00 90.38 472 ARG A O 1
ATOM 3669 N N . ARG A 1 473 ? -34.421 11.180 26.221 1.00 90.88 473 ARG A N 1
ATOM 3670 C CA . ARG A 1 473 ? -35.486 12.000 25.624 1.00 90.88 473 ARG A CA 1
ATOM 3671 C C . ARG A 1 473 ? -34.960 13.034 24.635 1.00 90.88 473 ARG A C 1
ATOM 3673 O O . ARG A 1 473 ? -35.660 13.338 23.684 1.00 90.88 473 ARG A O 1
ATOM 3680 N N . ARG A 1 474 ? -33.764 13.590 24.867 1.00 91.25 474 ARG A N 1
ATOM 3681 C CA . ARG A 1 474 ? -33.125 14.502 23.906 1.00 91.25 474 ARG A CA 1
ATOM 3682 C C . ARG A 1 474 ? -32.837 13.776 22.597 1.00 91.25 474 ARG A C 1
ATOM 3684 O O . ARG A 1 474 ? -33.237 14.280 21.565 1.00 91.25 474 ARG A O 1
ATOM 3691 N N . ALA A 1 475 ? -32.234 12.588 22.656 1.00 90.50 475 ALA A N 1
ATOM 3692 C CA . ALA A 1 475 ? -31.986 11.784 21.461 1.00 90.50 475 ALA A CA 1
ATOM 3693 C C . ALA A 1 475 ? -33.298 11.389 20.762 1.00 90.50 475 ALA A C 1
ATOM 3695 O O . ALA A 1 475 ? -33.421 11.566 19.562 1.00 90.50 475 ALA A O 1
ATOM 3696 N N . GLU A 1 476 ? -34.308 10.929 21.508 1.00 91.38 476 GLU A N 1
ATOM 3697 C CA . GLU A 1 476 ? -35.635 10.571 20.970 1.00 91.38 476 GLU A CA 1
ATOM 3698 C C . GLU A 1 476 ? -36.384 11.760 20.330 1.00 91.38 476 GLU A C 1
ATOM 3700 O O . GLU A 1 476 ? -37.292 11.540 19.534 1.00 91.38 476 GLU A O 1
ATOM 3705 N N . ALA A 1 477 ? -36.039 13.004 20.684 1.00 92.81 477 ALA A N 1
ATOM 3706 C CA . ALA A 1 477 ? -36.630 14.205 20.094 1.00 92.81 477 ALA A CA 1
ATOM 3707 C C . ALA A 1 477 ? -35.995 14.592 18.747 1.00 92.81 477 ALA A C 1
ATOM 3709 O O . ALA A 1 477 ? -36.617 15.314 17.974 1.00 92.81 477 ALA A O 1
ATOM 3710 N N . CYS A 1 478 ? -34.782 14.117 18.462 1.00 90.50 478 CYS A N 1
ATOM 3711 C CA . CYS A 1 478 ? -34.093 14.371 17.203 1.00 90.50 478 CYS A CA 1
ATOM 3712 C C . CYS A 1 478 ? -34.630 13.442 16.104 1.00 90.50 478 CYS A C 1
ATOM 3714 O O . CYS A 1 478 ? -34.871 12.260 16.357 1.00 90.50 478 CYS A O 1
ATOM 3716 N N . ALA A 1 479 ? -34.762 13.949 14.874 1.00 86.81 479 ALA A N 1
ATOM 3717 C CA . ALA A 1 479 ? -35.228 13.152 13.732 1.00 86.81 479 ALA A CA 1
ATOM 3718 C C . ALA A 1 479 ? -34.339 11.919 13.483 1.00 86.81 479 ALA A C 1
ATOM 3720 O O . ALA A 1 479 ? -34.852 10.815 13.316 1.00 86.81 479 ALA A O 1
ATOM 3721 N N . ASP A 1 480 ? -33.019 12.103 13.583 1.00 87.31 480 ASP A N 1
ATOM 3722 C CA . ASP A 1 480 ? -32.010 11.050 13.408 1.00 87.31 480 ASP A CA 1
ATOM 3723 C C . ASP A 1 480 ? -31.513 10.476 14.746 1.00 87.31 480 ASP A C 1
ATOM 3725 O O . ASP A 1 480 ? -30.404 9.948 14.864 1.00 87.31 480 ASP A O 1
ATOM 3729 N N . GLY A 1 481 ? -32.326 10.590 15.799 1.00 91.50 481 GLY A N 1
ATOM 3730 C CA . GLY A 1 481 ? -32.047 9.980 17.091 1.00 91.50 481 GLY A CA 1
ATOM 3731 C C . GLY A 1 481 ? -30.732 10.457 17.716 1.00 91.50 481 GLY A C 1
ATOM 3732 O O . GLY A 1 481 ? -30.469 11.648 17.887 1.00 91.50 481 GLY A O 1
ATOM 3733 N N . TRP A 1 482 ? -29.875 9.496 18.070 1.00 91.75 482 TRP A N 1
ATOM 3734 C CA . TRP A 1 482 ? -28.551 9.795 18.612 1.00 91.75 482 TRP A CA 1
ATOM 3735 C C . TRP A 1 482 ? -27.618 10.448 17.589 1.00 91.75 482 TRP A C 1
ATOM 3737 O O . TRP A 1 482 ? -26.800 11.266 17.998 1.00 91.75 482 TRP A O 1
ATOM 3747 N N . ALA A 1 483 ? -27.740 10.138 16.294 1.00 88.75 483 ALA A N 1
ATOM 3748 C CA . ALA A 1 483 ? -26.906 10.757 15.268 1.00 88.75 483 ALA A CA 1
ATOM 3749 C C . ALA A 1 483 ? -27.175 12.267 15.190 1.00 88.75 483 ALA A C 1
ATOM 3751 O O . ALA A 1 483 ? -26.237 13.046 15.342 1.00 88.75 483 ALA A O 1
ATOM 3752 N N . GLY A 1 484 ? -28.450 12.664 15.102 1.00 87.56 484 GLY A N 1
ATOM 3753 C CA . GLY A 1 484 ? -28.857 14.076 15.091 1.00 87.56 484 GLY A CA 1
ATOM 3754 C C . GLY A 1 484 ? -28.465 14.827 16.371 1.00 87.56 484 GLY A C 1
ATOM 3755 O O . GLY A 1 484 ? -27.999 15.963 16.328 1.00 87.56 484 GLY A O 1
ATOM 3756 N N . LEU A 1 485 ? -28.576 14.169 17.534 1.00 89.62 485 LEU A N 1
ATOM 3757 C CA . LEU A 1 485 ? -28.150 14.767 18.802 1.00 89.62 485 LEU A CA 1
ATOM 3758 C C . LEU A 1 485 ? -26.640 15.053 18.836 1.00 89.62 485 LEU A C 1
ATOM 3760 O O . LEU A 1 485 ? -26.228 16.074 19.384 1.00 89.62 485 LEU A O 1
ATOM 3764 N N . LEU A 1 486 ? -25.814 14.143 18.310 1.00 87.25 486 LEU A N 1
ATOM 3765 C CA . LEU A 1 486 ? -24.354 14.275 18.351 1.00 87.25 486 LEU A CA 1
ATOM 3766 C C . LEU A 1 486 ? -23.790 15.140 17.220 1.00 87.25 486 LEU A C 1
ATOM 3768 O O . LEU A 1 486 ? -22.725 15.722 17.415 1.00 87.25 486 LEU A O 1
ATOM 3772 N N . SER A 1 487 ? -24.483 15.254 16.083 1.00 82.81 487 SER A N 1
ATOM 3773 C CA . SER A 1 487 ? -24.117 16.155 14.981 1.00 82.81 487 SER A CA 1
ATOM 3774 C C . SER A 1 487 ? -24.425 17.627 15.288 1.00 82.81 487 SER A C 1
ATOM 3776 O O . SER A 1 487 ? -23.921 18.516 14.603 1.00 82.81 487 SER A O 1
ATOM 3778 N N . GLY A 1 488 ? -25.230 17.901 16.323 1.00 74.88 488 GLY A N 1
ATOM 3779 C CA . GLY A 1 488 ? -25.690 19.252 16.647 1.00 74.88 488 GLY A CA 1
ATOM 3780 C C . GLY A 1 488 ? -26.757 19.771 15.678 1.00 74.88 488 GLY A C 1
ATOM 3781 O O . GLY A 1 488 ? -27.025 20.974 15.650 1.00 74.88 488 GLY A O 1
ATOM 3782 N N . GLU A 1 489 ? -27.356 18.882 14.883 1.00 73.88 489 GLU A N 1
ATOM 3783 C CA . GLU A 1 489 ? -28.510 19.196 14.047 1.00 73.88 489 GLU A CA 1
ATOM 3784 C C . GLU A 1 489 ? -29.740 19.502 14.913 1.00 73.88 489 GLU A C 1
ATOM 3786 O O . GLU A 1 489 ? -29.822 19.140 16.089 1.00 73.88 489 GLU A O 1
ATOM 3791 N N . ALA A 1 490 ? -30.697 20.239 14.347 1.00 70.62 490 ALA A N 1
ATOM 3792 C CA . ALA A 1 490 ? -31.856 20.698 15.099 1.00 70.62 490 ALA A CA 1
ATOM 3793 C C . ALA A 1 490 ? -32.744 19.519 15.540 1.00 70.62 490 ALA A C 1
ATOM 3795 O O . ALA A 1 490 ? -33.367 18.849 14.715 1.00 70.62 490 ALA A O 1
ATOM 3796 N N . CYS A 1 491 ? -32.818 19.342 16.859 1.00 76.00 491 CYS A N 1
ATOM 3797 C CA . CYS A 1 491 ? -33.891 18.670 17.584 1.00 76.00 491 CYS A CA 1
ATOM 3798 C C . CYS A 1 491 ? -34.817 19.758 18.176 1.00 76.00 491 CYS A C 1
ATOM 3800 O O . CYS A 1 491 ? -36.028 19.500 18.299 1.00 76.00 491 CYS A O 1
#

pLDDT: mean 84.09, std 12.31, range [25.48, 97.69]